Protein AF-A0A7S3W415-F1 (afdb_monomer_lite)

Structure (mmCIF, N/CA/C/O backbone):
data_AF-A0A7S3W415-F1
#
_entry.id   AF-A0A7S3W415-F1
#
loop_
_atom_site.group_PDB
_atom_site.id
_atom_site.type_symbol
_atom_site.label_atom_id
_atom_site.label_alt_id
_atom_site.label_comp_id
_atom_site.label_asym_id
_atom_site.label_entity_id
_atom_site.label_seq_id
_atom_site.pdbx_PDB_ins_code
_atom_site.Cartn_x
_atom_site.Cartn_y
_atom_site.Cartn_z
_atom_site.occupancy
_atom_site.B_iso_or_equiv
_atom_site.auth_seq_id
_atom_site.auth_comp_id
_atom_site.auth_asym_id
_atom_site.auth_atom_id
_atom_site.pdbx_PDB_model_num
ATOM 1 N N . MET A 1 1 ? -12.030 -59.557 35.475 1.00 36.00 1 MET A N 1
ATOM 2 C CA . MET A 1 1 ? -11.325 -59.062 34.268 1.00 36.00 1 MET A CA 1
ATOM 3 C C . MET A 1 1 ? -11.493 -57.544 34.215 1.00 36.00 1 MET A C 1
ATOM 5 O O . MET A 1 1 ? -12.556 -57.069 33.866 1.00 36.00 1 MET A O 1
ATOM 9 N N . SER A 1 2 ? -10.676 -56.823 34.986 1.00 30.62 2 SER A N 1
ATOM 10 C CA . SER A 1 2 ? -9.581 -55.940 34.530 1.00 30.62 2 SER A CA 1
ATOM 11 C C . SER A 1 2 ? -10.044 -54.743 33.688 1.00 30.62 2 SER A C 1
ATOM 13 O O . SER A 1 2 ? -10.211 -54.830 32.476 1.00 30.62 2 SER A O 1
ATOM 15 N N . ALA A 1 3 ? -10.215 -53.616 34.383 1.00 27.31 3 ALA A N 1
ATOM 16 C CA . ALA A 1 3 ? -10.318 -52.281 33.818 1.00 27.31 3 ALA A CA 1
ATOM 17 C C . ALA A 1 3 ? -8.930 -51.791 33.372 1.00 27.31 3 ALA A C 1
ATOM 19 O O . ALA A 1 3 ? -7.964 -51.895 34.131 1.00 27.31 3 ALA A O 1
ATOM 20 N N . ARG A 1 4 ? -8.835 -51.202 32.175 1.00 31.67 4 ARG A N 1
ATOM 21 C CA . ARG A 1 4 ? -7.679 -50.399 31.752 1.00 31.67 4 ARG A CA 1
ATOM 22 C C . ARG A 1 4 ? -8.098 -48.935 31.665 1.00 31.67 4 ARG A C 1
ATOM 24 O O . ARG A 1 4 ? -8.952 -48.578 30.861 1.00 31.67 4 ARG A O 1
ATOM 31 N N . ARG A 1 5 ? -7.493 -48.106 32.520 1.00 30.94 5 ARG A N 1
ATOM 32 C CA . ARG A 1 5 ? -7.506 -46.641 32.417 1.00 30.94 5 ARG A CA 1
ATOM 33 C C . ARG A 1 5 ? -6.523 -46.194 31.322 1.00 30.94 5 ARG A C 1
ATOM 35 O O . ARG A 1 5 ? -5.454 -46.799 31.223 1.00 30.94 5 ARG A O 1
ATOM 42 N N . PRO A 1 6 ? -6.828 -45.140 30.550 1.00 33.81 6 PRO A N 1
ATOM 43 C CA . PRO A 1 6 ? -5.837 -44.445 29.735 1.00 33.81 6 PRO A CA 1
ATOM 44 C C . PRO A 1 6 ? -4.952 -43.528 30.609 1.00 33.81 6 PRO A C 1
ATOM 46 O O . PRO A 1 6 ? -5.396 -43.089 31.676 1.00 33.81 6 PRO A O 1
ATOM 49 N N . PRO A 1 7 ? -3.702 -43.251 30.192 1.00 31.88 7 PRO A N 1
ATOM 50 C CA . PRO A 1 7 ? -2.748 -42.478 30.978 1.00 31.88 7 PRO A CA 1
ATOM 51 C C . PRO A 1 7 ? -3.067 -40.977 30.958 1.00 31.88 7 PRO A C 1
ATOM 53 O O . PRO A 1 7 ? -3.451 -40.414 29.933 1.00 31.88 7 PRO A O 1
ATOM 56 N N . GLN A 1 8 ? -2.878 -40.345 32.117 1.00 28.09 8 GLN A N 1
ATOM 57 C CA . GLN A 1 8 ? -2.861 -38.896 32.295 1.00 28.09 8 GLN A CA 1
ATOM 58 C C . GLN A 1 8 ? -1.566 -38.325 31.706 1.00 28.09 8 GLN A C 1
ATOM 60 O O . GLN A 1 8 ? -0.488 -38.856 31.959 1.00 28.09 8 GLN A O 1
ATOM 65 N N . VAL A 1 9 ? -1.674 -37.238 30.942 1.00 28.47 9 VAL A N 1
ATOM 66 C CA . VAL A 1 9 ? -0.532 -36.404 30.554 1.00 28.47 9 VAL A CA 1
ATOM 67 C C . VAL A 1 9 ? -0.510 -35.206 31.495 1.00 28.47 9 VAL A C 1
ATOM 69 O O . VAL A 1 9 ? -1.483 -34.458 31.586 1.00 28.47 9 VAL A O 1
ATOM 72 N N . GLU A 1 10 ? 0.589 -35.082 32.233 1.00 27.53 10 GLU A N 1
ATOM 73 C CA . GLU A 1 10 ? 0.854 -34.018 33.191 1.00 27.53 10 GLU A CA 1
ATOM 74 C C . GLU A 1 10 ? 1.074 -32.675 32.487 1.00 27.53 10 GLU A C 1
ATOM 76 O O . GLU A 1 10 ? 1.921 -32.522 31.606 1.00 27.53 10 GLU A O 1
ATOM 81 N N . THR A 1 11 ? 0.314 -31.675 32.921 1.00 26.97 11 THR A N 1
ATOM 82 C CA . THR A 1 11 ? 0.526 -30.269 32.581 1.00 26.97 11 THR A CA 1
ATOM 83 C C . THR A 1 11 ? 1.675 -29.736 33.437 1.00 26.97 11 THR A C 1
ATOM 85 O O . THR A 1 11 ? 1.504 -29.502 34.633 1.00 26.97 11 THR A O 1
ATOM 88 N N . VAL A 1 12 ? 2.852 -29.534 32.845 1.00 26.64 12 VAL A N 1
ATOM 89 C CA . VAL A 1 12 ? 3.964 -28.839 33.510 1.00 26.64 12 VAL A CA 1
ATOM 90 C C . VAL A 1 12 ? 3.647 -27.343 33.546 1.00 26.64 12 VAL A C 1
ATOM 92 O O . VAL A 1 12 ? 3.794 -26.629 32.555 1.00 26.64 12 VAL A O 1
ATOM 95 N N . GLY A 1 13 ? 3.170 -26.871 34.697 1.00 24.44 13 GLY A N 1
ATOM 96 C CA . GLY A 1 13 ? 3.015 -25.452 34.996 1.00 24.44 13 GLY A CA 1
ATOM 97 C C . GLY A 1 13 ? 4.367 -24.822 35.324 1.00 24.44 13 GLY A C 1
ATOM 98 O O . GLY A 1 13 ? 4.992 -25.170 36.323 1.00 24.44 13 GLY A O 1
ATOM 99 N N . VAL A 1 14 ? 4.822 -23.876 34.502 1.00 24.31 14 VAL A N 1
ATOM 100 C CA . VAL A 1 14 ? 5.992 -23.049 34.820 1.00 24.31 14 VAL A CA 1
ATOM 101 C C . VAL A 1 14 ? 5.537 -21.878 35.687 1.00 24.31 14 VAL A C 1
ATOM 103 O O . VAL A 1 14 ? 4.895 -20.941 35.217 1.00 24.31 14 VAL A O 1
ATOM 106 N N . VAL A 1 15 ? 5.879 -21.945 36.972 1.00 24.88 15 VAL A N 1
ATOM 107 C CA . VAL A 1 15 ? 5.736 -20.850 37.936 1.00 24.88 15 VAL A CA 1
ATOM 108 C C . VAL A 1 15 ? 6.960 -19.937 37.815 1.00 24.88 15 VAL A C 1
ATOM 110 O O . VAL A 1 15 ? 8.077 -20.328 38.150 1.00 24.88 15 VAL A O 1
ATOM 113 N N . LEU A 1 16 ? 6.761 -18.705 37.346 1.00 24.19 16 LEU A N 1
ATOM 114 C CA . LEU A 1 16 ? 7.791 -17.662 37.310 1.00 24.19 16 LEU A CA 1
ATOM 115 C C . LEU A 1 16 ? 7.869 -16.961 38.676 1.00 24.19 16 LEU A C 1
ATOM 117 O O . LEU A 1 16 ? 7.118 -16.031 38.965 1.00 24.19 16 LEU A O 1
ATOM 121 N N . VAL A 1 17 ? 8.803 -17.400 39.523 1.00 26.59 17 VAL A N 1
ATOM 122 C CA . VAL A 1 17 ? 9.199 -16.673 40.738 1.00 26.59 17 VAL A CA 1
ATOM 123 C C . VAL A 1 17 ? 10.245 -15.620 40.369 1.00 26.59 17 VAL A C 1
ATOM 125 O O . VAL A 1 17 ? 11.365 -15.933 39.970 1.00 26.59 17 VAL A O 1
ATOM 128 N N . ARG A 1 18 ? 9.883 -14.345 40.537 1.00 25.56 18 ARG A N 1
ATOM 129 C CA . ARG A 1 18 ? 10.790 -13.190 40.463 1.00 25.56 18 ARG A CA 1
ATOM 130 C C . ARG A 1 18 ? 11.748 -13.221 41.663 1.00 25.56 18 ARG A C 1
ATOM 132 O O . ARG A 1 18 ? 11.299 -13.096 42.800 1.00 25.56 18 ARG A O 1
ATOM 139 N N . LYS A 1 19 ? 13.065 -13.283 41.435 1.00 25.80 19 LYS A N 1
ATOM 140 C CA . LYS A 1 19 ? 14.070 -12.878 42.437 1.00 25.80 19 LYS A CA 1
ATOM 141 C C . LYS A 1 19 ? 15.065 -11.882 41.847 1.00 25.80 19 LYS A C 1
ATOM 143 O O . LYS A 1 19 ? 15.656 -12.103 40.796 1.00 25.80 19 LYS A O 1
ATOM 148 N N . ARG A 1 20 ? 15.186 -10.751 42.548 1.00 28.11 20 ARG A N 1
ATOM 149 C CA . ARG A 1 20 ? 16.098 -9.633 42.290 1.00 28.11 20 ARG A CA 1
ATOM 150 C C . ARG A 1 20 ? 17.548 -10.028 42.593 1.00 28.11 20 ARG A C 1
ATOM 152 O O . ARG A 1 20 ? 17.804 -10.551 43.667 1.00 28.11 20 ARG A O 1
ATOM 159 N N . GLY A 1 21 ? 18.440 -9.643 41.677 1.00 27.67 21 GLY A N 1
ATOM 160 C CA . GLY A 1 21 ? 19.789 -9.107 41.907 1.00 27.67 21 GLY A CA 1
ATOM 161 C C . GLY A 1 21 ? 20.831 -9.977 42.616 1.00 27.67 21 GLY A C 1
ATOM 162 O O . GLY A 1 21 ? 20.713 -10.208 43.808 1.00 27.67 21 GLY A O 1
ATOM 163 N N . GLN A 1 22 ? 21.934 -10.288 41.924 1.00 27.94 22 GLN A N 1
ATOM 164 C CA . GLN A 1 22 ? 23.305 -9.991 42.379 1.00 27.94 22 GLN A CA 1
ATOM 165 C C . GLN A 1 22 ? 24.354 -10.305 41.293 1.00 27.94 22 GLN A C 1
ATOM 167 O O . GLN A 1 22 ? 24.087 -10.995 40.315 1.00 27.94 22 GLN A O 1
ATOM 172 N N . ARG A 1 23 ? 25.516 -9.663 41.449 1.00 29.59 23 ARG A N 1
ATOM 173 C CA . ARG A 1 23 ? 26.604 -9.448 40.484 1.00 29.59 23 ARG A CA 1
ATOM 174 C C . ARG A 1 23 ? 27.420 -10.696 40.109 1.00 29.59 23 ARG A C 1
ATOM 176 O O . ARG A 1 23 ? 27.641 -11.579 40.921 1.00 29.59 23 ARG A O 1
ATOM 183 N N . ALA A 1 24 ? 27.947 -10.612 38.885 1.00 32.84 24 ALA A N 1
ATOM 184 C CA . ALA A 1 24 ? 29.175 -11.168 38.306 1.00 32.84 24 ALA A CA 1
ATOM 185 C C . ALA A 1 24 ? 30.081 -12.077 39.162 1.00 32.84 24 ALA A C 1
ATOM 187 O O . ALA A 1 24 ? 30.694 -11.619 40.125 1.00 32.84 24 ALA A O 1
ATOM 188 N N . GLN A 1 25 ? 30.372 -13.270 38.630 1.00 26.42 25 GLN A N 1
ATOM 189 C CA . GLN A 1 25 ? 31.698 -13.877 38.747 1.00 26.42 25 GLN A CA 1
ATOM 190 C C . GLN A 1 25 ? 31.993 -14.807 37.558 1.00 26.42 25 GLN A C 1
ATOM 192 O O . GLN A 1 25 ? 31.154 -15.594 37.131 1.00 26.42 25 GLN A O 1
ATOM 197 N N . ARG A 1 26 ? 33.197 -14.647 36.998 1.00 31.23 26 ARG A N 1
ATOM 198 C CA . ARG A 1 26 ? 33.788 -15.448 35.916 1.00 31.23 26 ARG A CA 1
ATOM 199 C C . ARG A 1 26 ? 34.052 -16.873 36.393 1.00 31.23 26 ARG A C 1
ATOM 201 O O . ARG A 1 26 ? 34.655 -16.994 37.448 1.00 31.23 26 ARG A O 1
ATOM 208 N N . TRP A 1 27 ? 33.797 -17.880 35.558 1.00 24.66 27 TRP A N 1
ATOM 209 C CA . TRP A 1 27 ? 34.503 -19.167 35.595 1.00 24.66 27 TRP A CA 1
ATOM 210 C C . TRP A 1 27 ? 34.686 -19.715 34.170 1.00 24.66 27 TRP A C 1
ATOM 212 O O . TRP A 1 27 ? 33.794 -19.609 33.331 1.00 24.66 27 TRP A O 1
ATOM 222 N N . ARG A 1 28 ? 35.906 -20.196 33.899 1.00 29.08 28 ARG A N 1
ATOM 223 C CA . ARG A 1 28 ? 36.361 -20.886 32.681 1.00 29.08 28 ARG A CA 1
ATOM 224 C C . ARG A 1 28 ? 36.211 -22.392 32.896 1.00 29.08 28 ARG A C 1
ATOM 226 O O . ARG A 1 28 ? 36.434 -22.811 34.019 1.00 29.08 28 ARG A O 1
ATOM 233 N N . GLU A 1 29 ? 35.956 -23.138 31.819 1.00 26.53 29 GLU A N 1
ATOM 234 C CA . GLU A 1 29 ? 36.382 -24.529 31.511 1.00 26.53 29 GLU A CA 1
ATOM 235 C C . GLU A 1 29 ? 35.637 -24.930 30.207 1.00 26.53 29 GLU A C 1
ATOM 237 O O . GLU A 1 29 ? 34.429 -24.746 30.123 1.00 26.53 29 GLU A O 1
ATOM 242 N N . ALA A 1 30 ? 36.277 -25.135 29.040 1.00 25.44 30 ALA A N 1
ATOM 243 C CA . ALA A 1 30 ? 37.105 -26.277 28.596 1.00 25.44 30 ALA A CA 1
ATOM 244 C C . ALA A 1 30 ? 36.269 -27.581 28.565 1.00 25.44 30 ALA A C 1
ATOM 246 O O . ALA A 1 30 ? 35.948 -28.098 29.622 1.00 25.44 30 ALA A O 1
ATOM 247 N N . HIS A 1 31 ? 35.737 -28.106 27.448 1.00 28.25 31 HIS A N 1
ATOM 248 C CA . HIS A 1 31 ? 36.317 -28.780 26.255 1.00 28.25 31 HIS A CA 1
ATOM 249 C C . HIS A 1 31 ? 35.167 -29.654 25.640 1.00 28.25 31 HIS A C 1
ATOM 251 O O . HIS A 1 31 ? 34.123 -29.747 26.283 1.00 28.25 31 HIS A O 1
ATOM 257 N N . PRO A 1 32 ? 35.306 -30.446 24.546 1.00 35.50 32 PRO A N 1
ATOM 258 C CA . PRO A 1 32 ? 36.105 -30.341 23.320 1.00 35.50 32 PRO A CA 1
ATOM 259 C C . PRO A 1 32 ? 35.265 -30.504 22.018 1.00 35.50 32 PRO A C 1
ATOM 261 O O . PRO A 1 32 ? 34.125 -30.961 22.013 1.00 35.50 32 PRO A O 1
ATOM 264 N N . VAL A 1 33 ? 35.895 -30.186 20.883 1.00 28.88 33 VAL A N 1
ATOM 265 C CA . VAL A 1 33 ? 35.460 -30.513 19.511 1.00 28.88 33 VAL A CA 1
ATOM 266 C C . VAL A 1 33 ? 36.092 -31.848 19.081 1.00 28.88 33 VAL A C 1
ATOM 268 O O . VAL A 1 33 ? 37.272 -32.047 19.377 1.00 28.88 33 VAL A O 1
ATOM 271 N N . PRO A 1 34 ? 35.412 -32.725 18.316 1.00 30.00 34 PRO A N 1
ATOM 272 C CA . PRO A 1 34 ? 36.069 -33.795 17.573 1.00 30.00 34 PRO A CA 1
ATOM 273 C C . PRO A 1 34 ? 36.399 -33.368 16.131 1.00 30.00 34 PRO A C 1
ATOM 275 O O . PRO A 1 34 ? 35.520 -33.016 15.346 1.00 30.00 34 PRO A O 1
ATOM 278 N N . HIS A 1 35 ? 37.683 -33.456 15.776 1.00 29.02 35 HIS A N 1
ATOM 279 C CA . HIS A 1 35 ? 38.189 -33.494 14.400 1.00 29.02 35 HIS A CA 1
ATOM 280 C C . HIS A 1 35 ? 38.278 -34.948 13.907 1.00 29.02 35 HIS A C 1
ATOM 282 O O . HIS A 1 35 ? 38.776 -35.793 14.643 1.00 29.02 35 HIS A O 1
ATOM 288 N N . ALA A 1 36 ? 37.900 -35.193 12.645 1.00 28.20 36 ALA A N 1
ATOM 289 C CA . ALA A 1 36 ? 38.601 -36.001 11.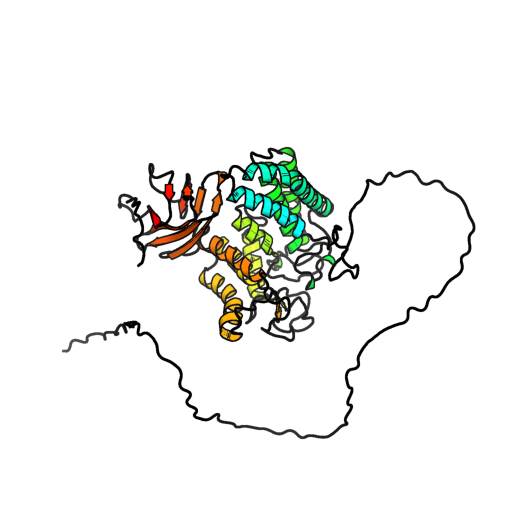620 1.00 28.20 36 ALA A CA 1
ATOM 290 C C . ALA A 1 36 ? 37.601 -36.277 10.472 1.00 28.20 36 ALA A C 1
ATOM 292 O O . ALA A 1 36 ? 36.483 -36.703 10.720 1.00 28.20 36 ALA A O 1
ATOM 293 N N . LEU A 1 37 ? 37.886 -35.988 9.202 1.00 26.83 37 LEU A N 1
ATOM 294 C CA . LEU A 1 37 ? 38.868 -36.700 8.385 1.00 26.83 37 LEU A CA 1
ATOM 295 C C . LEU A 1 37 ? 39.338 -35.837 7.204 1.00 26.83 37 LEU A C 1
ATOM 297 O O . LEU A 1 37 ? 38.546 -35.261 6.463 1.00 26.83 37 LEU A O 1
ATOM 301 N N . ALA A 1 38 ? 40.654 -35.821 7.020 1.00 26.89 38 ALA A N 1
ATOM 302 C CA . ALA A 1 38 ? 41.350 -35.259 5.877 1.00 26.89 38 ALA A CA 1
ATOM 303 C C . ALA A 1 38 ? 41.397 -36.253 4.704 1.00 26.89 38 ALA A C 1
ATOM 305 O O . ALA A 1 38 ? 41.614 -37.448 4.906 1.00 26.89 38 ALA A O 1
ATOM 306 N N . ARG A 1 39 ? 41.357 -35.741 3.468 1.00 26.67 39 ARG A N 1
ATOM 307 C CA . ARG A 1 39 ? 42.104 -36.327 2.345 1.00 26.67 39 ARG A CA 1
ATOM 308 C C . ARG A 1 39 ? 42.859 -35.231 1.598 1.00 26.67 39 ARG A C 1
ATOM 310 O O . ARG A 1 39 ? 42.314 -34.188 1.260 1.00 26.67 39 ARG A O 1
ATOM 317 N N . ARG A 1 40 ? 44.151 -35.507 1.426 1.00 27.39 40 ARG A N 1
ATOM 318 C CA . ARG A 1 40 ? 45.188 -34.701 0.780 1.00 27.39 40 ARG A CA 1
ATOM 319 C C . ARG A 1 40 ? 44.988 -34.659 -0.738 1.00 27.39 40 ARG A C 1
ATOM 321 O O . ARG A 1 40 ? 44.725 -35.700 -1.330 1.00 27.39 40 ARG A O 1
ATOM 328 N N . ALA A 1 41 ? 45.294 -33.517 -1.347 1.00 26.84 41 ALA A N 1
ATOM 329 C CA . ALA A 1 41 ? 45.915 -33.460 -2.667 1.00 26.84 41 ALA A CA 1
ATOM 330 C C . ALA A 1 41 ? 46.926 -32.295 -2.702 1.00 26.84 41 ALA A C 1
ATOM 332 O O . ALA A 1 41 ? 46.592 -31.143 -2.451 1.00 26.84 41 ALA A O 1
ATOM 333 N N . SER A 1 42 ? 48.174 -32.710 -2.906 1.00 26.84 42 SER A N 1
ATOM 334 C CA . SER A 1 42 ? 49.434 -32.036 -3.249 1.00 26.84 42 SER A CA 1
ATOM 335 C C . SER A 1 42 ? 49.459 -30.559 -3.670 1.00 26.84 42 SER A C 1
ATOM 337 O O . SER A 1 42 ? 48.766 -30.129 -4.588 1.00 26.84 42 SER A O 1
ATOM 339 N N . VAL A 1 43 ? 50.437 -29.869 -3.078 1.00 26.55 43 VAL A N 1
ATOM 340 C CA . VAL A 1 43 ? 51.087 -28.624 -3.510 1.00 26.55 43 VAL A CA 1
ATOM 341 C C . VAL A 1 43 ? 52.006 -28.886 -4.711 1.00 26.55 43 VAL A C 1
ATOM 343 O O . VAL A 1 43 ? 52.776 -29.846 -4.681 1.00 26.55 43 VAL A O 1
ATOM 346 N N . GLN A 1 44 ? 51.998 -27.988 -5.699 1.00 26.55 44 GLN A N 1
ATOM 347 C CA . GLN A 1 44 ? 53.197 -27.610 -6.453 1.00 26.55 44 GLN A CA 1
ATOM 348 C C . GLN A 1 44 ? 53.143 -26.118 -6.825 1.00 26.55 44 GLN A C 1
ATOM 350 O O . GLN A 1 44 ? 52.101 -25.585 -7.201 1.00 26.55 44 GLN A O 1
ATOM 355 N N . ASP A 1 45 ? 54.285 -25.469 -6.621 1.00 27.61 45 ASP A N 1
ATOM 356 C CA . ASP A 1 45 ? 54.564 -24.034 -6.621 1.00 27.61 45 ASP A CA 1
ATOM 357 C C . ASP A 1 45 ? 54.272 -23.271 -7.921 1.00 27.61 45 ASP A C 1
ATOM 359 O O . ASP A 1 45 ? 54.625 -23.730 -9.004 1.00 27.61 45 ASP A O 1
ATOM 363 N N . ALA A 1 46 ? 53.837 -22.008 -7.788 1.00 28.17 46 ALA A N 1
ATOM 364 C CA . ALA A 1 46 ? 54.381 -20.902 -8.588 1.00 28.17 46 ALA A CA 1
ATOM 365 C C . ALA A 1 46 ? 54.085 -19.505 -7.988 1.00 28.17 46 ALA A C 1
ATOM 367 O O . ALA A 1 46 ? 53.003 -18.949 -8.129 1.00 28.17 46 ALA A O 1
ATOM 368 N N . ARG A 1 47 ? 55.140 -18.919 -7.406 1.00 26.95 47 ARG A N 1
ATOM 369 C CA . ARG A 1 47 ? 55.596 -17.516 -7.547 1.00 26.95 47 ARG A CA 1
ATOM 370 C C . ARG A 1 47 ? 54.686 -16.356 -7.091 1.00 26.95 47 ARG A C 1
ATOM 372 O O . ARG A 1 47 ? 53.867 -15.813 -7.819 1.00 26.95 47 ARG A O 1
ATOM 379 N N . LEU A 1 48 ? 55.038 -15.887 -5.891 1.00 29.39 48 LEU A N 1
ATOM 380 C CA . LEU A 1 48 ? 55.117 -14.502 -5.399 1.00 29.39 48 LEU A CA 1
ATOM 381 C C . LEU A 1 48 ? 54.890 -13.367 -6.421 1.00 29.39 48 LEU A C 1
ATOM 383 O O . LEU A 1 48 ? 55.710 -13.126 -7.303 1.00 29.39 48 LEU A O 1
ATOM 387 N N . GLY A 1 49 ? 53.875 -12.546 -6.144 1.00 25.61 49 GLY A N 1
ATOM 388 C CA . GLY A 1 49 ? 53.717 -11.197 -6.682 1.00 25.61 49 GLY A CA 1
ATOM 389 C C . GLY A 1 49 ? 52.995 -10.301 -5.676 1.00 25.61 49 GLY A C 1
ATOM 390 O O . GLY A 1 49 ? 51.777 -10.168 -5.715 1.00 25.61 49 GLY A O 1
ATOM 391 N N . ARG A 1 50 ? 53.742 -9.694 -4.745 1.00 30.41 50 ARG A N 1
ATOM 392 C CA . ARG A 1 50 ? 53.228 -8.642 -3.851 1.00 30.41 50 ARG A CA 1
ATOM 393 C C . ARG A 1 50 ? 52.875 -7.411 -4.693 1.00 30.41 50 ARG A C 1
ATOM 395 O O . ARG A 1 50 ? 53.768 -6.831 -5.302 1.00 30.41 50 ARG A O 1
ATOM 402 N N . ARG A 1 51 ? 51.625 -6.945 -4.658 1.00 28.12 51 ARG A N 1
ATOM 403 C CA . ARG A 1 51 ? 51.293 -5.548 -4.980 1.00 28.12 51 ARG A CA 1
ATOM 404 C C . ARG A 1 51 ? 50.603 -4.908 -3.785 1.00 28.12 51 ARG A C 1
ATOM 406 O O . ARG A 1 51 ? 49.542 -5.340 -3.353 1.00 28.12 51 ARG A O 1
ATOM 413 N N . ARG A 1 52 ? 51.295 -3.915 -3.227 1.00 28.83 52 ARG A N 1
ATOM 414 C CA . ARG A 1 52 ? 50.814 -3.006 -2.190 1.00 28.83 52 ARG A CA 1
ATOM 415 C C . ARG A 1 52 ? 49.891 -1.964 -2.819 1.00 28.83 52 ARG A C 1
ATOM 417 O O . ARG A 1 52 ? 50.135 -1.521 -3.939 1.00 28.83 52 ARG A O 1
ATOM 424 N N . HIS A 1 53 ? 48.880 -1.574 -2.054 1.00 30.31 53 HIS A N 1
ATOM 425 C CA . HIS A 1 53 ? 48.059 -0.393 -2.275 1.00 30.31 53 HIS A CA 1
ATOM 426 C C . HIS A 1 53 ? 48.904 0.893 -2.239 1.00 30.31 53 HIS A C 1
ATOM 428 O O . HIS A 1 53 ? 49.672 1.104 -1.303 1.00 30.31 53 HIS A O 1
ATOM 434 N N . ALA A 1 54 ? 48.701 1.748 -3.238 1.00 28.98 54 ALA A N 1
ATOM 435 C CA . ALA A 1 54 ? 48.938 3.192 -3.231 1.00 28.98 54 ALA A CA 1
ATOM 436 C C . ALA A 1 54 ? 47.660 3.790 -3.858 1.00 28.98 54 ALA A C 1
ATOM 438 O O . ALA A 1 54 ? 47.197 3.286 -4.879 1.00 28.98 54 ALA A O 1
ATOM 439 N N . GLY A 1 55 ? 46.914 4.676 -3.200 1.00 24.53 55 GLY A N 1
ATOM 440 C CA . GLY A 1 55 ? 47.365 6.008 -2.808 1.00 24.53 55 GLY A CA 1
ATOM 441 C C . GLY A 1 55 ? 47.226 6.908 -4.035 1.00 24.53 55 GLY A C 1
ATOM 442 O O . GLY A 1 55 ? 48.172 7.003 -4.807 1.00 24.53 55 GLY A O 1
ATOM 443 N N . TRP A 1 56 ? 46.029 7.452 -4.267 1.00 25.42 56 TRP A N 1
ATOM 444 C CA . TRP A 1 56 ? 45.755 8.407 -5.344 1.00 25.42 56 TRP A CA 1
ATOM 445 C C . TRP A 1 56 ? 45.517 9.778 -4.718 1.00 25.42 56 TRP A C 1
ATOM 447 O O . TRP A 1 56 ? 44.464 9.992 -4.126 1.00 25.42 56 TRP A O 1
ATOM 457 N N . ASP A 1 57 ? 46.499 10.658 -4.891 1.00 26.78 57 ASP A N 1
ATOM 458 C CA . ASP A 1 57 ? 46.345 12.110 -4.896 1.00 26.78 57 ASP A CA 1
ATOM 459 C C . ASP A 1 57 ? 46.801 12.625 -6.286 1.00 26.78 57 ASP A C 1
ATOM 461 O O . ASP A 1 57 ? 47.750 12.093 -6.863 1.00 26.78 57 ASP A O 1
ATOM 465 N N . ASP A 1 58 ? 46.029 13.599 -6.785 1.00 33.03 58 ASP A N 1
ATOM 466 C CA . ASP A 1 58 ? 45.978 14.452 -8.009 1.00 33.03 58 ASP A CA 1
ATOM 467 C C . ASP A 1 58 ? 47.316 14.903 -8.689 1.00 33.03 58 ASP A C 1
ATOM 469 O O . ASP A 1 58 ? 48.376 14.611 -8.138 1.00 33.03 58 ASP A O 1
ATOM 473 N N . PRO A 1 59 ? 47.373 15.731 -9.782 1.00 41.47 59 PRO A N 1
ATOM 474 C CA . PRO A 1 59 ? 46.365 16.251 -10.740 1.00 41.47 59 PRO A CA 1
ATOM 475 C C . PRO A 1 59 ? 46.808 16.248 -12.237 1.00 41.47 59 PRO A C 1
ATOM 477 O O . PRO A 1 59 ? 47.952 15.947 -12.571 1.00 41.47 59 PRO A O 1
ATOM 480 N N . GLY A 1 60 ? 45.942 16.690 -13.169 1.00 25.34 60 GLY A N 1
ATOM 481 C CA . GLY A 1 60 ? 46.420 17.233 -14.460 1.00 25.34 60 GLY A CA 1
ATOM 482 C C . GLY A 1 60 ? 45.470 17.160 -15.658 1.00 25.34 60 GLY A C 1
ATOM 483 O O . GLY A 1 60 ? 45.606 16.293 -16.518 1.00 25.34 60 GLY A O 1
ATOM 484 N N . ALA A 1 61 ? 44.560 18.129 -15.778 1.00 29.64 61 ALA A N 1
ATOM 485 C CA . ALA A 1 61 ? 43.822 18.385 -17.013 1.00 29.64 61 ALA A CA 1
ATOM 486 C C . ALA A 1 61 ? 44.725 19.095 -18.041 1.00 29.64 61 ALA A C 1
ATOM 488 O O . ALA A 1 61 ? 45.101 20.253 -17.855 1.00 29.64 61 ALA A O 1
ATOM 489 N N . ALA A 1 62 ? 45.048 18.417 -19.145 1.00 26.75 62 ALA A N 1
ATOM 490 C CA . ALA A 1 62 ? 45.694 19.024 -20.305 1.00 26.75 62 ALA A CA 1
ATOM 491 C C . ALA A 1 62 ? 44.640 19.539 -21.298 1.00 26.75 62 ALA A C 1
ATOM 493 O O . ALA A 1 62 ? 43.796 18.804 -21.809 1.00 26.75 62 ALA A O 1
ATOM 494 N N . CYS A 1 63 ? 44.718 20.840 -21.548 1.00 23.44 63 CYS A N 1
ATOM 495 C CA . CYS A 1 63 ? 43.907 21.620 -22.466 1.00 23.44 63 CYS A CA 1
ATOM 496 C C . CYS A 1 63 ? 44.433 21.444 -23.903 1.00 23.44 63 CYS A C 1
ATOM 498 O O . CYS A 1 63 ? 45.608 21.708 -24.153 1.00 23.44 63 CYS A O 1
ATOM 500 N N . VAL A 1 64 ? 43.585 21.054 -24.862 1.00 26.58 64 VAL A N 1
ATOM 501 C CA . VAL A 1 64 ? 43.912 21.115 -26.300 1.00 26.58 64 VAL A CA 1
ATOM 502 C C . VAL A 1 64 ? 42.890 22.001 -27.007 1.00 26.58 64 VAL A C 1
ATOM 504 O O . VAL A 1 64 ? 41.720 21.656 -27.156 1.00 26.58 64 VAL A O 1
ATOM 507 N N . ARG A 1 65 ? 43.366 23.176 -27.435 1.00 25.61 65 ARG A N 1
ATOM 508 C CA . ARG A 1 65 ? 42.692 24.100 -28.356 1.00 25.61 65 ARG A CA 1
ATOM 509 C C . ARG A 1 65 ? 42.610 23.470 -29.746 1.00 25.61 65 ARG A C 1
ATOM 511 O O . ARG A 1 65 ? 43.643 23.108 -30.303 1.00 25.61 65 ARG A O 1
ATOM 518 N N . LEU A 1 66 ? 41.431 23.501 -30.364 1.00 26.77 66 LEU A N 1
ATOM 519 C CA . LEU A 1 66 ? 41.306 23.450 -31.821 1.00 26.77 66 LEU A CA 1
ATOM 520 C C . LEU A 1 66 ? 40.627 24.720 -32.338 1.00 26.77 66 LEU A C 1
ATOM 522 O O . LEU A 1 66 ? 39.686 25.245 -31.746 1.00 26.77 66 LEU A O 1
ATOM 526 N N . ARG A 1 67 ? 41.236 25.247 -33.403 1.00 26.31 67 ARG A N 1
ATOM 527 C CA . ARG A 1 67 ? 41.011 26.552 -34.028 1.00 26.31 67 ARG A CA 1
ATOM 528 C C . ARG A 1 67 ? 39.677 26.602 -34.770 1.00 26.31 67 ARG A C 1
ATOM 530 O O . ARG A 1 67 ? 39.249 25.617 -35.363 1.00 26.31 67 ARG A O 1
ATOM 537 N N . GLY A 1 68 ? 39.081 27.791 -34.775 1.00 24.52 68 GLY A N 1
ATOM 538 C CA . GLY A 1 68 ? 37.896 28.106 -35.559 1.00 24.52 68 GLY A CA 1
ATOM 539 C C . GLY A 1 68 ? 38.176 28.277 -37.050 1.00 24.52 68 GLY A C 1
ATOM 540 O O . GLY A 1 68 ? 39.280 28.619 -37.468 1.00 24.52 68 GLY A O 1
ATOM 541 N N . THR A 1 69 ? 37.115 28.102 -37.828 1.00 26.95 69 THR A N 1
ATOM 542 C CA . THR A 1 69 ? 36.901 28.758 -39.118 1.00 26.95 69 THR A CA 1
ATOM 543 C C . THR A 1 69 ? 35.443 29.215 -39.152 1.00 26.95 69 THR A C 1
ATOM 545 O O . THR A 1 69 ? 34.542 28.500 -38.717 1.00 26.95 69 THR A O 1
ATOM 548 N N . ALA A 1 70 ? 35.232 30.452 -39.589 1.00 27.98 70 ALA A N 1
ATOM 549 C CA . ALA A 1 70 ? 33.935 31.093 -39.757 1.00 27.98 70 ALA A CA 1
ATOM 550 C C . ALA A 1 70 ? 33.708 31.349 -41.249 1.00 27.98 70 ALA A C 1
ATOM 552 O O . ALA A 1 70 ? 34.682 31.648 -41.929 1.00 27.98 70 ALA A O 1
ATOM 553 N N . LEU A 1 71 ? 32.455 31.277 -41.714 1.00 29.58 71 LEU A N 1
ATOM 554 C CA . LEU A 1 71 ? 31.849 32.009 -42.848 1.00 29.58 71 LEU A CA 1
ATOM 555 C C . LEU A 1 71 ? 30.297 31.829 -42.773 1.00 29.58 71 LEU A C 1
ATOM 557 O O . LEU A 1 71 ? 29.837 30.949 -42.041 1.00 29.58 71 LEU A O 1
ATOM 561 N N . PRO A 1 72 ? 29.468 32.684 -43.421 1.00 33.31 72 PRO A N 1
ATOM 562 C CA . PRO A 1 72 ? 28.266 33.247 -42.793 1.00 33.31 72 PRO A CA 1
ATOM 563 C C . PRO A 1 72 ? 26.939 33.063 -43.576 1.00 33.31 72 PRO A C 1
ATOM 565 O O . PRO A 1 72 ? 26.954 32.706 -44.744 1.00 33.31 72 PRO A O 1
ATOM 568 N N . HIS A 1 73 ? 25.820 33.416 -42.908 1.00 28.98 73 HIS A N 1
ATOM 569 C CA . HIS A 1 73 ? 24.526 33.936 -43.428 1.00 28.98 73 HIS A CA 1
ATOM 570 C C . HIS A 1 73 ? 23.769 33.107 -44.506 1.00 28.98 73 HIS A C 1
ATOM 572 O O . HIS A 1 73 ? 24.301 32.768 -45.543 1.00 28.98 73 HIS A O 1
ATOM 578 N N . THR A 1 74 ? 22.473 32.777 -44.454 1.00 29.27 74 THR A N 1
ATOM 579 C CA . THR A 1 74 ? 21.258 33.376 -43.879 1.00 29.27 74 THR A CA 1
ATOM 580 C C . THR A 1 74 ? 20.126 32.329 -43.942 1.00 29.27 74 THR A C 1
ATOM 582 O O . THR A 1 74 ? 20.012 31.615 -44.932 1.00 29.27 74 THR A O 1
ATOM 585 N N . ARG A 1 75 ? 19.238 32.276 -42.938 1.00 28.95 75 ARG A N 1
ATOM 586 C CA . ARG A 1 75 ? 17.779 32.055 -43.090 1.00 28.95 75 ARG A CA 1
ATOM 587 C C . ARG A 1 75 ? 17.111 32.204 -41.718 1.00 28.95 75 ARG A C 1
ATOM 589 O O . ARG A 1 75 ? 17.515 31.579 -40.744 1.00 28.95 75 ARG A O 1
ATOM 596 N N . ARG A 1 76 ? 16.127 33.105 -41.646 1.00 29.23 76 ARG A N 1
ATOM 597 C CA . ARG A 1 76 ? 15.377 33.484 -40.434 1.00 29.23 76 ARG A CA 1
ATOM 598 C C . ARG A 1 76 ? 14.692 32.261 -39.794 1.00 29.23 76 ARG A C 1
ATOM 600 O O . ARG A 1 76 ? 14.005 31.548 -40.527 1.00 29.23 76 ARG A O 1
ATOM 607 N N . PRO A 1 77 ? 14.761 32.047 -38.467 1.00 29.92 77 PRO A N 1
ATOM 608 C CA . PRO A 1 77 ? 13.897 31.081 -37.811 1.00 29.92 77 PRO A CA 1
ATOM 609 C C . PRO A 1 77 ? 12.552 31.715 -37.441 1.00 29.92 77 PRO A C 1
ATOM 611 O O . PRO A 1 77 ? 12.477 32.838 -36.940 1.00 29.92 77 PRO A O 1
ATOM 614 N N . ARG A 1 78 ? 11.482 30.952 -37.683 1.00 28.53 78 ARG A N 1
ATOM 615 C CA . ARG A 1 78 ? 10.151 31.181 -37.116 1.00 28.53 78 ARG A CA 1
ATOM 616 C C . ARG A 1 78 ? 10.259 31.180 -35.591 1.00 28.53 78 ARG A C 1
ATOM 618 O O . ARG A 1 78 ? 10.811 30.248 -35.008 1.00 28.53 78 ARG A O 1
ATOM 625 N N . VAL A 1 79 ? 9.712 32.219 -34.972 1.00 26.12 79 VAL A N 1
ATOM 626 C CA . VAL A 1 79 ? 9.579 32.348 -33.522 1.00 26.12 79 VAL A CA 1
ATOM 627 C C . VAL A 1 79 ? 8.584 31.292 -33.040 1.00 26.12 79 VAL A C 1
ATOM 629 O O . VAL A 1 79 ? 7.378 31.453 -33.184 1.00 26.12 79 VAL A O 1
ATOM 632 N N . TRP A 1 80 ? 9.103 30.200 -32.486 1.00 25.84 80 TRP A N 1
ATOM 633 C CA . TRP A 1 80 ? 8.372 29.382 -31.527 1.00 25.84 80 TRP A CA 1
ATOM 634 C C . TRP A 1 80 ? 8.757 29.889 -30.143 1.00 25.84 80 TRP A C 1
ATOM 636 O O . TRP A 1 80 ? 9.860 29.633 -29.657 1.00 25.84 80 TRP A O 1
ATOM 646 N N . THR A 1 81 ? 7.864 30.647 -29.519 1.00 28.12 81 THR A N 1
ATOM 647 C CA . THR A 1 81 ? 7.945 30.960 -28.095 1.00 28.12 81 THR A CA 1
ATOM 648 C C . THR A 1 81 ? 7.818 29.653 -27.311 1.00 28.12 81 THR A C 1
ATOM 650 O O . THR A 1 81 ? 6.735 29.105 -27.130 1.00 28.12 81 THR A O 1
ATOM 653 N N . ARG A 1 82 ? 8.958 29.109 -26.871 1.00 26.81 82 ARG A N 1
ATOM 654 C CA . ARG A 1 82 ? 9.005 28.053 -25.852 1.00 26.81 82 ARG A CA 1
ATOM 655 C C . ARG A 1 82 ? 8.412 28.605 -24.548 1.00 26.81 82 ARG A C 1
ATOM 657 O O . ARG A 1 82 ? 8.845 29.681 -24.132 1.00 26.81 82 ARG A O 1
ATOM 664 N N . PRO A 1 83 ? 7.503 27.891 -23.862 1.00 32.72 83 PRO A N 1
ATOM 665 C CA . PRO A 1 83 ? 7.147 28.245 -22.498 1.00 32.72 83 PRO A CA 1
ATOM 666 C C . PRO A 1 83 ? 8.374 28.085 -21.596 1.00 32.72 83 PRO A C 1
ATOM 668 O O . PRO A 1 83 ? 9.197 27.182 -21.779 1.00 32.72 83 PRO A O 1
ATOM 671 N N . ALA A 1 84 ? 8.500 28.996 -20.640 1.00 31.59 84 ALA A N 1
ATOM 672 C CA . ALA A 1 84 ? 9.599 29.071 -19.698 1.00 31.59 84 ALA A CA 1
ATOM 673 C C . ALA A 1 84 ? 9.772 27.774 -18.879 1.00 31.59 84 ALA A C 1
ATOM 675 O O . ALA A 1 84 ? 8.832 27.273 -18.274 1.00 31.59 84 ALA A O 1
ATOM 676 N N . GLY A 1 85 ? 11.017 27.290 -18.822 1.00 32.66 85 GLY A N 1
ATOM 677 C CA . GLY A 1 85 ? 11.588 26.641 -17.638 1.00 32.66 85 GLY A CA 1
ATOM 678 C C . GLY A 1 85 ? 11.034 25.278 -17.221 1.00 32.66 85 GLY A C 1
ATOM 679 O O . GLY A 1 85 ? 10.540 25.136 -16.107 1.00 32.66 85 GLY A O 1
ATOM 680 N N . PHE A 1 86 ? 11.222 24.239 -18.038 1.00 37.41 86 PHE A N 1
ATOM 681 C CA . PHE A 1 86 ? 11.162 22.859 -17.542 1.00 37.41 86 PHE A CA 1
ATOM 682 C C . PHE A 1 86 ? 12.435 22.580 -16.721 1.00 37.41 86 PHE A C 1
ATOM 684 O O . PHE A 1 86 ? 13.533 22.463 -17.270 1.00 37.41 86 PHE A O 1
ATOM 691 N N . TRP A 1 87 ? 12.319 22.538 -15.393 1.00 38.62 87 TRP A N 1
ATOM 692 C CA . TRP A 1 87 ? 13.442 22.319 -14.477 1.00 38.62 87 TRP A CA 1
ATOM 693 C C . TRP A 1 87 ? 13.940 20.868 -14.541 1.00 38.62 87 TRP A C 1
ATOM 695 O O . TRP A 1 87 ? 13.575 20.038 -13.719 1.00 38.62 87 TRP A O 1
ATOM 705 N N . SER A 1 88 ? 14.825 20.547 -15.488 1.00 41.44 88 SER A N 1
ATOM 706 C CA . SER A 1 88 ? 15.633 19.321 -15.431 1.00 41.44 88 SER A CA 1
ATOM 707 C C . SER A 1 88 ? 17.002 19.608 -14.803 1.00 41.44 88 SER A C 1
ATOM 709 O O . SER A 1 88 ? 18.039 19.493 -15.458 1.00 41.44 88 SER A O 1
ATOM 711 N N . ARG A 1 89 ? 17.042 20.016 -13.531 1.00 46.56 89 ARG A N 1
ATOM 712 C CA . ARG A 1 89 ? 18.314 20.082 -12.792 1.00 46.56 89 ARG A CA 1
ATOM 713 C C . ARG A 1 89 ? 18.576 18.733 -12.128 1.00 46.56 89 ARG A C 1
ATOM 715 O O . ARG A 1 89 ? 18.273 18.538 -10.956 1.00 46.56 89 ARG A O 1
ATOM 722 N N . ARG A 1 90 ? 19.111 17.799 -12.920 1.00 56.53 90 ARG A N 1
ATOM 723 C CA . ARG A 1 90 ? 19.619 16.510 -12.434 1.00 56.53 90 ARG A CA 1
ATOM 724 C C . ARG A 1 90 ? 20.864 16.765 -11.579 1.00 56.53 90 ARG A C 1
ATOM 726 O O . ARG A 1 90 ? 21.829 17.339 -12.074 1.00 56.53 90 ARG A O 1
ATOM 733 N N . CYS A 1 91 ? 20.807 16.407 -10.304 1.00 57.06 91 CYS A N 1
ATOM 734 C CA . CYS A 1 91 ? 21.929 16.413 -9.363 1.00 57.06 91 CYS A CA 1
ATOM 735 C C . CYS A 1 91 ? 21.764 15.220 -8.409 1.00 57.06 91 CYS A C 1
ATOM 737 O O . CYS A 1 91 ? 20.658 14.686 -8.269 1.00 57.06 91 CYS A O 1
ATOM 739 N N . GLY A 1 92 ? 22.838 14.840 -7.717 1.00 57.59 92 GLY A N 1
ATOM 740 C CA . GLY A 1 92 ? 22.806 13.811 -6.672 1.00 57.59 92 GLY A CA 1
ATOM 741 C C . GLY A 1 92 ? 23.709 12.614 -6.965 1.00 57.59 92 GLY A C 1
ATOM 742 O O . GLY A 1 92 ? 24.543 12.659 -7.868 1.00 57.59 92 GLY A O 1
ATOM 743 N N . CYS A 1 93 ? 23.535 11.534 -6.193 1.00 56.44 93 CYS A N 1
ATOM 744 C CA . CYS A 1 93 ? 24.489 10.421 -6.063 1.00 56.44 93 CYS A CA 1
ATOM 745 C C . CYS A 1 93 ? 24.889 9.721 -7.374 1.00 56.44 93 CYS A C 1
ATOM 747 O O . CYS A 1 93 ? 25.920 9.061 -7.408 1.00 56.44 93 CYS A O 1
ATOM 749 N N . MET A 1 94 ? 24.091 9.853 -8.440 1.00 58.22 94 MET A N 1
ATOM 750 C CA . MET A 1 94 ? 24.279 9.112 -9.696 1.00 58.22 94 MET A CA 1
ATOM 751 C C . MET A 1 94 ? 24.613 9.993 -10.906 1.00 58.22 94 MET A C 1
ATOM 753 O O . MET A 1 94 ? 24.987 9.458 -11.947 1.00 58.22 94 MET A O 1
ATOM 757 N N . ASP A 1 95 ? 24.483 11.319 -10.792 1.00 59.84 95 ASP A N 1
ATOM 758 C CA . ASP A 1 95 ? 24.507 12.215 -11.957 1.00 59.84 95 ASP A CA 1
ATOM 759 C C . ASP A 1 95 ? 25.798 13.044 -12.062 1.00 59.84 95 ASP A C 1
ATOM 761 O O . ASP A 1 95 ? 25.950 13.820 -13.003 1.00 59.84 95 ASP A O 1
ATOM 765 N N . GLY A 1 96 ? 26.730 12.914 -11.107 1.00 63.81 96 GLY A N 1
ATOM 766 C CA . GLY A 1 96 ? 28.027 13.615 -11.102 1.00 63.81 96 GLY A CA 1
ATOM 767 C C . GLY A 1 96 ? 27.943 15.144 -10.974 1.00 63.81 96 GLY A C 1
ATOM 768 O O . GLY A 1 96 ? 28.965 15.805 -10.819 1.00 63.81 96 GLY A O 1
ATOM 769 N N . VAL A 1 97 ? 26.736 15.714 -11.013 1.00 68.69 97 VAL A N 1
ATOM 770 C CA . VAL A 1 97 ? 26.468 17.129 -10.763 1.00 68.69 97 VAL A CA 1
ATOM 771 C C . VAL A 1 97 ? 26.295 17.318 -9.253 1.00 68.69 97 VAL A C 1
ATOM 773 O O . VAL A 1 97 ? 25.324 16.792 -8.690 1.00 68.69 97 VAL A O 1
ATOM 776 N N . PRO A 1 98 ? 27.206 18.047 -8.581 1.00 68.56 98 PRO A N 1
ATOM 777 C CA . PRO A 1 98 ? 27.098 18.282 -7.151 1.00 68.56 98 PRO A CA 1
ATOM 778 C C . PRO A 1 98 ? 25.829 19.087 -6.845 1.00 68.56 98 PRO A C 1
ATOM 780 O O . PRO A 1 98 ? 25.485 20.011 -7.596 1.00 68.56 98 PRO A O 1
ATOM 783 N N . PRO A 1 99 ? 25.113 18.752 -5.759 1.00 69.62 99 PRO A N 1
ATOM 784 C CA . PRO A 1 99 ? 23.986 19.554 -5.329 1.00 69.62 99 PRO A CA 1
ATOM 785 C C . PRO A 1 99 ? 24.466 20.960 -4.967 1.00 69.62 99 PRO A C 1
ATOM 787 O O . PRO A 1 99 ? 25.532 21.147 -4.380 1.00 69.62 99 PRO A O 1
ATOM 790 N N . ARG A 1 100 ? 23.666 21.962 -5.325 1.00 72.75 100 ARG A N 1
ATOM 791 C CA . ARG A 1 100 ? 23.845 23.322 -4.821 1.00 72.75 100 ARG A CA 1
ATOM 792 C C . ARG A 1 100 ? 22.964 23.469 -3.589 1.00 72.75 100 ARG A C 1
ATOM 794 O O . ARG A 1 100 ? 21.763 23.231 -3.687 1.00 72.75 100 ARG A O 1
ATOM 801 N N . LEU A 1 101 ? 23.568 23.851 -2.465 1.00 71.56 101 LEU A N 1
ATOM 802 C CA . LEU A 1 101 ? 22.831 24.257 -1.268 1.00 71.56 101 LEU A CA 1
ATOM 803 C C . LEU A 1 101 ? 21.777 25.307 -1.655 1.00 71.56 101 LEU A C 1
ATOM 805 O O . LEU A 1 101 ? 22.037 26.157 -2.509 1.00 71.56 101 LEU A O 1
ATOM 809 N N . ASP A 1 102 ? 20.582 25.174 -1.084 1.00 69.38 102 ASP A N 1
ATOM 810 C CA . ASP A 1 102 ? 19.425 26.058 -1.289 1.00 69.38 102 ASP A CA 1
ATOM 811 C C . ASP A 1 102 ? 18.931 26.203 -2.741 1.00 69.38 102 ASP A C 1
ATOM 813 O O . ASP A 1 102 ? 18.173 27.116 -3.068 1.00 69.38 102 ASP A O 1
ATOM 817 N N . ALA A 1 103 ? 19.315 25.286 -3.634 1.00 67.31 103 ALA A N 1
ATOM 818 C CA . ALA A 1 103 ? 18.790 25.227 -4.992 1.00 67.31 103 ALA A CA 1
ATOM 819 C C . ALA A 1 103 ? 18.022 23.920 -5.224 1.00 67.31 103 ALA A C 1
ATOM 821 O O . ALA A 1 103 ? 18.516 22.848 -4.868 1.00 67.31 103 ALA A O 1
ATOM 822 N N . PRO A 1 104 ? 16.858 23.964 -5.904 1.00 62.38 104 PRO A N 1
ATOM 823 C CA . PRO A 1 104 ? 16.167 22.747 -6.284 1.00 62.38 104 PRO A CA 1
ATOM 824 C C . PRO A 1 104 ? 17.040 21.976 -7.270 1.00 62.38 104 PRO A C 1
ATOM 826 O O . PRO A 1 104 ? 17.408 22.467 -8.346 1.00 62.38 104 PRO A O 1
ATOM 829 N N . CYS A 1 105 ? 17.382 20.756 -6.891 1.00 64.19 105 CYS A N 1
ATOM 830 C CA . CYS A 1 105 ? 18.028 19.800 -7.759 1.00 64.19 105 CYS A CA 1
ATOM 831 C C . CYS A 1 105 ? 17.695 18.387 -7.270 1.00 64.19 105 CYS A C 1
ATOM 833 O O . CYS A 1 105 ? 17.314 18.192 -6.116 1.00 64.19 105 CYS A O 1
ATOM 835 N N . GLY A 1 106 ? 17.773 17.402 -8.156 1.00 67.44 106 GLY A N 1
ATOM 836 C CA . GLY A 1 106 ? 17.515 16.019 -7.779 1.00 67.44 106 GLY A CA 1
ATOM 837 C C . GLY A 1 106 ? 17.209 15.133 -8.969 1.00 67.44 106 GLY A C 1
ATOM 838 O O . GLY A 1 106 ? 17.136 15.578 -10.119 1.00 67.44 106 GLY A O 1
ATOM 839 N N . ARG A 1 107 ? 17.022 13.848 -8.683 1.00 74.44 107 ARG A N 1
ATOM 840 C CA . ARG A 1 107 ? 16.581 12.875 -9.680 1.00 74.44 107 ARG A CA 1
ATOM 841 C C . ARG A 1 107 ? 15.111 13.124 -10.004 1.00 74.44 107 ARG A C 1
ATOM 843 O O . ARG A 1 107 ? 14.313 13.442 -9.127 1.00 74.44 107 ARG A O 1
ATOM 850 N N . VAL A 1 108 ? 14.744 12.937 -11.268 1.00 81.50 108 VAL A N 1
ATOM 851 C CA . VAL A 1 108 ? 13.340 12.973 -11.694 1.00 81.50 108 VAL A CA 1
ATOM 852 C C . VAL A 1 108 ? 12.717 11.623 -11.346 1.00 81.50 108 VAL A C 1
ATOM 854 O O . VAL A 1 108 ? 12.860 10.657 -12.101 1.00 81.50 108 VAL A O 1
ATOM 857 N N . MET A 1 109 ? 12.115 11.555 -10.159 1.00 88.00 109 MET A N 1
ATOM 858 C CA . MET A 1 109 ? 11.634 10.313 -9.559 1.00 88.00 109 MET A CA 1
ATOM 859 C C . MET A 1 109 ? 10.116 10.155 -9.699 1.00 88.00 109 MET A C 1
ATOM 861 O O . MET A 1 109 ? 9.369 11.102 -9.455 1.00 88.00 109 MET A O 1
ATOM 865 N N . GLY A 1 110 ? 9.658 8.969 -10.105 1.00 88.44 110 GLY A N 1
ATOM 866 C CA . GLY A 1 110 ? 8.238 8.671 -10.337 1.00 88.44 110 GLY A CA 1
ATOM 867 C C . GLY A 1 110 ? 7.413 8.432 -9.075 1.00 88.44 110 GLY A C 1
ATOM 868 O O . GLY A 1 110 ? 6.185 8.481 -9.120 1.00 88.44 110 GLY A O 1
ATOM 869 N N . ASP A 1 111 ? 8.070 8.219 -7.946 1.00 94.12 111 ASP A N 1
ATOM 870 C CA . ASP A 1 111 ? 7.475 7.908 -6.651 1.00 94.12 111 ASP A CA 1
ATOM 871 C C . ASP A 1 111 ? 7.469 9.105 -5.687 1.00 94.12 111 ASP A C 1
ATOM 873 O O . ASP A 1 111 ? 6.534 9.230 -4.907 1.00 94.12 111 ASP A O 1
ATOM 877 N N . VAL A 1 112 ? 8.418 10.045 -5.774 1.00 92.44 112 VAL A N 1
ATOM 878 C CA . VAL A 1 112 ? 8.488 11.202 -4.851 1.00 92.44 112 VAL A CA 1
ATOM 879 C C . VAL A 1 112 ? 7.292 12.149 -5.002 1.00 92.44 112 VAL A C 1
ATOM 881 O O . VAL A 1 112 ? 6.609 12.450 -4.023 1.00 92.44 112 VAL A O 1
ATOM 884 N N . SER A 1 113 ? 6.997 12.602 -6.225 1.00 91.25 113 SER A N 1
ATOM 885 C CA . SER A 1 113 ? 5.846 13.484 -6.478 1.00 91.25 113 SER A CA 1
ATOM 886 C C . SER A 1 113 ? 4.517 12.787 -6.189 1.00 91.25 113 SER A C 1
ATOM 888 O O . SER A 1 113 ? 3.582 13.421 -5.709 1.00 91.25 113 SER A O 1
ATOM 890 N N . SER A 1 114 ? 4.448 11.478 -6.439 1.00 96.00 114 SER A N 1
ATOM 891 C CA . SER A 1 114 ? 3.284 10.652 -6.114 1.00 96.00 114 SER A CA 1
ATOM 892 C C . SER A 1 114 ? 3.073 10.575 -4.604 1.00 96.00 114 SER A C 1
ATOM 894 O O . SER A 1 114 ? 1.976 10.847 -4.126 1.00 96.00 114 SER A O 1
ATOM 896 N N . MET A 1 115 ? 4.134 10.292 -3.842 1.00 96.69 115 MET A N 1
ATOM 897 C CA . MET A 1 115 ? 4.068 10.215 -2.384 1.00 96.69 115 MET A CA 1
ATOM 898 C C . MET A 1 115 ? 3.696 11.541 -1.737 1.00 96.69 115 MET A C 1
ATOM 900 O O . MET A 1 115 ? 2.958 11.532 -0.763 1.00 96.69 115 MET A O 1
ATOM 904 N N . PHE A 1 116 ? 4.120 12.679 -2.289 1.00 96.94 116 PHE A N 1
ATOM 905 C CA . PHE A 1 116 ? 3.678 13.980 -1.784 1.00 96.94 116 PHE A CA 1
ATOM 906 C C . PHE A 1 116 ? 2.145 14.131 -1.812 1.00 96.94 116 PHE A C 1
ATOM 908 O O . PHE A 1 116 ? 1.545 14.532 -0.816 1.00 96.94 116 PHE A O 1
ATOM 915 N N . VAL A 1 117 ? 1.497 13.747 -2.920 1.00 98.44 117 VAL A N 1
ATOM 916 C CA . VAL A 1 117 ? 0.026 13.765 -3.040 1.00 98.44 117 VAL A CA 1
ATOM 917 C C . VAL A 1 117 ? -0.615 12.795 -2.044 1.00 98.44 117 VAL A C 1
ATOM 919 O O . VAL A 1 117 ? -1.603 13.129 -1.390 1.00 98.44 117 VAL A O 1
ATOM 922 N N . VAL A 1 118 ? -0.040 11.598 -1.911 1.00 97.94 118 VAL A N 1
ATOM 923 C CA . VAL A 1 118 ? -0.533 10.544 -1.014 1.00 97.94 118 VAL A CA 1
ATOM 924 C C . VAL A 1 118 ? -0.437 10.968 0.451 1.00 97.94 118 VAL A C 1
ATOM 926 O O . VAL A 1 118 ? -1.418 10.824 1.174 1.00 97.94 118 VAL A O 1
ATOM 929 N N . TYR A 1 119 ? 0.683 11.554 0.877 1.00 96.81 119 TYR A N 1
ATOM 930 C CA . TYR A 1 119 ? 0.870 12.035 2.246 1.00 96.81 119 TYR A CA 1
ATOM 931 C C . TYR A 1 119 ? -0.067 13.189 2.595 1.00 96.81 119 TYR A C 1
ATOM 933 O O . TYR A 1 119 ? -0.583 13.234 3.709 1.00 96.81 119 TYR A O 1
ATOM 941 N N . LEU A 1 120 ? -0.350 14.096 1.653 1.00 97.38 120 LEU A N 1
ATOM 942 C CA . LEU A 1 120 ? -1.342 15.146 1.890 1.00 97.38 120 LEU A CA 1
ATOM 943 C C . LEU A 1 120 ? -2.746 14.557 2.094 1.00 97.38 120 LEU A C 1
ATOM 945 O O . LEU A 1 120 ? -3.495 15.014 2.960 1.00 97.38 120 LEU A O 1
ATOM 949 N N . LEU A 1 121 ? -3.104 13.521 1.328 1.00 96.44 121 LEU A N 1
ATOM 950 C CA . LEU A 1 121 ? -4.368 12.818 1.527 1.00 96.44 121 LEU A CA 1
ATOM 951 C C . LEU A 1 121 ? -4.406 12.054 2.852 1.00 96.44 121 LEU A C 1
ATOM 953 O O . LEU A 1 121 ? -5.427 12.091 3.537 1.00 96.44 121 LEU A O 1
ATOM 957 N N . GLU A 1 122 ? -3.332 11.348 3.198 1.00 94.12 122 GLU A N 1
ATOM 958 C CA . GLU A 1 122 ? -3.203 10.639 4.470 1.00 94.12 122 GLU A CA 1
ATOM 959 C C . GLU A 1 122 ? -3.405 11.602 5.639 1.00 94.12 122 GLU A C 1
ATOM 961 O O . GLU A 1 122 ? -4.294 11.379 6.462 1.00 94.12 122 GLU A O 1
ATOM 966 N N . TRP A 1 123 ? -2.677 12.724 5.631 1.00 93.31 123 TRP A N 1
ATOM 967 C CA . TRP A 1 123 ? -2.825 13.798 6.606 1.00 93.31 123 TRP A CA 1
ATOM 968 C C . TRP A 1 123 ? -4.280 14.245 6.729 1.00 93.31 123 TRP A C 1
ATOM 970 O O . TRP A 1 123 ? -4.835 14.252 7.828 1.00 93.31 123 TRP A O 1
ATOM 980 N N . TRP A 1 124 ? -4.926 14.564 5.603 1.00 93.81 124 TRP A N 1
ATOM 981 C CA . TRP A 1 124 ? -6.326 14.978 5.593 1.00 93.81 124 TRP A CA 1
ATOM 982 C C . TRP A 1 124 ? -7.248 13.902 6.178 1.00 93.81 124 TRP A C 1
ATOM 984 O O . TRP A 1 124 ? -8.075 14.198 7.034 1.00 93.81 124 TRP A O 1
ATOM 994 N N . ARG A 1 125 ? -7.111 12.635 5.768 1.00 90.94 125 ARG A N 1
ATOM 995 C CA . ARG A 1 125 ? -7.967 11.539 6.259 1.00 90.94 125 ARG A CA 1
ATOM 996 C C . ARG A 1 125 ? -7.810 11.305 7.758 1.00 90.94 125 ARG A C 1
ATOM 998 O O . ARG A 1 125 ? -8.780 10.902 8.406 1.00 90.94 125 ARG A O 1
ATOM 1005 N N . TRP A 1 126 ? -6.614 11.542 8.281 1.00 91.31 126 TRP A N 1
ATOM 1006 C CA . TRP A 1 126 ? -6.255 11.282 9.668 1.00 91.31 126 TRP A CA 1
ATOM 1007 C C . TRP A 1 126 ? -6.548 12.461 10.596 1.00 91.31 126 TRP A C 1
ATOM 1009 O O . TRP A 1 126 ? -6.845 12.234 11.761 1.00 91.31 126 TRP A O 1
ATOM 1019 N N . THR A 1 127 ? -6.534 13.693 10.093 1.00 91.50 127 THR A N 1
ATOM 1020 C CA . THR A 1 127 ? -6.658 14.898 10.931 1.00 91.50 127 THR A CA 1
ATOM 1021 C C . THR A 1 127 ? -7.844 15.787 10.562 1.00 91.50 127 THR A C 1
ATOM 1023 O O . THR A 1 127 ? -7.945 16.892 11.065 1.00 91.50 127 THR A O 1
ATOM 1026 N N . ALA A 1 128 ? -8.765 15.352 9.693 1.00 89.94 128 ALA A N 1
ATOM 1027 C CA . ALA A 1 128 ? -9.886 16.183 9.223 1.00 89.94 128 ALA A CA 1
ATOM 1028 C C . ALA A 1 128 ? -10.812 16.752 10.319 1.00 89.94 128 ALA A C 1
ATOM 1030 O O . ALA A 1 128 ? -11.610 17.640 10.023 1.00 89.94 128 ALA A O 1
ATOM 1031 N N . ASP A 1 129 ? -10.764 16.231 11.542 1.00 85.00 129 ASP A N 1
ATOM 1032 C CA . ASP A 1 129 ? -11.478 16.760 12.705 1.00 85.00 129 ASP A CA 1
ATOM 1033 C C . ASP A 1 129 ? -10.698 17.841 13.476 1.00 85.00 129 ASP A C 1
ATOM 1035 O O . ASP A 1 129 ? -11.278 18.507 14.334 1.00 85.00 129 ASP A O 1
ATOM 1039 N N . GLU A 1 130 ? -9.430 18.066 13.130 1.00 87.56 130 GLU A N 1
ATOM 1040 C CA . GLU A 1 130 ? -8.594 19.145 13.649 1.00 87.56 130 GLU A CA 1
ATOM 1041 C C . GLU A 1 130 ? -8.855 20.468 12.904 1.00 87.56 130 GLU A C 1
ATOM 1043 O O . GLU A 1 130 ? -8.898 20.490 11.666 1.00 87.56 130 GLU A O 1
ATOM 1048 N N . PRO A 1 131 ? -8.945 21.614 13.609 1.00 84.06 131 PRO A N 1
ATOM 1049 C CA . PRO A 1 131 ? -9.225 22.910 12.984 1.00 84.06 131 PRO A CA 1
ATOM 1050 C C . PRO A 1 131 ? -8.231 23.326 11.888 1.00 84.06 131 PRO A C 1
ATOM 1052 O O . PRO A 1 131 ? -8.605 24.027 10.949 1.00 84.06 131 PRO A O 1
ATOM 1055 N N . SER A 1 132 ? -6.964 22.912 11.992 1.00 88.50 132 SER A N 1
ATOM 1056 C CA . SER A 1 132 ? -5.895 23.299 11.060 1.00 88.50 132 SER A CA 1
ATOM 1057 C C . SER A 1 132 ? -5.804 22.419 9.810 1.00 88.50 132 SER A C 1
ATOM 1059 O O . SER A 1 132 ? -5.166 22.817 8.832 1.00 88.50 132 SER A O 1
ATOM 1061 N N . ALA A 1 133 ? -6.440 21.243 9.801 1.00 91.06 133 ALA A N 1
ATOM 1062 C CA . ALA A 1 133 ? -6.251 20.263 8.735 1.00 91.06 133 ALA A CA 1
ATOM 1063 C C . ALA A 1 133 ? -6.751 20.764 7.377 1.00 91.06 133 ALA A C 1
ATOM 1065 O O . ALA A 1 133 ? -6.070 20.596 6.366 1.00 91.06 133 ALA A O 1
ATOM 1066 N N . ALA A 1 134 ? -7.909 21.430 7.354 1.00 93.94 134 ALA A N 1
ATOM 1067 C CA . ALA A 1 134 ? -8.459 22.008 6.131 1.00 93.94 134 ALA A CA 1
ATOM 1068 C C . ALA A 1 134 ? -7.545 23.101 5.553 1.00 93.94 134 ALA A C 1
ATOM 1070 O O . ALA A 1 134 ? -7.316 23.126 4.345 1.00 93.94 134 ALA A O 1
ATOM 1071 N N . SER A 1 135 ? -6.987 23.964 6.408 1.00 95.06 135 SER A N 1
ATOM 1072 C CA . SER A 1 135 ? -6.094 25.049 5.989 1.00 95.06 135 SER A CA 1
ATOM 1073 C C . SER A 1 135 ? -4.821 24.519 5.336 1.00 95.06 135 SER A C 1
ATOM 1075 O O . SER A 1 135 ? -4.450 25.002 4.269 1.00 95.06 135 SER A O 1
ATOM 1077 N N . LEU A 1 136 ? -4.202 23.479 5.910 1.00 95.12 136 LEU A N 1
ATOM 1078 C CA . LEU A 1 136 ? -3.005 22.872 5.321 1.00 95.12 136 LEU A CA 1
ATOM 1079 C C . LEU A 1 136 ? -3.300 22.235 3.955 1.00 95.12 136 LEU A C 1
ATOM 1081 O O . LEU A 1 136 ? -2.503 22.355 3.027 1.00 95.12 136 LEU A O 1
ATOM 1085 N N . VAL A 1 137 ? -4.462 21.587 3.803 1.00 96.81 137 VAL A N 1
ATOM 1086 C CA . VAL A 1 137 ? -4.893 21.045 2.504 1.00 96.81 137 VAL A CA 1
ATOM 1087 C C . VAL A 1 137 ? -5.060 22.160 1.477 1.00 96.81 137 VAL A C 1
ATOM 1089 O O . VAL A 1 137 ? -4.563 22.017 0.366 1.00 96.81 137 VAL A O 1
ATOM 1092 N N . VAL A 1 138 ? -5.712 23.271 1.831 1.00 97.50 138 VAL A N 1
ATOM 1093 C CA . VAL A 1 138 ? -5.886 24.422 0.927 1.00 97.50 138 VAL A CA 1
ATOM 1094 C C . VAL A 1 138 ? -4.538 25.020 0.522 1.00 97.50 138 VAL A C 1
ATOM 1096 O O . VAL A 1 138 ? -4.327 25.300 -0.657 1.00 97.50 138 VAL A O 1
ATOM 1099 N N . GLU A 1 139 ? -3.618 25.171 1.474 1.00 97.62 139 GLU A N 1
ATOM 1100 C CA . GLU A 1 139 ? -2.279 25.717 1.240 1.00 97.62 139 GLU A CA 1
ATOM 1101 C C . GLU A 1 139 ? -1.451 24.837 0.293 1.00 97.62 139 GLU A C 1
ATOM 1103 O O . GLU A 1 139 ? -0.849 25.334 -0.660 1.00 97.62 139 GLU A O 1
ATOM 1108 N N . LEU A 1 140 ? -1.444 23.520 0.521 1.00 98.12 140 LEU A N 1
ATOM 1109 C CA . LEU A 1 140 ? -0.618 22.579 -0.239 1.00 98.12 140 LEU A CA 1
ATOM 1110 C C . LEU A 1 140 ? -1.299 22.054 -1.512 1.00 98.12 140 LEU A C 1
ATOM 1112 O O . LEU A 1 140 ? -0.629 21.465 -2.369 1.00 98.12 140 LEU A O 1
ATOM 1116 N N . TRP A 1 141 ? -2.605 22.283 -1.683 1.00 98.25 141 TRP A N 1
ATOM 1117 C CA . TRP A 1 141 ? -3.361 21.805 -2.840 1.00 98.25 141 TRP A CA 1
ATOM 1118 C C . TRP A 1 141 ? -2.773 22.241 -4.190 1.00 98.25 141 TRP A C 1
ATOM 1120 O O . TRP A 1 141 ? -2.620 21.374 -5.055 1.00 98.25 141 TRP A O 1
ATOM 1130 N N . PRO A 1 142 ? -2.375 23.512 -4.418 1.00 98.38 142 PRO A N 1
ATOM 1131 C CA . PRO A 1 142 ? -1.775 23.914 -5.690 1.00 98.38 142 PRO A CA 1
ATOM 1132 C C . PRO A 1 142 ? -0.538 23.084 -6.063 1.00 98.38 142 PRO A C 1
ATOM 1134 O O . PRO A 1 142 ? -0.385 22.692 -7.223 1.00 98.38 142 PRO A O 1
ATOM 1137 N N . ALA A 1 143 ? 0.310 22.753 -5.083 1.00 98.00 143 ALA A N 1
ATOM 1138 C CA . ALA A 1 143 ? 1.485 21.912 -5.290 1.00 98.00 143 ALA A CA 1
ATOM 1139 C C . ALA A 1 143 ? 1.098 20.448 -5.559 1.00 98.00 143 ALA A C 1
ATOM 1141 O O . ALA A 1 143 ? 1.651 19.824 -6.466 1.00 98.00 143 ALA A O 1
ATOM 1142 N N . ALA A 1 144 ? 0.120 19.905 -4.827 1.00 98.31 144 ALA A N 1
ATOM 1143 C CA . ALA A 1 144 ? -0.341 18.527 -5.013 1.00 98.31 144 ALA A CA 1
ATOM 1144 C C . ALA A 1 144 ? -1.002 18.340 -6.388 1.00 98.31 144 ALA A C 1
ATOM 1146 O O . ALA A 1 144 ? -0.703 17.387 -7.110 1.00 98.31 144 ALA A O 1
ATOM 1147 N N . ARG A 1 145 ? -1.824 19.308 -6.805 1.00 98.62 145 ARG A N 1
ATOM 1148 C CA . ARG A 1 145 ? -2.410 19.367 -8.146 1.00 98.62 145 ARG A CA 1
ATOM 1149 C C . ARG A 1 145 ? -1.334 19.451 -9.227 1.00 98.62 145 ARG A C 1
ATOM 1151 O O . ARG A 1 145 ? -1.430 18.752 -10.234 1.00 98.62 145 ARG A O 1
ATOM 1158 N N . ALA A 1 146 ? -0.303 20.277 -9.039 1.00 98.06 146 ALA A N 1
ATOM 1159 C CA . ALA A 1 146 ? 0.810 20.375 -9.983 1.00 98.06 146 ALA A CA 1
ATOM 1160 C C . ALA A 1 146 ? 1.595 19.055 -10.094 1.00 98.06 146 ALA A C 1
ATOM 1162 O O . ALA A 1 146 ? 1.918 18.632 -11.203 1.00 98.06 146 ALA A O 1
ATOM 1163 N N . ALA A 1 147 ? 1.839 18.369 -8.974 1.00 96.94 147 ALA A N 1
ATOM 1164 C CA . ALA A 1 147 ? 2.477 17.054 -8.954 1.00 96.94 147 ALA A CA 1
ATOM 1165 C C . ALA A 1 147 ? 1.648 15.992 -9.701 1.00 96.94 147 ALA A C 1
ATOM 1167 O O . ALA A 1 147 ? 2.193 15.228 -10.499 1.00 96.94 147 ALA A O 1
A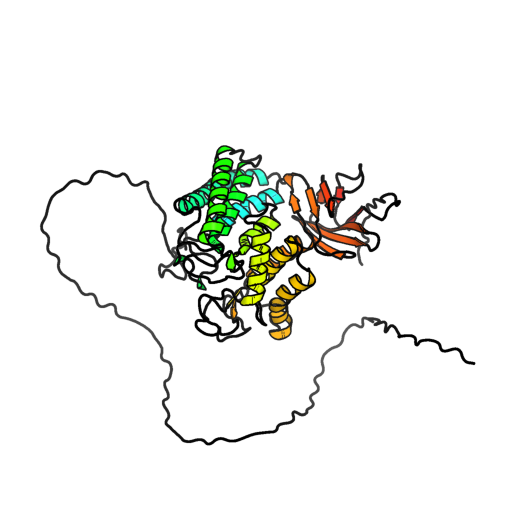TOM 1168 N N . ALA A 1 148 ? 0.326 15.979 -9.504 1.00 98.31 148 ALA A N 1
ATOM 1169 C CA . ALA A 1 148 ? -0.578 15.090 -10.229 1.00 98.31 148 ALA A CA 1
ATOM 1170 C C . ALA A 1 148 ? -0.624 15.407 -11.736 1.00 98.31 148 ALA A C 1
ATOM 1172 O O . ALA A 1 148 ? -0.526 14.495 -12.554 1.00 98.31 148 ALA A O 1
ATOM 1173 N N . ARG A 1 149 ? -0.682 16.686 -12.130 1.00 98.31 149 ARG A N 1
ATOM 1174 C CA . ARG A 1 149 ? -0.611 17.090 -13.551 1.00 98.31 149 ARG A CA 1
ATOM 1175 C C . ARG A 1 149 ? 0.703 16.667 -14.189 1.00 98.31 149 ARG A C 1
ATOM 1177 O O . ARG A 1 149 ? 0.688 16.083 -15.264 1.00 98.31 149 ARG A O 1
ATOM 1184 N N . TRP A 1 150 ? 1.822 16.849 -13.491 1.00 96.12 150 TRP A N 1
ATOM 1185 C CA . TRP A 1 150 ? 3.114 16.363 -13.962 1.00 96.12 150 TRP A CA 1
ATOM 1186 C C . TRP A 1 150 ? 3.096 14.846 -14.211 1.00 96.12 150 TRP A C 1
ATOM 1188 O O . TRP A 1 150 ? 3.560 14.397 -15.257 1.00 96.12 150 TRP A O 1
ATOM 1198 N N . GLN A 1 151 ? 2.502 14.052 -13.312 1.00 96.75 151 GLN A N 1
ATOM 1199 C CA . GLN A 1 151 ? 2.325 12.609 -13.524 1.00 96.75 151 GLN A CA 1
ATOM 1200 C C . GLN A 1 151 ? 1.473 12.289 -14.764 1.00 96.75 151 GLN A C 1
ATOM 1202 O O . GLN A 1 151 ? 1.809 11.369 -15.514 1.00 96.75 151 GLN A O 1
ATOM 1207 N N . MET A 1 152 ? 0.392 13.038 -15.007 1.00 98.06 152 MET A N 1
ATOM 1208 C CA . MET A 1 152 ? -0.431 12.889 -16.215 1.00 98.06 152 MET A CA 1
ATOM 1209 C C . MET A 1 152 ? 0.361 13.230 -17.481 1.00 98.06 152 MET A C 1
ATOM 1211 O O . MET A 1 152 ? 0.358 12.445 -18.426 1.00 98.06 152 MET A O 1
ATOM 1215 N N . ASP A 1 153 ? 1.104 14.339 -17.477 1.00 96.75 153 ASP A N 1
ATOM 1216 C CA . ASP A 1 153 ? 1.927 14.783 -18.606 1.00 96.75 153 ASP A CA 1
ATOM 1217 C C . ASP A 1 153 ? 3.025 13.763 -18.932 1.00 96.75 153 ASP A C 1
ATOM 1219 O O . ASP A 1 153 ? 3.280 13.447 -20.096 1.00 96.75 153 ASP A O 1
ATOM 1223 N N . ARG A 1 154 ? 3.657 13.177 -17.904 1.00 94.56 154 ARG A N 1
ATOM 1224 C CA . ARG A 1 154 ? 4.641 12.094 -18.074 1.00 94.56 154 ARG A CA 1
ATOM 1225 C C . ARG A 1 154 ? 4.045 10.822 -18.674 1.00 94.56 154 ARG A C 1
ATOM 1227 O O . ARG A 1 154 ? 4.802 10.028 -19.234 1.00 94.56 154 ARG A O 1
ATOM 1234 N N . SER A 1 155 ? 2.731 10.659 -18.565 1.00 97.12 155 SER A N 1
ATOM 1235 C CA . SER A 1 155 ? 1.979 9.470 -18.966 1.00 97.12 155 SER A CA 1
ATOM 1236 C C . SER A 1 155 ? 1.153 9.676 -20.239 1.00 97.12 155 SER A C 1
ATOM 1238 O O . SER A 1 155 ? 0.493 8.743 -20.688 1.00 97.12 155 SER A O 1
ATOM 1240 N N . ALA A 1 156 ? 1.194 10.868 -20.843 1.00 95.44 156 ALA A N 1
ATOM 1241 C CA . ALA A 1 156 ? 0.309 11.255 -21.942 1.00 95.44 156 ALA A CA 1
ATOM 1242 C C . ALA A 1 156 ? 0.400 10.332 -23.173 1.00 95.44 156 ALA A C 1
ATOM 1244 O O . ALA A 1 156 ? -0.608 10.089 -23.828 1.00 95.44 156 ALA A O 1
ATOM 1245 N N . GLU A 1 157 ? 1.590 9.804 -23.472 1.00 94.38 157 GLU A N 1
ATOM 1246 C CA . GLU A 1 157 ? 1.828 8.974 -24.660 1.00 94.38 157 GLU A CA 1
ATOM 1247 C C . GLU A 1 157 ? 1.335 7.530 -24.496 1.00 94.38 157 GLU A C 1
ATOM 1249 O O . GLU A 1 157 ? 0.732 6.975 -25.409 1.00 94.38 157 GLU A O 1
ATOM 1254 N N . SER A 1 158 ? 1.598 6.908 -23.343 1.00 95.12 158 SER A N 1
ATOM 1255 C CA . SER A 1 158 ? 1.394 5.461 -23.152 1.00 95.12 158 SER A CA 1
ATOM 1256 C C . SER A 1 158 ? 0.343 5.106 -22.102 1.00 95.12 158 SER A C 1
ATOM 1258 O O . SER A 1 158 ? 0.089 3.932 -21.857 1.00 95.12 158 SER A O 1
ATOM 1260 N N . GLY A 1 159 ? -0.237 6.107 -21.439 1.00 97.69 159 GLY A N 1
ATOM 1261 C CA . GLY A 1 159 ? -1.052 5.927 -20.240 1.00 97.69 159 GLY A CA 1
ATOM 1262 C C . GLY A 1 159 ? -0.234 5.716 -18.963 1.00 97.69 159 GLY A C 1
ATOM 1263 O O . GLY A 1 159 ? -0.805 5.807 -17.884 1.00 97.69 159 GLY A O 1
ATOM 1264 N N . LEU A 1 160 ? 1.084 5.490 -19.058 1.00 98.25 160 LEU A N 1
ATOM 1265 C CA . LEU A 1 160 ? 1.988 5.288 -17.920 1.00 98.25 160 LEU A CA 1
ATOM 1266 C C . LEU A 1 160 ? 3.252 6.155 -18.027 1.00 98.25 160 LEU A C 1
ATOM 1268 O O . LEU A 1 160 ? 3.697 6.473 -19.138 1.00 98.25 160 LEU A O 1
ATOM 1272 N N . PRO A 1 161 ? 3.868 6.526 -16.891 1.00 96.62 161 PRO A N 1
ATOM 1273 C CA . PRO A 1 161 ? 5.047 7.372 -16.893 1.00 96.62 161 PRO A CA 1
ATOM 1274 C C . PRO A 1 161 ? 6.251 6.631 -17.468 1.00 96.62 161 PRO A C 1
ATOM 1276 O O . PRO A 1 161 ? 6.525 5.483 -17.108 1.00 96.62 161 PRO A O 1
ATOM 1279 N N . THR A 1 162 ? 7.007 7.315 -18.331 1.00 94.31 162 THR A N 1
ATOM 1280 C CA . THR A 1 162 ? 8.146 6.694 -19.011 1.00 94.31 162 THR A CA 1
ATOM 1281 C C . THR A 1 162 ? 9.510 7.058 -18.424 1.00 94.31 162 THR A C 1
ATOM 1283 O O . THR A 1 162 ? 9.728 8.193 -18.001 1.00 94.31 162 THR A O 1
ATOM 1286 N N . ARG A 1 163 ? 10.466 6.119 -18.438 1.00 91.69 163 ARG A N 1
ATOM 1287 C CA . ARG A 1 163 ? 11.901 6.357 -18.154 1.00 91.69 163 ARG A CA 1
ATOM 1288 C C . ARG A 1 163 ? 12.175 7.159 -16.873 1.00 91.69 163 ARG A C 1
ATOM 1290 O O . ARG A 1 163 ? 13.055 8.024 -16.847 1.00 91.69 163 ARG A O 1
ATOM 1297 N N . LEU A 1 164 ? 11.406 6.897 -15.819 1.00 91.00 164 LEU A N 1
ATOM 1298 C CA . LEU A 1 164 ? 11.572 7.553 -14.524 1.00 91.00 164 LEU A CA 1
ATOM 1299 C C . LEU A 1 164 ? 12.541 6.779 -13.638 1.00 91.00 164 LEU A C 1
ATOM 1301 O O . LEU A 1 164 ? 12.642 5.556 -13.716 1.00 91.00 164 LEU A O 1
ATOM 1305 N N . VAL A 1 165 ? 13.287 7.518 -12.819 1.00 91.12 165 VAL A N 1
ATOM 1306 C CA . VAL A 1 165 ? 13.992 6.926 -11.678 1.00 91.12 165 VAL A CA 1
ATOM 1307 C C . VAL A 1 165 ? 12.958 6.660 -10.580 1.00 91.12 165 VAL A C 1
ATOM 1309 O O . VAL A 1 165 ? 11.914 7.304 -10.544 1.00 91.12 165 VAL A O 1
ATOM 1312 N N . ASP A 1 166 ? 13.241 5.732 -9.684 1.00 93.38 166 ASP A N 1
ATOM 1313 C CA . ASP A 1 166 ? 12.444 5.460 -8.492 1.00 93.38 166 ASP A CA 1
ATOM 1314 C C . ASP A 1 166 ? 13.377 5.076 -7.335 1.00 93.38 166 ASP A C 1
ATOM 1316 O O . ASP A 1 166 ? 14.607 5.156 -7.463 1.00 93.38 166 ASP A O 1
ATOM 1320 N N . THR A 1 167 ? 12.804 4.737 -6.180 1.00 92.69 167 THR A N 1
ATOM 1321 C CA . THR A 1 167 ? 13.557 4.338 -4.988 1.00 92.69 167 THR A CA 1
ATOM 1322 C C . THR A 1 167 ? 14.514 3.167 -5.249 1.00 92.69 167 THR A C 1
ATOM 1324 O O . THR A 1 167 ? 15.571 3.107 -4.629 1.00 92.69 167 THR A O 1
ATOM 1327 N N . TYR A 1 168 ? 14.227 2.311 -6.238 1.00 93.56 168 TYR A N 1
ATOM 1328 C CA . TYR A 1 168 ? 15.037 1.154 -6.628 1.00 93.56 168 TYR A CA 1
ATOM 1329 C C . TYR A 1 168 ? 16.111 1.519 -7.663 1.00 93.56 168 TYR A C 1
ATOM 1331 O O . TYR A 1 168 ? 16.258 0.900 -8.724 1.00 93.56 168 TYR A O 1
ATOM 1339 N N . ASP A 1 169 ? 16.915 2.528 -7.349 1.00 86.38 169 ASP A N 1
ATOM 1340 C CA . ASP A 1 169 ? 17.937 3.075 -8.243 1.00 86.38 169 ASP A CA 1
ATOM 1341 C C . ASP A 1 169 ? 18.993 2.055 -8.701 1.00 86.38 169 ASP A C 1
ATOM 1343 O O . ASP A 1 169 ? 19.420 2.089 -9.862 1.00 86.38 169 ASP A O 1
ATOM 1347 N N . GLY A 1 170 ? 19.339 1.092 -7.844 1.00 88.25 170 GLY A N 1
ATOM 1348 C CA . GLY A 1 170 ? 20.205 -0.039 -8.175 1.00 88.25 170 GLY A CA 1
ATOM 1349 C C . GLY A 1 170 ? 19.677 -0.901 -9.328 1.00 88.25 170 GLY A C 1
ATOM 1350 O O . GLY A 1 170 ? 20.469 -1.437 -10.106 1.00 88.25 170 GLY A O 1
ATOM 1351 N N . LEU A 1 171 ? 18.352 -0.983 -9.515 1.00 91.94 171 LEU A N 1
ATOM 1352 C CA . LEU A 1 171 ? 17.740 -1.715 -10.631 1.00 91.94 171 LEU A CA 1
ATOM 1353 C C . LEU A 1 171 ? 17.780 -0.941 -11.954 1.00 91.94 171 LEU A C 1
ATOM 1355 O O . LEU A 1 171 ? 17.551 -1.547 -13.009 1.00 91.94 171 LEU A O 1
ATOM 1359 N N . ARG A 1 172 ? 18.063 0.370 -11.906 1.00 91.06 172 ARG A N 1
ATOM 1360 C CA . ARG A 1 172 ? 18.177 1.282 -13.058 1.00 91.06 172 ARG A CA 1
ATOM 1361 C C . ARG A 1 172 ? 16.965 1.225 -13.994 1.00 91.06 172 ARG A C 1
ATOM 1363 O O . ARG A 1 172 ? 17.122 1.222 -15.218 1.00 91.06 172 ARG A O 1
ATOM 1370 N N . LEU A 1 173 ? 15.762 1.184 -13.418 1.00 92.81 173 LEU A N 1
ATOM 1371 C CA . LEU A 1 173 ? 14.508 1.012 -14.161 1.00 92.81 173 LEU A CA 1
ATOM 1372 C C . LEU A 1 173 ? 14.220 2.152 -15.154 1.00 92.81 173 LEU A C 1
ATOM 1374 O O . LEU A 1 173 ? 13.589 1.919 -16.182 1.00 92.81 173 LEU A O 1
ATOM 1378 N N . SER A 1 174 ? 14.803 3.334 -14.938 1.00 91.88 174 SER A N 1
ATOM 1379 C CA . SER A 1 174 ? 14.742 4.483 -15.855 1.00 91.88 174 SER A CA 1
ATOM 1380 C C . SER A 1 174 ? 15.308 4.227 -17.258 1.00 91.88 174 SER A C 1
ATOM 1382 O O . SER A 1 174 ? 15.070 5.013 -18.175 1.00 91.88 174 SER A O 1
ATOM 1384 N N . ARG A 1 175 ? 16.060 3.135 -17.455 1.00 92.19 175 ARG A N 1
ATOM 1385 C CA . ARG A 1 175 ? 16.553 2.705 -18.774 1.00 92.19 175 ARG A CA 1
ATOM 1386 C C . ARG A 1 175 ? 15.464 2.112 -19.664 1.00 92.19 175 ARG A C 1
ATOM 1388 O O . ARG A 1 175 ? 15.650 2.056 -20.878 1.00 92.19 175 ARG A O 1
ATOM 1395 N N . TYR A 1 176 ? 14.362 1.662 -19.077 1.00 94.19 176 TYR A N 1
ATOM 1396 C CA . TYR A 1 176 ? 13.255 1.038 -19.789 1.00 94.19 176 TYR A CA 1
ATOM 1397 C C . TYR A 1 176 ? 12.125 2.041 -20.003 1.00 94.19 176 TYR A C 1
ATOM 1399 O O . TYR A 1 176 ? 12.027 3.043 -19.294 1.00 94.19 176 TYR A O 1
ATOM 1407 N N . ASN A 1 177 ? 11.276 1.783 -21.002 1.00 94.44 177 ASN A N 1
ATOM 1408 C CA . ASN A 1 177 ? 10.184 2.698 -21.315 1.00 94.44 177 ASN A CA 1
ATOM 1409 C C . ASN A 1 177 ? 9.223 2.817 -20.137 1.00 94.44 177 ASN A C 1
ATOM 1411 O O . ASN A 1 177 ? 9.069 3.927 -19.662 1.00 94.44 177 ASN A O 1
ATOM 1415 N N . VAL A 1 178 ? 8.658 1.724 -19.622 1.00 97.12 178 VAL A N 1
ATOM 1416 C CA . VAL A 1 178 ? 7.773 1.740 -18.443 1.00 97.12 178 VAL A CA 1
ATOM 1417 C C . VAL A 1 178 ? 8.276 0.738 -17.403 1.00 97.12 178 VAL A C 1
ATOM 1419 O O . VAL A 1 178 ? 8.701 -0.360 -17.774 1.00 97.12 178 VAL A O 1
ATOM 1422 N N . SER A 1 179 ? 8.210 1.097 -16.115 1.00 97.69 179 SER A N 1
ATOM 1423 C CA . SER A 1 179 ? 8.405 0.179 -14.983 1.00 97.69 179 SER A CA 1
ATOM 1424 C C . SER A 1 179 ? 7.109 -0.007 -14.193 1.00 97.69 179 SER A C 1
ATOM 1426 O O . SER A 1 179 ? 6.335 0.936 -14.036 1.00 97.69 179 SER A O 1
ATOM 1428 N N . CYS A 1 180 ? 6.869 -1.220 -13.690 1.00 98.31 180 CYS A N 1
ATOM 1429 C CA . CYS A 1 180 ? 5.664 -1.556 -12.923 1.00 98.31 180 CYS A CA 1
ATOM 1430 C C . CYS A 1 180 ? 5.546 -0.727 -11.642 1.00 98.31 180 CYS A C 1
ATOM 1432 O O . CYS A 1 180 ? 4.476 -0.201 -11.346 1.00 98.31 180 CYS A O 1
ATOM 1434 N N . PHE A 1 181 ? 6.666 -0.532 -10.941 1.00 98.25 181 PHE A N 1
ATOM 1435 C CA . PHE A 1 181 ? 6.710 0.271 -9.723 1.00 98.25 181 PHE A CA 1
ATOM 1436 C C . PHE A 1 181 ? 6.246 1.712 -9.987 1.00 98.25 181 PHE A C 1
ATOM 1438 O O . PHE A 1 181 ? 5.228 2.145 -9.452 1.00 98.25 181 PHE A O 1
ATOM 1445 N N . SER A 1 182 ? 6.915 2.438 -10.892 1.00 97.94 182 SER A N 1
ATOM 1446 C CA . SER A 1 182 ? 6.534 3.822 -11.221 1.00 97.94 182 SER A CA 1
ATOM 1447 C C . SER A 1 182 ? 5.118 3.920 -11.807 1.00 97.94 182 SER A C 1
ATOM 1449 O O . SER A 1 182 ? 4.405 4.887 -11.542 1.00 97.94 182 SER A O 1
ATOM 1451 N N . ALA A 1 183 ? 4.685 2.916 -12.574 1.00 98.50 183 ALA A N 1
ATOM 1452 C CA . ALA A 1 183 ? 3.347 2.864 -13.147 1.00 98.50 183 ALA A CA 1
ATOM 1453 C C . ALA A 1 183 ? 2.243 2.754 -12.083 1.00 98.50 183 ALA A C 1
ATOM 1455 O O . ALA A 1 183 ? 1.265 3.497 -12.137 1.00 98.50 183 ALA A O 1
ATOM 1456 N N . LEU A 1 184 ? 2.404 1.899 -11.071 1.00 98.56 184 LEU A N 1
ATOM 1457 C CA . LEU A 1 184 ? 1.429 1.808 -9.981 1.00 98.56 184 LEU A CA 1
ATOM 1458 C C . LEU A 1 184 ? 1.448 3.039 -9.072 1.00 98.56 184 LEU A C 1
ATOM 1460 O O . LEU A 1 184 ? 0.393 3.444 -8.586 1.00 98.56 184 LEU A O 1
ATOM 1464 N N . PHE A 1 185 ? 2.602 3.685 -8.895 1.00 98.62 185 PHE A N 1
ATOM 1465 C CA . PHE A 1 185 ? 2.676 4.977 -8.207 1.00 98.62 185 PHE A CA 1
ATOM 1466 C C . PHE A 1 185 ? 1.931 6.088 -8.955 1.00 98.62 185 PHE A C 1
ATOM 1468 O O . PHE A 1 185 ? 1.304 6.929 -8.311 1.00 98.62 185 PHE A O 1
ATOM 1475 N N . HIS A 1 186 ? 1.922 6.066 -10.291 1.00 98.56 186 HIS A N 1
ATOM 1476 C CA . HIS A 1 186 ? 1.055 6.944 -11.077 1.00 98.56 186 HIS A CA 1
ATOM 1477 C C . HIS A 1 186 ? -0.428 6.688 -10.766 1.00 98.56 186 HIS A C 1
ATOM 1479 O O . HIS A 1 186 ? -1.145 7.634 -10.442 1.00 98.56 186 HIS A O 1
ATOM 1485 N N . LEU A 1 187 ? -0.882 5.426 -10.777 1.00 98.81 187 LEU A N 1
ATOM 1486 C CA . LEU A 1 187 ? -2.277 5.094 -10.444 1.00 98.81 187 LEU A CA 1
ATOM 1487 C C . LEU A 1 187 ? -2.649 5.535 -9.023 1.00 98.81 187 LEU A C 1
ATOM 1489 O O . LEU A 1 187 ? -3.706 6.130 -8.815 1.00 98.81 187 LEU A O 1
ATOM 1493 N N . LEU A 1 188 ? -1.761 5.294 -8.057 1.00 98.88 188 LEU A N 1
ATOM 1494 C CA . LEU A 1 188 ? -1.936 5.729 -6.675 1.00 98.88 188 LEU A CA 1
ATOM 1495 C C . LEU A 1 188 ? -2.074 7.254 -6.577 1.00 98.88 188 LEU A C 1
ATOM 1497 O O . LEU A 1 188 ? -2.983 7.740 -5.906 1.00 98.88 188 LEU A O 1
ATOM 1501 N N . ALA A 1 189 ? -1.216 8.008 -7.270 1.00 98.69 189 ALA A N 1
ATOM 1502 C CA . ALA A 1 189 ? -1.272 9.465 -7.285 1.00 98.69 189 ALA A CA 1
ATOM 1503 C C . ALA A 1 189 ? -2.586 9.984 -7.884 1.00 98.69 189 ALA A C 1
ATOM 1505 O O . ALA A 1 189 ? -3.158 10.925 -7.341 1.00 98.69 189 ALA A O 1
ATOM 1506 N N . MET A 1 190 ? -3.090 9.374 -8.964 1.00 98.81 190 MET A N 1
ATOM 1507 C CA . MET A 1 190 ? -4.372 9.769 -9.565 1.00 98.81 190 MET A CA 1
ATOM 1508 C C . MET A 1 190 ? -5.544 9.481 -8.621 1.00 98.81 190 MET A C 1
ATOM 1510 O O . MET A 1 190 ? -6.395 10.347 -8.421 1.00 98.81 190 MET A O 1
ATOM 1514 N N . ALA A 1 191 ? -5.559 8.308 -7.979 1.00 98.75 191 ALA A N 1
ATOM 1515 C CA . ALA A 1 191 ? -6.577 7.966 -6.987 1.00 98.75 191 ALA A CA 1
ATOM 1516 C C . ALA A 1 191 ? -6.547 8.925 -5.782 1.00 98.75 191 ALA A C 1
ATOM 1518 O O . ALA A 1 191 ? -7.592 9.401 -5.338 1.00 98.75 191 ALA A O 1
ATOM 1519 N N . ALA A 1 192 ? -5.356 9.265 -5.283 1.00 98.69 192 ALA A N 1
ATOM 1520 C CA . ALA A 1 192 ? -5.208 10.179 -4.157 1.00 98.69 192 ALA A CA 1
ATOM 1521 C C . ALA A 1 192 ? -5.570 11.633 -4.520 1.00 98.69 192 ALA A C 1
ATOM 1523 O O . ALA A 1 192 ? -6.287 12.302 -3.774 1.00 98.69 192 ALA A O 1
ATOM 1524 N N . ALA A 1 193 ? -5.124 12.115 -5.684 1.00 98.75 193 ALA A N 1
ATOM 1525 C CA . ALA A 1 193 ? -5.419 13.460 -6.173 1.00 98.75 193 ALA A CA 1
ATOM 1526 C C . ALA A 1 193 ? -6.918 13.670 -6.405 1.00 98.75 193 ALA A C 1
ATOM 1528 O O . ALA A 1 193 ? -7.442 14.723 -6.051 1.00 98.75 193 ALA A O 1
ATOM 1529 N N . ARG A 1 194 ? -7.616 12.658 -6.933 1.00 98.75 194 ARG A N 1
ATOM 1530 C CA . ARG A 1 194 ? -9.077 12.654 -7.071 1.00 98.75 194 ARG A CA 1
ATOM 1531 C C . ARG A 1 194 ? -9.774 12.856 -5.723 1.00 98.75 194 ARG A C 1
ATOM 1533 O O . ARG A 1 194 ? -10.657 13.700 -5.606 1.00 98.75 194 ARG A O 1
ATOM 1540 N N . GLU A 1 195 ? -9.375 12.105 -4.698 1.00 98.00 195 GLU A N 1
ATOM 1541 C CA . GLU A 1 195 ? -9.963 12.204 -3.355 1.00 98.00 195 GLU A CA 1
ATOM 1542 C C . GLU A 1 195 ? -9.697 13.562 -2.693 1.00 98.00 195 GLU A C 1
ATOM 1544 O O . GLU A 1 195 ? -10.592 14.127 -2.062 1.00 98.00 195 GLU A O 1
ATOM 1549 N N . LEU A 1 196 ? -8.492 14.116 -2.864 1.00 98.12 196 LEU A N 1
ATOM 1550 C CA . LEU A 1 196 ? -8.173 15.475 -2.423 1.00 98.12 196 LEU A CA 1
ATOM 1551 C C . LEU A 1 196 ? -8.999 16.519 -3.178 1.00 98.12 196 LEU A C 1
ATOM 1553 O O . LEU A 1 196 ? -9.573 17.399 -2.544 1.00 98.12 196 LEU A O 1
ATOM 1557 N N . ALA A 1 197 ? -9.121 16.399 -4.499 1.00 98.62 197 ALA A N 1
ATOM 1558 C CA . ALA A 1 197 ? -9.902 17.312 -5.328 1.00 98.62 197 ALA A CA 1
ATOM 1559 C C . ALA A 1 197 ? -11.380 17.350 -4.905 1.00 98.62 197 ALA A C 1
ATOM 1561 O O . ALA A 1 197 ? -11.969 18.423 -4.798 1.00 98.62 197 ALA A O 1
ATOM 1562 N N . LEU A 1 198 ? -11.966 16.193 -4.582 1.00 97.94 198 LEU A N 1
ATOM 1563 C CA . LEU A 1 198 ? -13.350 16.074 -4.103 1.00 97.94 198 LEU A CA 1
ATOM 1564 C C . LEU A 1 198 ? -13.529 16.420 -2.618 1.00 97.94 198 LEU A C 1
ATOM 1566 O O . LEU A 1 198 ? -14.655 16.428 -2.113 1.00 97.94 198 LEU A O 1
ATOM 1570 N N . SER A 1 199 ? -12.446 16.683 -1.888 1.00 96.19 199 SER A N 1
ATOM 1571 C CA . SER A 1 199 ? -12.533 16.988 -0.464 1.00 96.19 199 SER A CA 1
ATOM 1572 C C . SER A 1 199 ? -13.263 18.320 -0.212 1.00 96.19 199 SER A C 1
ATOM 1574 O O . SER A 1 199 ? -13.174 19.242 -1.030 1.00 96.19 199 SER A O 1
ATOM 1576 N N . PRO A 1 200 ? -13.969 18.471 0.930 1.00 95.12 200 PRO A N 1
ATOM 1577 C CA . PRO A 1 200 ? -14.667 19.711 1.268 1.00 95.12 200 PRO A CA 1
ATOM 1578 C C . PRO A 1 200 ? -13.814 20.992 1.240 1.00 95.12 200 PRO A C 1
ATOM 1580 O O . PRO A 1 200 ? -14.393 22.017 0.875 1.00 95.12 200 PRO A O 1
ATOM 1583 N N . PRO A 1 201 ? -12.510 20.974 1.595 1.00 95.62 201 PRO A N 1
ATOM 1584 C CA . PRO A 1 201 ? -11.643 22.149 1.472 1.00 95.62 201 PRO A CA 1
ATOM 1585 C C . PRO A 1 201 ? -11.299 22.553 0.029 1.00 95.62 201 PRO A C 1
ATOM 1587 O O . PRO A 1 201 ? -10.996 23.718 -0.203 1.00 95.62 201 PRO A O 1
ATOM 1590 N N . VAL A 1 202 ? -11.338 21.623 -0.935 1.00 97.69 202 VAL A N 1
ATOM 1591 C CA . VAL A 1 202 ? -10.859 21.856 -2.313 1.00 97.69 202 VAL A CA 1
ATOM 1592 C C . VAL A 1 202 ? -12.003 22.002 -3.318 1.00 97.69 202 VAL A C 1
ATOM 1594 O O . VAL A 1 202 ? -12.066 23.002 -4.028 1.00 97.69 202 VAL A O 1
ATOM 1597 N N . ARG A 1 203 ? -12.918 21.024 -3.372 1.00 97.88 203 ARG A N 1
ATOM 1598 C CA . ARG A 1 203 ? -14.105 21.005 -4.256 1.00 97.88 203 ARG A CA 1
ATOM 1599 C C . ARG A 1 203 ? -13.809 21.229 -5.754 1.00 97.88 203 ARG A C 1
ATOM 1601 O O . ARG A 1 203 ? -14.597 21.857 -6.457 1.00 97.88 203 ARG A O 1
ATOM 1608 N N . ASP A 1 204 ? -12.710 20.679 -6.263 1.00 98.50 204 ASP A N 1
ATOM 1609 C CA . ASP A 1 204 ? -12.296 20.753 -7.672 1.00 98.50 204 ASP A CA 1
ATOM 1610 C C . ASP A 1 204 ? -12.784 19.517 -8.457 1.00 98.50 204 ASP A C 1
ATOM 1612 O O . ASP A 1 204 ? -12.028 18.601 -8.786 1.00 98.50 204 ASP A O 1
ATOM 1616 N N . ALA A 1 205 ? -14.090 19.461 -8.735 1.00 98.62 205 ALA A N 1
ATOM 1617 C CA . ALA A 1 205 ? -14.705 18.321 -9.425 1.00 98.62 205 ALA A CA 1
ATOM 1618 C C . ALA A 1 205 ? -14.177 18.116 -10.860 1.00 98.62 205 ALA A C 1
ATOM 1620 O O . ALA A 1 205 ? -14.118 16.982 -11.337 1.00 98.62 205 ALA A O 1
ATOM 1621 N N . ALA A 1 206 ? -13.765 19.192 -11.539 1.00 98.69 206 ALA A N 1
ATOM 1622 C CA . ALA A 1 206 ? -13.192 19.111 -12.880 1.00 98.69 206 ALA A CA 1
ATOM 1623 C C . ALA A 1 206 ? -11.844 18.379 -12.853 1.00 98.69 206 ALA A C 1
ATOM 1625 O O . ALA A 1 206 ? -11.639 17.425 -13.603 1.00 98.69 206 ALA A O 1
ATOM 1626 N N . PHE A 1 207 ? -10.957 18.757 -11.928 1.00 98.81 207 PHE A N 1
ATOM 1627 C CA . PHE A 1 207 ? -9.674 18.079 -11.791 1.00 98.81 207 PHE A CA 1
ATOM 1628 C C . PHE A 1 207 ? -9.818 16.637 -11.281 1.00 98.81 207 PHE A C 1
ATOM 1630 O O . PHE A 1 207 ? -9.056 15.757 -11.687 1.00 98.81 207 PHE A O 1
ATOM 1637 N N . ALA A 1 208 ? -10.822 16.356 -10.444 1.00 98.88 208 ALA A N 1
ATOM 1638 C CA . ALA A 1 208 ? -11.149 14.985 -10.058 1.00 98.88 208 ALA A CA 1
ATOM 1639 C C . ALA A 1 208 ? -11.497 14.109 -11.277 1.00 98.88 208 ALA A C 1
ATOM 1641 O O . ALA A 1 208 ? -11.001 12.987 -11.380 1.00 98.88 208 ALA A O 1
ATOM 1642 N N . ALA A 1 209 ? -12.275 14.633 -12.231 1.00 98.81 209 ALA A N 1
ATOM 1643 C CA . ALA A 1 209 ? -12.610 13.926 -13.467 1.00 98.81 209 ALA A CA 1
ATOM 1644 C C . ALA A 1 209 ? -11.382 13.694 -14.372 1.00 98.81 209 ALA A C 1
ATOM 1646 O O . ALA A 1 209 ? -11.252 12.627 -14.974 1.00 98.81 209 ALA A O 1
ATOM 1647 N N . GLU A 1 210 ? -10.446 14.650 -14.435 1.00 98.75 210 GLU A N 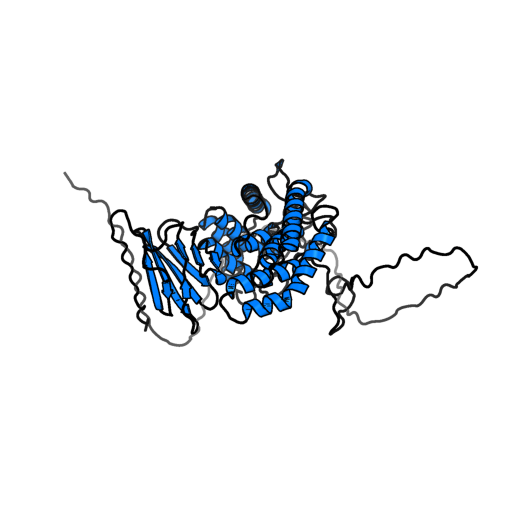1
ATOM 1648 C CA . GLU A 1 210 ? -9.157 14.460 -15.121 1.00 98.75 210 GLU A CA 1
ATOM 1649 C C . GLU A 1 210 ? -8.351 13.308 -14.497 1.00 98.75 210 GLU A C 1
ATOM 1651 O O . GLU A 1 210 ? -7.815 12.461 -15.219 1.00 98.75 210 GLU A O 1
ATOM 1656 N N . CYS A 1 211 ? -8.314 13.241 -13.160 1.00 98.81 211 CYS A N 1
ATOM 1657 C CA . CYS A 1 211 ? -7.666 12.159 -12.417 1.00 98.81 211 CYS A CA 1
ATOM 1658 C C . CYS A 1 211 ? -8.329 10.802 -12.677 1.00 98.81 211 CYS A C 1
ATOM 1660 O O . CYS A 1 211 ? -7.620 9.829 -12.928 1.00 98.81 211 CYS A O 1
ATOM 1662 N N . ASP A 1 212 ? -9.663 10.731 -12.680 1.00 98.69 212 ASP A N 1
ATOM 1663 C CA . ASP A 1 212 ? -10.404 9.504 -13.003 1.00 98.69 212 ASP A CA 1
ATOM 1664 C C . ASP A 1 212 ? -10.091 9.013 -14.425 1.00 98.69 212 ASP A C 1
ATOM 1666 O O . ASP A 1 212 ? -9.813 7.830 -14.642 1.00 98.69 212 ASP A O 1
ATOM 1670 N N . ALA A 1 213 ? -10.051 9.928 -15.398 1.00 98.69 213 ALA A N 1
ATOM 1671 C CA . ALA A 1 213 ? -9.706 9.593 -16.774 1.00 98.69 213 ALA A CA 1
ATOM 1672 C C . ALA A 1 213 ? -8.250 9.107 -16.906 1.00 98.69 213 ALA A C 1
ATOM 1674 O O . ALA A 1 213 ? -7.978 8.157 -17.644 1.00 98.69 213 ALA A O 1
ATOM 1675 N N . ALA A 1 214 ? -7.306 9.735 -16.196 1.00 98.69 214 ALA A N 1
ATOM 1676 C CA . ALA A 1 214 ? -5.910 9.303 -16.164 1.00 98.69 214 ALA A CA 1
ATOM 1677 C C . ALA A 1 214 ? -5.748 7.930 -15.495 1.00 98.69 214 ALA A C 1
ATOM 1679 O O . ALA A 1 214 ? -5.074 7.062 -16.049 1.00 98.69 214 ALA A O 1
ATOM 1680 N N . LEU A 1 215 ? -6.432 7.694 -14.371 1.00 98.62 215 LEU A N 1
ATOM 1681 C CA . LEU A 1 215 ? -6.443 6.412 -13.669 1.00 98.62 215 LEU A CA 1
ATOM 1682 C C . LEU A 1 215 ? -6.975 5.282 -14.563 1.00 98.62 215 LEU A C 1
ATOM 1684 O O . LEU A 1 215 ? -6.366 4.215 -14.630 1.00 98.62 215 LEU A O 1
ATOM 1688 N N . ALA A 1 216 ? -8.077 5.514 -15.281 1.00 98.50 216 ALA A N 1
ATOM 1689 C CA . ALA A 1 216 ? -8.647 4.533 -16.204 1.00 98.50 216 ALA A CA 1
ATOM 1690 C C . ALA A 1 216 ? -7.683 4.187 -17.353 1.00 98.50 216 ALA A C 1
ATOM 1692 O O . ALA A 1 216 ? -7.458 3.008 -17.634 1.00 98.50 216 ALA A O 1
ATOM 1693 N N . ARG A 1 217 ? -7.059 5.200 -17.976 1.00 98.69 217 ARG A N 1
ATOM 1694 C CA . ARG A 1 217 ? -6.039 4.988 -19.020 1.00 98.69 217 ARG A CA 1
ATOM 1695 C C . ARG A 1 217 ? -4.831 4.222 -18.488 1.00 98.69 217 ARG A C 1
ATOM 1697 O O . ARG A 1 217 ? -4.372 3.286 -19.137 1.00 98.69 217 ARG A O 1
ATOM 1704 N N . GLY A 1 218 ? -4.340 4.590 -17.307 1.00 98.62 218 GLY A N 1
ATOM 1705 C CA . GLY A 1 218 ? -3.191 3.940 -16.692 1.00 98.62 218 GLY A CA 1
ATOM 1706 C C . GLY A 1 218 ? -3.458 2.479 -16.324 1.00 98.62 218 GLY A C 1
ATOM 1707 O O . GLY A 1 218 ? -2.606 1.630 -16.569 1.00 98.62 218 GLY A O 1
ATOM 1708 N N . ARG A 1 219 ? -4.655 2.146 -15.819 1.00 98.62 219 ARG A N 1
ATOM 1709 C CA . ARG A 1 219 ? -5.065 0.751 -15.571 1.00 98.62 219 ARG A CA 1
ATOM 1710 C C . ARG A 1 219 ? -5.068 -0.083 -16.850 1.00 98.62 219 ARG A C 1
ATOM 1712 O O . ARG A 1 219 ? -4.472 -1.154 -16.877 1.00 98.62 219 ARG A O 1
ATOM 1719 N N . ALA A 1 220 ? -5.665 0.436 -17.923 1.00 98.50 220 ALA A N 1
ATOM 1720 C CA . ALA A 1 220 ? -5.652 -0.246 -19.216 1.00 98.50 220 ALA A CA 1
ATOM 1721 C C . ALA A 1 220 ? -4.216 -0.462 -19.733 1.00 98.50 220 ALA A C 1
ATOM 1723 O O . ALA A 1 220 ? -3.880 -1.533 -20.237 1.00 98.50 220 ALA A O 1
ATOM 1724 N N . ALA A 1 221 ? -3.342 0.531 -19.558 1.00 98.62 221 ALA A N 1
ATOM 1725 C CA . ALA A 1 221 ? -1.941 0.443 -19.949 1.00 98.62 221 ALA A CA 1
ATOM 1726 C C . ALA A 1 221 ? -1.115 -0.524 -19.077 1.00 98.62 221 ALA A C 1
ATOM 1728 O O . ALA A 1 221 ? -0.222 -1.186 -19.604 1.00 98.62 221 ALA A O 1
ATOM 1729 N N . MET A 1 222 ? -1.414 -0.663 -17.777 1.00 98.25 222 MET A N 1
ATOM 1730 C CA . MET A 1 222 ? -0.792 -1.681 -16.911 1.00 98.25 222 MET A CA 1
ATOM 1731 C C . MET A 1 222 ? -1.004 -3.081 -17.484 1.00 98.25 222 MET A C 1
ATOM 1733 O O . MET A 1 222 ? -0.052 -3.856 -17.612 1.00 98.25 222 MET A O 1
ATOM 1737 N N . ASP A 1 223 ? -2.241 -3.389 -17.865 1.00 97.56 223 ASP A N 1
ATOM 1738 C CA . ASP A 1 223 ? -2.593 -4.702 -18.397 1.00 97.56 223 ASP A CA 1
ATOM 1739 C C . ASP A 1 223 ? -2.011 -4.919 -19.795 1.00 97.56 223 ASP A C 1
ATOM 1741 O O . ASP A 1 223 ? -1.446 -5.974 -20.073 1.00 97.56 223 ASP A O 1
ATOM 1745 N N . ALA A 1 224 ? -2.058 -3.901 -20.655 1.00 97.88 224 ALA A N 1
ATOM 1746 C CA . ALA A 1 224 ? -1.533 -4.003 -22.012 1.00 97.88 224 ALA A CA 1
ATOM 1747 C C . ALA A 1 224 ? 0.002 -4.124 -22.069 1.00 97.88 224 ALA A C 1
ATOM 1749 O O . ALA A 1 224 ? 0.537 -4.851 -22.907 1.00 97.88 224 ALA A O 1
ATOM 1750 N N . LEU A 1 225 ? 0.727 -3.395 -21.215 1.00 98.00 225 LEU A N 1
ATOM 1751 C CA . LEU A 1 225 ? 2.184 -3.250 -21.332 1.00 98.00 225 LEU A CA 1
ATOM 1752 C C . LEU A 1 225 ? 2.970 -4.129 -20.358 1.00 98.00 225 LEU A C 1
ATOM 1754 O O . LEU A 1 225 ? 4.108 -4.506 -20.658 1.00 98.00 225 LEU A O 1
ATOM 1758 N N . LEU A 1 226 ? 2.413 -4.421 -19.181 1.00 98.31 226 LEU A N 1
ATOM 1759 C CA . LEU A 1 226 ? 3.170 -5.025 -18.085 1.00 98.31 226 LEU A CA 1
ATOM 1760 C C . LEU A 1 226 ? 2.624 -6.377 -17.632 1.00 98.31 226 LEU A C 1
ATOM 1762 O O . LEU A 1 226 ? 3.417 -7.231 -17.228 1.00 98.31 226 LEU A O 1
ATOM 1766 N N . TRP A 1 227 ? 1.315 -6.606 -17.702 1.00 98.31 227 TRP A N 1
ATOM 1767 C CA . TRP A 1 227 ? 0.749 -7.896 -17.323 1.00 98.31 227 TRP A CA 1
ATOM 1768 C C . TRP A 1 227 ? 1.196 -9.007 -18.285 1.00 98.31 227 TRP A C 1
ATOM 1770 O O . TRP A 1 227 ? 1.218 -8.840 -19.505 1.00 98.31 227 TRP A O 1
ATOM 1780 N N . VAL A 1 228 ? 1.595 -10.156 -17.736 1.00 96.38 228 VAL A N 1
ATOM 1781 C CA . VAL A 1 228 ? 1.985 -11.338 -18.514 1.00 96.38 228 VAL A CA 1
ATOM 1782 C C . VAL A 1 228 ? 1.009 -12.466 -18.209 1.00 96.38 228 VAL A C 1
ATOM 1784 O O . VAL A 1 228 ? 1.250 -13.266 -17.307 1.00 96.38 228 VAL A O 1
ATOM 1787 N N . GLU A 1 229 ? -0.093 -12.540 -18.960 1.00 93.75 229 GLU A N 1
ATOM 1788 C CA . GLU A 1 229 ? -1.206 -13.466 -18.686 1.00 93.75 229 GLU A CA 1
ATOM 1789 C C . GLU A 1 229 ? -0.742 -14.922 -18.531 1.00 93.75 229 GLU A C 1
ATOM 1791 O O . GLU A 1 229 ? -0.999 -15.547 -17.505 1.00 93.75 229 GLU A O 1
ATOM 1796 N N . GLY A 1 230 ? 0.046 -15.438 -19.480 1.00 92.56 230 GLY A N 1
ATOM 1797 C CA . GLY A 1 230 ? 0.540 -16.822 -19.443 1.00 92.56 230 GLY A CA 1
ATOM 1798 C C . GLY A 1 230 ? 1.480 -17.142 -18.274 1.00 92.56 230 GLY A C 1
ATOM 1799 O O . GLY A 1 230 ? 1.694 -18.310 -17.966 1.00 92.56 230 GLY A O 1
ATOM 1800 N N . ARG A 1 231 ? 2.034 -16.124 -17.602 1.00 93.44 231 ARG A N 1
ATOM 1801 C CA . ARG A 1 231 ? 2.907 -16.296 -16.431 1.00 93.44 231 ARG A CA 1
ATOM 1802 C C . ARG A 1 231 ? 2.269 -15.840 -15.116 1.00 93.44 231 ARG A C 1
ATOM 1804 O O . ARG A 1 231 ? 2.793 -16.156 -14.054 1.00 93.44 231 ARG A O 1
ATOM 1811 N N . GLY A 1 232 ? 1.155 -15.112 -15.176 1.00 96.88 232 GLY A N 1
ATOM 1812 C CA . GLY A 1 232 ? 0.408 -14.653 -14.009 1.00 96.88 232 GLY A CA 1
ATOM 1813 C C . GLY A 1 232 ? 1.119 -13.596 -13.164 1.00 96.88 232 GLY A C 1
ATOM 1814 O O . GLY A 1 232 ? 0.962 -13.608 -11.948 1.00 96.88 232 GLY A O 1
ATOM 1815 N N . TYR A 1 233 ? 1.902 -12.694 -13.760 1.00 98.44 233 TYR A N 1
ATOM 1816 C CA . TYR A 1 233 ? 2.521 -11.593 -13.017 1.00 98.44 233 TYR A CA 1
ATOM 1817 C C . TYR A 1 233 ? 2.740 -10.340 -13.875 1.00 98.44 233 TYR A C 1
ATOM 1819 O O . TYR A 1 233 ? 2.884 -10.418 -15.094 1.00 98.44 233 TYR A O 1
ATOM 1827 N N . TYR A 1 234 ? 2.837 -9.179 -13.221 1.00 98.56 234 TYR A N 1
ATOM 1828 C CA . TYR A 1 234 ? 3.383 -7.959 -13.821 1.00 98.56 234 TYR A CA 1
ATOM 1829 C C . TYR A 1 234 ? 4.901 -8.030 -13.980 1.00 98.56 234 TYR A C 1
ATOM 1831 O O . TYR A 1 234 ? 5.623 -8.197 -12.992 1.00 98.56 234 TYR A O 1
ATOM 1839 N N . ARG A 1 235 ? 5.398 -7.885 -15.212 1.00 98.31 235 ARG A N 1
ATOM 1840 C CA . ARG A 1 235 ? 6.835 -7.711 -15.458 1.00 98.31 235 ARG A CA 1
ATOM 1841 C C . ARG A 1 235 ? 7.314 -6.414 -14.796 1.00 98.31 235 ARG A C 1
ATOM 1843 O O . ARG A 1 235 ? 6.609 -5.412 -14.809 1.00 98.31 235 ARG A O 1
ATOM 1850 N N . SER A 1 236 ? 8.534 -6.408 -14.274 1.00 97.94 236 SER A N 1
ATOM 1851 C CA . SER A 1 236 ? 9.158 -5.247 -13.629 1.00 97.94 236 SER A CA 1
ATOM 1852 C C . SER A 1 236 ? 9.275 -4.048 -14.578 1.00 97.94 236 SER A C 1
ATOM 1854 O O . SER A 1 236 ? 9.123 -2.902 -14.161 1.00 97.94 236 SER A O 1
ATOM 1856 N N . TYR A 1 237 ? 9.499 -4.306 -15.870 1.00 97.75 237 TYR A N 1
ATOM 1857 C CA . TYR A 1 237 ? 9.619 -3.282 -16.903 1.00 97.75 237 TYR A CA 1
ATOM 1858 C C . TYR A 1 237 ? 9.302 -3.819 -18.307 1.00 97.75 237 TYR A C 1
ATOM 1860 O O . TYR A 1 237 ? 9.399 -5.018 -18.579 1.00 97.75 237 TYR A O 1
ATOM 1868 N N . THR A 1 238 ? 8.959 -2.922 -19.230 1.00 97.00 238 THR A N 1
ATOM 1869 C CA . THR A 1 238 ? 8.722 -3.246 -20.650 1.00 97.00 238 THR A CA 1
ATOM 1870 C C . THR A 1 238 ? 9.991 -3.717 -21.360 1.00 97.00 238 THR A C 1
ATOM 1872 O O . THR A 1 238 ? 11.055 -3.133 -21.164 1.00 97.00 238 THR A O 1
ATOM 1875 N N . GLY A 1 239 ? 9.867 -4.699 -22.258 1.00 92.88 239 GLY A N 1
ATOM 1876 C CA . GLY A 1 239 ? 10.996 -5.234 -23.035 1.00 92.88 239 GLY A CA 1
ATOM 1877 C C . GLY A 1 239 ? 11.745 -6.387 -22.357 1.00 92.88 239 GLY A C 1
ATOM 1878 O O . GLY A 1 239 ? 12.739 -6.865 -22.890 1.00 92.88 239 GLY A O 1
ATOM 1879 N N . GLY A 1 240 ? 11.266 -6.854 -21.202 1.00 92.75 240 GLY A N 1
ATOM 1880 C CA . GLY A 1 240 ? 11.746 -8.065 -20.542 1.00 92.75 240 GLY A CA 1
ATOM 1881 C C . GLY A 1 240 ? 10.628 -8.790 -19.798 1.00 92.75 240 GLY A C 1
ATOM 1882 O O . GLY A 1 240 ? 9.466 -8.381 -19.843 1.00 92.75 240 GLY A O 1
ATOM 1883 N N . GLU A 1 241 ? 10.987 -9.867 -19.105 1.00 93.88 241 GLU A N 1
ATOM 1884 C CA . GLU A 1 241 ? 10.067 -10.670 -18.282 1.00 93.88 241 GLU A CA 1
ATOM 1885 C C . GLU A 1 241 ? 10.543 -10.789 -16.828 1.00 93.88 241 GLU A C 1
ATOM 1887 O O . GLU A 1 241 ? 10.173 -11.723 -16.111 1.00 93.88 241 GLU A O 1
ATOM 1892 N N . ALA A 1 242 ? 11.373 -9.843 -16.387 1.00 96.19 242 ALA A N 1
ATOM 1893 C CA . ALA A 1 242 ? 11.835 -9.790 -15.011 1.00 96.19 242 ALA A CA 1
ATOM 1894 C C . ALA A 1 242 ? 10.653 -9.590 -14.046 1.00 96.19 242 ALA A C 1
ATOM 1896 O O . ALA A 1 242 ? 9.703 -8.886 -14.378 1.00 96.19 242 ALA A O 1
ATOM 1897 N N . LEU A 1 243 ? 10.715 -10.181 -12.857 1.00 97.75 243 LEU A N 1
ATOM 1898 C CA . LEU A 1 243 ? 9.711 -10.099 -11.801 1.00 97.75 243 LEU A CA 1
ATOM 1899 C C . LEU A 1 243 ? 10.326 -9.434 -10.572 1.00 97.75 243 LEU A C 1
ATOM 1901 O O . LEU A 1 243 ? 11.283 -9.957 -10.002 1.00 97.75 243 LEU A O 1
ATOM 1905 N N . MET A 1 244 ? 9.772 -8.294 -10.170 1.00 98.06 244 MET A N 1
ATOM 1906 C CA . MET A 1 244 ? 10.214 -7.542 -8.999 1.00 98.06 244 MET A CA 1
ATOM 1907 C C . MET A 1 244 ? 9.262 -7.781 -7.826 1.00 98.06 244 MET A C 1
ATOM 1909 O O . MET A 1 244 ? 8.050 -7.637 -7.986 1.00 98.06 244 MET A O 1
ATOM 1913 N N . SER A 1 245 ? 9.817 -8.124 -6.661 1.00 98.12 245 SER A N 1
ATOM 1914 C CA . SER A 1 245 ? 9.047 -8.527 -5.475 1.00 98.12 245 SER A CA 1
ATOM 1915 C C . SER A 1 245 ? 8.202 -7.400 -4.889 1.00 98.12 245 SER A C 1
ATOM 1917 O O . SER A 1 245 ? 7.091 -7.652 -4.432 1.00 98.12 245 SER A O 1
ATOM 1919 N N . ASP A 1 246 ? 8.694 -6.163 -4.963 1.00 97.38 246 ASP A N 1
ATOM 1920 C CA . ASP A 1 246 ? 8.038 -4.990 -4.378 1.00 97.38 246 ASP A CA 1
ATOM 1921 C C . ASP A 1 246 ? 7.361 -4.072 -5.407 1.00 97.38 246 ASP A C 1
ATOM 1923 O O . ASP A 1 246 ? 7.070 -2.906 -5.144 1.00 97.38 246 ASP A O 1
ATOM 1927 N N . SER A 1 247 ? 7.089 -4.583 -6.613 1.00 97.19 247 SER A N 1
ATOM 1928 C CA . SER A 1 247 ? 6.479 -3.773 -7.677 1.00 97.19 247 SER A CA 1
ATOM 1929 C C . SER A 1 247 ? 5.073 -3.263 -7.331 1.00 97.19 247 SER A C 1
ATOM 1931 O O . SER A 1 247 ? 4.636 -2.259 -7.887 1.00 97.19 247 SER A O 1
ATOM 1933 N N . LEU A 1 248 ? 4.391 -3.916 -6.382 1.00 98.31 248 LEU A N 1
ATOM 1934 C CA . LEU A 1 248 ? 3.024 -3.606 -5.962 1.00 98.31 248 LEU A CA 1
ATOM 1935 C C . LEU A 1 248 ? 2.932 -2.776 -4.668 1.00 98.31 248 LEU A C 1
ATOM 1937 O O . LEU A 1 248 ? 1.845 -2.678 -4.101 1.00 98.31 248 LEU A O 1
ATOM 1941 N N . TYR A 1 249 ? 4.017 -2.155 -4.190 1.00 98.25 249 TYR A N 1
ATOM 1942 C CA . TYR A 1 249 ? 3.985 -1.360 -2.951 1.00 98.25 249 TYR A CA 1
ATOM 1943 C C . TYR A 1 249 ? 2.899 -0.268 -2.955 1.00 98.25 249 TYR A C 1
ATOM 1945 O O . TYR A 1 249 ? 2.187 -0.085 -1.971 1.00 98.25 249 TYR A O 1
ATOM 1953 N N . ALA A 1 250 ? 2.671 0.397 -4.088 1.00 98.44 250 ALA A N 1
ATOM 1954 C CA . ALA A 1 250 ? 1.601 1.387 -4.211 1.00 98.44 250 ALA A CA 1
ATOM 1955 C C . ALA A 1 250 ? 0.196 0.821 -3.897 1.00 98.44 250 ALA A C 1
ATOM 1957 O O . ALA A 1 250 ? -0.659 1.550 -3.395 1.00 98.44 250 ALA A O 1
ATOM 1958 N N . GLN A 1 251 ? -0.042 -0.480 -4.110 1.00 98.56 251 GLN A N 1
ATOM 1959 C CA . GLN A 1 251 ? -1.286 -1.132 -3.697 1.00 98.56 251 GLN A CA 1
ATOM 1960 C C . GLN A 1 251 ? -1.384 -1.287 -2.168 1.00 98.56 251 GLN A C 1
ATOM 1962 O O . GLN A 1 251 ? -2.479 -1.170 -1.631 1.00 98.56 251 GLN A O 1
ATOM 1967 N N . VAL A 1 252 ? -0.269 -1.472 -1.447 1.00 97.81 252 VAL A N 1
ATOM 1968 C CA . VAL A 1 252 ? -0.253 -1.480 0.035 1.00 97.81 252 VAL A CA 1
ATOM 1969 C C . VAL A 1 252 ? -0.735 -0.135 0.575 1.00 97.81 252 VAL A C 1
ATOM 1971 O O . VAL A 1 252 ? -1.545 -0.082 1.504 1.00 97.81 252 VAL A O 1
ATOM 1974 N N . LEU A 1 253 ? -0.266 0.956 -0.034 1.00 97.00 253 LEU A N 1
ATOM 1975 C CA . LEU A 1 253 ? -0.660 2.316 0.326 1.00 97.00 253 LEU A CA 1
ATOM 1976 C C . LEU A 1 253 ? -2.134 2.575 -0.002 1.00 97.00 253 LEU A C 1
ATOM 1978 O O . LEU A 1 253 ? -2.867 3.098 0.837 1.00 97.00 253 LEU A O 1
ATOM 1982 N N . ALA A 1 254 ? -2.596 2.146 -1.180 1.00 96.88 254 ALA A N 1
ATOM 1983 C CA . ALA A 1 254 ? -4.004 2.232 -1.558 1.00 96.88 254 ALA A CA 1
ATOM 1984 C C . ALA A 1 254 ? -4.914 1.439 -0.602 1.00 96.88 254 ALA A C 1
ATOM 1986 O O . ALA A 1 254 ? -5.942 1.963 -0.171 1.00 96.88 254 ALA A O 1
ATOM 1987 N N . ASP A 1 255 ? -4.516 0.222 -0.217 1.00 95.00 255 ASP A N 1
ATOM 1988 C CA . ASP A 1 255 ? -5.244 -0.617 0.744 1.00 95.00 255 ASP A CA 1
ATOM 1989 C C . ASP A 1 255 ? -5.281 0.036 2.136 1.00 95.00 255 ASP A C 1
ATOM 1991 O O . ASP A 1 255 ? -6.316 0.032 2.798 1.00 95.00 255 ASP A O 1
ATOM 1995 N N . THR A 1 256 ? -4.161 0.619 2.581 1.00 91.88 256 THR A N 1
ATOM 1996 C CA . THR A 1 256 ? -4.046 1.284 3.892 1.00 91.88 256 THR A CA 1
ATOM 1997 C C . THR A 1 256 ? -4.911 2.531 3.968 1.00 91.88 256 THR A C 1
ATOM 1999 O O . THR A 1 256 ? -5.601 2.750 4.963 1.00 91.88 256 THR A O 1
ATOM 2002 N N . LEU A 1 257 ? -4.896 3.340 2.910 1.00 90.81 257 LEU A N 1
ATOM 2003 C CA . LEU A 1 257 ? -5.690 4.555 2.872 1.00 90.81 257 LEU A CA 1
ATOM 2004 C C . LEU A 1 257 ? -7.160 4.255 2.609 1.00 90.81 257 LEU A C 1
ATOM 2006 O O . LEU A 1 257 ? -7.990 5.047 3.033 1.00 90.81 257 LEU A O 1
ATOM 2010 N N . GLY A 1 258 ? -7.507 3.143 1.959 1.00 90.50 258 GLY A N 1
ATOM 2011 C CA . GLY A 1 258 ? -8.868 2.867 1.498 1.00 90.50 258 GLY A CA 1
ATOM 2012 C C . GLY A 1 258 ? -9.168 3.601 0.189 1.00 90.50 258 GLY A C 1
ATOM 2013 O O . GLY A 1 258 ? -10.161 4.319 0.082 1.00 90.50 258 GLY A O 1
ATOM 2014 N N . LEU A 1 259 ? -8.257 3.499 -0.781 1.00 93.44 259 LEU A N 1
ATOM 2015 C CA . LEU A 1 259 ? -8.404 4.016 -2.151 1.00 93.44 259 LEU A CA 1
ATOM 2016 C C . LEU A 1 259 ? -8.917 2.954 -3.133 1.00 93.44 259 LEU A C 1
ATOM 2018 O O . LEU A 1 259 ? -9.143 3.245 -4.306 1.00 93.44 259 LEU A O 1
ATOM 2022 N N . GLY A 1 260 ? -9.120 1.728 -2.648 1.00 92.19 260 GLY A N 1
ATOM 2023 C CA . GLY A 1 260 ? -9.525 0.591 -3.459 1.00 92.19 260 GLY A CA 1
ATOM 2024 C C . GLY A 1 260 ? -8.378 0.006 -4.283 1.00 92.19 260 GLY A C 1
ATOM 2025 O O . GLY A 1 260 ? -7.199 0.311 -4.093 1.00 92.19 260 GLY A O 1
ATOM 2026 N N . ALA A 1 261 ? -8.739 -0.887 -5.198 1.00 95.81 261 ALA A N 1
ATOM 2027 C CA . ALA A 1 261 ? -7.781 -1.657 -5.973 1.00 95.81 261 ALA A CA 1
ATOM 2028 C C . ALA A 1 261 ? -7.212 -0.815 -7.131 1.00 95.81 261 ALA A C 1
ATOM 2030 O O . ALA A 1 261 ? -7.963 -0.320 -7.969 1.00 95.81 261 ALA A O 1
ATOM 2031 N N . LEU A 1 262 ? -5.894 -0.625 -7.203 1.00 98.31 262 LEU A N 1
ATOM 2032 C CA . LEU A 1 262 ? -5.217 0.014 -8.341 1.00 98.31 262 LEU A CA 1
ATOM 2033 C C . LEU A 1 262 ? -5.185 -0.921 -9.552 1.00 98.31 262 LEU A C 1
ATOM 2035 O O . LEU A 1 262 ? -5.277 -0.450 -10.680 1.00 98.31 262 LEU A O 1
ATOM 2039 N N . THR A 1 263 ? -5.125 -2.226 -9.296 1.00 96.75 263 THR A N 1
ATOM 2040 C CA . THR A 1 263 ? -5.279 -3.330 -10.252 1.00 96.75 263 THR A CA 1
ATOM 2041 C C . THR A 1 263 ? -6.190 -4.415 -9.651 1.00 96.75 263 THR A C 1
ATOM 2043 O O . THR A 1 263 ? -6.567 -4.306 -8.488 1.00 96.75 263 THR A O 1
ATOM 2046 N N . SER A 1 264 ? -6.587 -5.446 -10.402 1.00 96.88 264 SER A N 1
ATOM 2047 C CA . SER A 1 264 ? -7.482 -6.490 -9.890 1.00 96.88 264 SER A CA 1
ATOM 2048 C C . SER A 1 264 ? -6.836 -7.348 -8.793 1.00 96.88 264 SER A C 1
ATOM 2050 O O . SER A 1 264 ? -5.665 -7.729 -8.871 1.00 96.88 264 SER A O 1
ATOM 2052 N N . ASP A 1 265 ? -7.625 -7.751 -7.792 1.00 97.38 265 ASP A N 1
ATOM 2053 C CA . ASP A 1 265 ? -7.149 -8.632 -6.715 1.00 97.38 265 ASP A CA 1
ATOM 2054 C C . ASP A 1 265 ? -6.713 -10.015 -7.214 1.00 97.38 265 ASP A C 1
ATOM 2056 O O . ASP A 1 265 ? -5.820 -10.635 -6.627 1.00 97.38 265 ASP A O 1
ATOM 2060 N N . ALA A 1 266 ? -7.283 -10.477 -8.331 1.00 97.81 266 ALA A N 1
ATOM 2061 C CA . ALA A 1 266 ? -6.853 -11.697 -9.004 1.00 97.81 266 ALA A CA 1
ATOM 2062 C C . ALA A 1 266 ? -5.420 -11.560 -9.545 1.00 97.81 266 ALA A C 1
ATOM 2064 O O . ALA A 1 266 ? -4.595 -12.457 -9.347 1.00 97.81 266 ALA A O 1
ATOM 2065 N N . GLN A 1 267 ? -5.094 -10.430 -10.182 1.00 98.38 267 GLN A N 1
ATOM 2066 C CA . GLN A 1 267 ? -3.742 -10.158 -10.672 1.00 98.38 267 GLN A CA 1
ATOM 2067 C C . GLN A 1 267 ? -2.752 -9.965 -9.524 1.00 98.38 267 GLN A C 1
ATOM 2069 O O . GLN A 1 267 ? -1.653 -10.515 -9.594 1.00 98.38 267 GLN A O 1
ATOM 2074 N N . VAL A 1 268 ? -3.136 -9.268 -8.444 1.00 98.62 268 VAL A N 1
ATOM 2075 C CA . VAL A 1 268 ? -2.283 -9.149 -7.247 1.00 98.62 268 VAL A CA 1
ATOM 2076 C C . VAL A 1 268 ? -1.989 -10.530 -6.671 1.00 98.62 268 VAL A C 1
ATOM 2078 O O . VAL A 1 268 ? -0.827 -10.885 -6.505 1.00 98.62 268 VAL A O 1
ATOM 2081 N N . THR A 1 269 ? -3.013 -11.350 -6.432 1.00 98.56 269 THR A N 1
ATOM 2082 C CA . THR A 1 269 ? -2.854 -12.700 -5.867 1.00 98.56 269 THR A CA 1
ATOM 2083 C C . THR A 1 269 ? -1.931 -13.575 -6.719 1.00 98.56 269 THR A C 1
ATOM 2085 O O . THR A 1 269 ? -1.017 -14.214 -6.192 1.00 98.56 269 THR A O 1
ATOM 2088 N N . ARG A 1 270 ? -2.114 -13.570 -8.046 1.00 98.62 270 ARG A N 1
ATOM 2089 C CA . ARG A 1 270 ? -1.254 -14.317 -8.979 1.00 98.62 270 ARG A CA 1
ATOM 2090 C C . ARG A 1 270 ? 0.182 -13.782 -8.991 1.00 98.62 270 ARG A C 1
ATOM 2092 O O . ARG A 1 270 ? 1.121 -14.575 -8.919 1.00 98.62 270 ARG A O 1
ATOM 2099 N N . HIS A 1 271 ? 0.364 -12.460 -8.975 1.00 98.81 271 HIS A N 1
ATOM 2100 C CA . HIS A 1 271 ? 1.686 -11.842 -8.885 1.00 98.81 271 HIS A CA 1
ATOM 2101 C C . HIS A 1 271 ? 2.401 -12.231 -7.584 1.00 98.81 271 HIS A C 1
ATOM 2103 O O . HIS A 1 271 ? 3.557 -12.642 -7.626 1.00 98.81 271 HIS A O 1
ATOM 2109 N N . LEU A 1 272 ? 1.717 -12.180 -6.435 1.00 98.75 272 LEU A N 1
ATOM 2110 C CA . LEU A 1 272 ? 2.277 -12.586 -5.142 1.00 98.75 272 LEU A CA 1
ATOM 2111 C C . LEU A 1 272 ? 2.705 -14.060 -5.137 1.00 98.75 272 LEU A C 1
ATOM 2113 O O . LEU A 1 272 ? 3.758 -14.385 -4.582 1.00 98.75 272 LEU A O 1
ATOM 2117 N N . ALA A 1 273 ? 1.924 -14.941 -5.768 1.00 98.62 273 ALA A N 1
ATOM 2118 C CA . ALA A 1 273 ? 2.284 -16.347 -5.924 1.00 98.62 273 ALA A CA 1
ATOM 2119 C C . ALA A 1 273 ? 3.560 -16.514 -6.768 1.00 98.62 273 ALA A C 1
ATOM 2121 O O . ALA A 1 273 ? 4.464 -17.245 -6.364 1.00 98.62 273 ALA A O 1
ATOM 2122 N N . ALA A 1 274 ? 3.675 -15.786 -7.884 1.00 98.62 274 ALA A N 1
ATOM 2123 C CA . ALA A 1 274 ? 4.880 -15.787 -8.710 1.00 98.62 274 ALA A CA 1
ATOM 2124 C C . ALA A 1 274 ? 6.105 -15.234 -7.955 1.00 98.62 274 ALA A C 1
ATOM 2126 O O . ALA A 1 274 ? 7.202 -15.775 -8.093 1.00 98.62 274 ALA A O 1
ATOM 2127 N N . VAL A 1 275 ? 5.924 -14.193 -7.131 1.00 98.62 275 VAL A N 1
ATOM 2128 C CA . VAL A 1 275 ? 6.993 -13.623 -6.294 1.00 98.62 275 VAL A CA 1
ATOM 2129 C C . VAL A 1 275 ? 7.503 -14.660 -5.299 1.00 98.62 275 VAL A C 1
ATOM 2131 O O . VAL A 1 275 ? 8.708 -14.873 -5.233 1.00 98.62 275 VAL A O 1
ATOM 2134 N N . LEU A 1 276 ? 6.624 -15.365 -4.580 1.00 98.00 276 LEU A N 1
ATOM 2135 C CA . LEU A 1 276 ? 7.075 -16.439 -3.688 1.00 98.00 276 LEU A CA 1
ATOM 2136 C C . LEU A 1 276 ? 7.749 -17.583 -4.437 1.00 98.00 276 LEU A C 1
ATOM 2138 O O . LEU A 1 276 ? 8.709 -18.155 -3.944 1.00 98.00 276 LEU A O 1
ATOM 2142 N N . GLN A 1 277 ? 7.257 -17.934 -5.621 1.00 97.56 277 GLN A N 1
ATOM 2143 C CA . GLN A 1 277 ? 7.846 -19.029 -6.381 1.00 97.56 277 GLN A CA 1
ATOM 2144 C C . GLN A 1 277 ? 9.272 -18.709 -6.848 1.00 97.56 277 GLN A C 1
ATOM 2146 O O . GLN A 1 277 ? 10.101 -19.610 -6.939 1.00 97.56 277 GLN A O 1
ATOM 2151 N N . ARG A 1 278 ? 9.546 -17.449 -7.203 1.00 95.94 278 ARG A N 1
ATOM 2152 C CA . ARG A 1 278 ? 10.764 -17.082 -7.939 1.00 95.94 278 ARG A CA 1
ATOM 2153 C C . ARG A 1 278 ? 11.750 -16.248 -7.143 1.00 95.94 278 ARG A C 1
ATOM 2155 O O . ARG A 1 278 ? 12.945 -16.376 -7.373 1.00 95.94 278 ARG A O 1
ATOM 2162 N N . ASN A 1 279 ? 11.264 -15.382 -6.262 1.00 97.25 279 ASN A N 1
ATOM 2163 C CA . ASN A 1 279 ? 12.085 -14.423 -5.531 1.00 97.25 279 ASN A CA 1
ATOM 2164 C C . ASN A 1 279 ? 12.344 -14.871 -4.090 1.00 97.25 279 ASN A C 1
ATOM 2166 O O . ASN A 1 279 ? 13.151 -14.248 -3.412 1.00 97.25 279 ASN A O 1
ATOM 2170 N N . ASP A 1 280 ? 11.676 -15.909 -3.593 1.00 97.00 280 ASP A N 1
ATOM 2171 C CA . ASP A 1 280 ? 11.877 -16.366 -2.223 1.00 97.00 280 ASP A CA 1
ATOM 2172 C C . ASP A 1 280 ? 13.288 -16.932 -1.995 1.00 97.00 280 ASP A C 1
ATOM 2174 O O . ASP A 1 280 ? 13.840 -17.653 -2.826 1.00 97.00 280 ASP A O 1
ATOM 2178 N N . SER A 1 281 ? 13.881 -16.591 -0.853 1.00 95.31 281 SER A N 1
ATOM 2179 C CA . SER A 1 281 ? 15.208 -17.051 -0.441 1.00 95.31 281 SER A CA 1
ATOM 2180 C C . SER A 1 281 ? 15.261 -17.259 1.079 1.00 95.31 281 SER A C 1
ATOM 2182 O O . SER A 1 281 ? 14.347 -16.824 1.789 1.00 95.31 281 SER A O 1
ATOM 2184 N N . PRO A 1 282 ? 16.322 -17.888 1.620 1.00 94.94 282 PRO A N 1
ATOM 2185 C CA . PRO A 1 282 ? 16.475 -18.060 3.067 1.00 94.94 282 PRO A CA 1
ATOM 2186 C C . PRO A 1 282 ? 16.484 -16.749 3.869 1.00 94.94 282 PRO A C 1
ATOM 2188 O O . PRO A 1 282 ? 16.116 -16.758 5.039 1.00 94.94 282 PRO A O 1
ATOM 2191 N N . TYR A 1 283 ? 16.867 -15.629 3.249 1.00 94.81 283 TYR A N 1
ATOM 2192 C CA . TYR A 1 283 ? 17.064 -14.343 3.931 1.00 94.81 283 TYR A CA 1
ATOM 2193 C C . TYR A 1 283 ? 15.908 -13.349 3.702 1.00 94.81 283 TYR A C 1
ATOM 2195 O O . TYR A 1 283 ? 15.808 -12.320 4.371 1.00 94.81 283 TYR A O 1
ATOM 2203 N N . GLY A 1 284 ? 15.023 -13.633 2.743 1.00 96.31 284 GLY A N 1
ATOM 2204 C CA . GLY A 1 284 ? 13.950 -12.733 2.322 1.00 96.31 284 GLY A CA 1
ATOM 2205 C C . GLY A 1 284 ? 13.663 -12.803 0.825 1.00 96.31 284 GLY A C 1
ATOM 2206 O O . GLY A 1 284 ? 14.184 -13.671 0.126 1.00 96.31 284 GLY A O 1
ATOM 2207 N N . LEU A 1 285 ? 12.824 -11.897 0.325 1.00 97.88 285 LEU A N 1
ATOM 2208 C CA . LEU A 1 285 ? 12.505 -11.836 -1.099 1.00 97.88 285 LEU A CA 1
ATOM 2209 C C . LEU A 1 285 ? 13.622 -11.110 -1.857 1.00 97.88 285 LEU A C 1
ATOM 2211 O O . LEU A 1 285 ? 13.907 -9.945 -1.583 1.00 97.88 285 LEU A O 1
ATOM 2215 N N . LEU A 1 286 ? 14.217 -11.776 -2.848 1.00 96.88 286 LEU A N 1
ATOM 2216 C CA . LEU A 1 286 ? 15.093 -11.145 -3.830 1.00 96.88 286 LEU A CA 1
ATOM 2217 C C . LEU A 1 286 ? 14.346 -9.993 -4.510 1.00 96.88 286 LEU A C 1
ATOM 2219 O O . LEU A 1 286 ? 13.160 -10.105 -4.844 1.00 96.88 286 LEU A O 1
ATOM 2223 N N . CYS A 1 287 ? 15.044 -8.886 -4.727 1.00 96.44 287 CYS A N 1
ATOM 2224 C CA . CYS A 1 287 ? 14.482 -7.666 -5.282 1.00 96.44 287 CYS A CA 1
ATOM 2225 C C . CYS A 1 287 ? 13.893 -7.927 -6.672 1.00 96.44 287 CYS A C 1
ATOM 2227 O O . CYS A 1 287 ? 12.749 -7.560 -6.944 1.00 96.44 287 CYS A O 1
ATOM 2229 N N . GLN A 1 288 ? 14.623 -8.648 -7.529 1.00 96.00 288 GLN A N 1
ATOM 2230 C CA . GLN A 1 288 ? 14.172 -8.977 -8.873 1.00 96.00 288 GLN A CA 1
ATOM 2231 C C . GLN A 1 288 ? 14.747 -10.299 -9.395 1.00 96.00 288 GLN A C 1
ATOM 2233 O O . GLN A 1 288 ? 15.919 -10.597 -9.210 1.00 96.00 288 GLN A O 1
ATOM 2238 N N . THR A 1 289 ? 13.942 -11.068 -10.131 1.00 95.12 289 THR A N 1
ATOM 2239 C CA . THR A 1 289 ? 14.392 -12.281 -10.835 1.00 95.12 289 THR A CA 1
ATOM 2240 C C . THR A 1 289 ? 14.013 -12.260 -12.311 1.00 95.12 289 THR A C 1
ATOM 2242 O O . THR A 1 289 ? 13.123 -11.526 -12.724 1.00 95.12 289 THR A O 1
ATOM 2245 N N . GLY A 1 290 ? 14.683 -13.057 -13.149 1.00 92.75 290 GLY A N 1
ATOM 2246 C CA . GLY A 1 290 ? 14.328 -13.214 -14.568 1.00 92.75 290 GLY A CA 1
ATOM 2247 C C . GLY A 1 290 ? 14.906 -12.175 -15.533 1.00 92.75 290 GLY A C 1
ATOM 2248 O O . GLY A 1 290 ? 14.690 -12.307 -16.733 1.00 92.75 290 GLY A O 1
ATOM 2249 N N . ARG A 1 291 ? 15.654 -11.174 -15.049 1.00 92.06 291 ARG A N 1
ATOM 2250 C CA . ARG A 1 291 ? 16.514 -10.339 -15.909 1.00 92.06 291 ARG A CA 1
ATOM 2251 C C . ARG A 1 291 ? 17.793 -11.088 -16.302 1.00 92.06 291 ARG A C 1
ATOM 2253 O O . ARG A 1 291 ? 18.219 -11.005 -17.448 1.00 92.06 291 ARG A O 1
ATOM 2260 N N . TYR A 1 292 ? 18.363 -11.828 -15.353 1.00 88.19 292 TYR A N 1
ATOM 2261 C CA . TYR A 1 292 ? 19.555 -12.662 -15.510 1.00 88.19 292 TYR A CA 1
ATOM 2262 C C . TYR A 1 292 ? 19.313 -14.049 -14.880 1.00 88.19 292 TYR A C 1
ATOM 2264 O O . TYR A 1 292 ? 18.453 -14.167 -13.997 1.00 88.19 292 TYR A O 1
ATOM 2272 N N . PRO A 1 293 ? 20.004 -15.112 -15.337 1.00 83.06 293 PRO A N 1
ATOM 2273 C CA . PRO A 1 293 ? 19.887 -16.442 -14.741 1.00 83.06 293 PRO A CA 1
ATOM 2274 C C . PRO A 1 293 ? 20.552 -16.488 -13.360 1.00 83.06 293 PRO A C 1
ATOM 2276 O O . PRO A 1 293 ? 21.706 -16.104 -13.225 1.00 83.06 293 PRO A O 1
ATOM 2279 N N . LEU A 1 294 ? 19.875 -17.018 -12.339 1.00 79.62 294 LEU A N 1
ATOM 2280 C CA . LEU A 1 294 ? 20.492 -17.209 -11.020 1.00 79.62 294 LEU A CA 1
ATOM 2281 C C . LEU A 1 294 ? 21.628 -18.258 -11.078 1.00 79.62 294 LEU A C 1
ATOM 2283 O O . LEU A 1 294 ? 21.470 -19.263 -11.771 1.00 79.62 294 LEU A O 1
ATOM 2287 N N . PRO A 1 295 ? 22.744 -18.081 -10.339 1.00 69.62 295 PRO A N 1
ATOM 2288 C CA . PRO A 1 295 ? 23.103 -16.927 -9.507 1.00 69.62 295 PRO A CA 1
ATOM 2289 C C . PRO A 1 295 ? 23.900 -15.842 -10.269 1.00 69.62 295 PRO A C 1
ATOM 2291 O O . PRO A 1 295 ? 24.468 -14.958 -9.641 1.00 69.62 295 PRO A O 1
ATOM 2294 N N . ALA A 1 296 ? 24.012 -15.909 -11.599 1.00 61.69 296 ALA A N 1
ATOM 2295 C CA . ALA A 1 296 ? 24.844 -15.008 -12.400 1.00 61.69 296 ALA A CA 1
ATOM 2296 C C . ALA A 1 296 ? 24.138 -13.671 -12.738 1.00 61.69 296 ALA A C 1
ATOM 2298 O O . ALA A 1 296 ? 22.933 -13.614 -12.962 1.00 61.69 296 ALA A O 1
ATOM 2299 N N . GLY A 1 297 ? 24.894 -12.566 -12.816 1.00 59.75 297 GLY A N 1
ATOM 2300 C CA . GLY A 1 297 ? 24.345 -11.221 -13.108 1.00 59.75 297 GLY A CA 1
ATOM 2301 C C . GLY A 1 297 ? 23.782 -10.472 -11.885 1.00 59.75 297 GLY A C 1
ATOM 2302 O O . GLY A 1 297 ? 22.995 -9.537 -12.018 1.00 59.75 297 GLY A O 1
ATOM 2303 N N . ALA A 1 298 ? 24.205 -10.888 -10.694 1.00 63.16 298 ALA A N 1
ATOM 2304 C CA . ALA A 1 298 ? 23.551 -10.718 -9.401 1.00 63.16 298 ALA A CA 1
ATOM 2305 C C . ALA A 1 298 ? 23.964 -9.473 -8.594 1.00 63.16 298 ALA A C 1
ATOM 2307 O O . ALA A 1 298 ? 24.357 -9.565 -7.436 1.00 63.16 298 ALA A O 1
ATOM 2308 N N . GLY A 1 299 ? 23.876 -8.290 -9.201 1.00 83.88 299 GLY A N 1
ATOM 2309 C CA . GLY A 1 299 ? 23.993 -7.035 -8.453 1.00 83.88 299 GLY A CA 1
ATOM 2310 C C . GLY A 1 299 ? 22.713 -6.726 -7.667 1.00 83.88 299 GLY A C 1
ATOM 2311 O O . GLY A 1 299 ? 22.201 -7.535 -6.898 1.00 83.88 299 GLY A O 1
ATOM 2312 N N . ALA A 1 300 ? 22.140 -5.550 -7.922 1.00 89.81 300 ALA A N 1
ATOM 2313 C CA . ALA A 1 300 ? 20.920 -5.087 -7.260 1.00 89.81 300 ALA A CA 1
ATOM 2314 C C . ALA A 1 300 ? 19.706 -6.027 -7.421 1.00 89.81 300 ALA A C 1
ATOM 2316 O O . ALA A 1 300 ? 18.861 -6.065 -6.531 1.00 89.81 300 ALA A O 1
ATOM 2317 N N . ASP A 1 301 ? 19.621 -6.806 -8.504 1.00 94.44 301 ASP A N 1
ATOM 2318 C CA . ASP A 1 301 ? 18.556 -7.799 -8.711 1.00 94.44 301 ASP A CA 1
ATOM 2319 C C . ASP A 1 301 ? 18.492 -8.825 -7.564 1.00 94.44 301 ASP A C 1
ATOM 2321 O O . ASP A 1 301 ? 17.416 -9.104 -7.035 1.00 94.44 301 ASP A O 1
ATOM 2325 N N . ASN A 1 302 ? 19.651 -9.300 -7.103 1.00 94.94 302 ASN A N 1
ATOM 2326 C CA . ASN A 1 302 ? 19.751 -10.323 -6.061 1.00 94.94 302 ASN A CA 1
ATOM 2327 C C . ASN A 1 302 ? 19.863 -9.723 -4.657 1.00 94.94 302 ASN A C 1
ATOM 2329 O O . ASN A 1 302 ? 20.160 -10.434 -3.703 1.00 94.94 302 ASN A O 1
ATOM 2333 N N . SER A 1 303 ? 19.648 -8.420 -4.510 1.00 95.12 303 SER A N 1
ATOM 2334 C CA . SER A 1 303 ? 19.574 -7.790 -3.195 1.00 95.12 303 SER A CA 1
ATOM 2335 C C . SER A 1 303 ? 18.240 -8.088 -2.507 1.00 95.12 303 SER A C 1
ATOM 2337 O O . SER A 1 303 ? 17.274 -8.483 -3.154 1.00 95.12 303 SER A O 1
ATOM 2339 N N . ILE A 1 304 ? 18.169 -7.879 -1.197 1.00 95.81 304 ILE A N 1
ATOM 2340 C CA . ILE A 1 304 ? 16.943 -7.983 -0.404 1.00 95.81 304 ILE A CA 1
ATOM 2341 C C . ILE A 1 304 ? 16.681 -6.617 0.205 1.00 95.81 304 ILE A C 1
ATOM 2343 O O . ILE A 1 304 ? 17.451 -6.137 1.036 1.00 95.81 304 ILE A O 1
ATOM 2347 N N . TRP A 1 305 ? 15.596 -5.989 -0.232 1.00 95.81 305 TRP A N 1
ATOM 2348 C CA . TRP A 1 305 ? 15.149 -4.705 0.293 1.00 95.81 305 TRP A CA 1
ATOM 2349 C C . TRP A 1 305 ? 14.122 -4.965 1.385 1.00 95.81 305 TRP A C 1
ATOM 2351 O O . TRP A 1 305 ? 13.119 -5.637 1.145 1.00 95.81 305 TRP A O 1
ATOM 2361 N N . MET A 1 306 ? 14.355 -4.408 2.575 1.00 93.62 306 MET A N 1
ATOM 2362 C CA . MET A 1 306 ? 13.568 -4.702 3.786 1.00 93.62 306 MET A CA 1
ATOM 2363 C C . MET A 1 306 ? 12.061 -4.419 3.667 1.00 93.62 306 MET A C 1
ATOM 2365 O O . MET A 1 306 ? 11.288 -4.873 4.508 1.00 93.62 306 MET A O 1
ATOM 2369 N N . MET A 1 307 ? 11.640 -3.676 2.641 1.00 95.44 307 MET A N 1
ATOM 2370 C CA . MET A 1 307 ? 10.236 -3.364 2.366 1.00 95.44 307 MET A CA 1
ATOM 2371 C C . MET A 1 307 ? 9.470 -4.523 1.717 1.00 95.44 307 MET A C 1
ATOM 2373 O O . MET A 1 307 ? 8.287 -4.707 1.994 1.00 95.44 307 MET A O 1
ATOM 2377 N N . ALA A 1 308 ? 10.129 -5.337 0.887 1.00 97.06 308 ALA A N 1
ATOM 2378 C CA . ALA A 1 308 ? 9.444 -6.286 0.008 1.00 97.06 308 ALA A CA 1
ATOM 2379 C C . ALA A 1 308 ? 8.645 -7.343 0.786 1.00 97.06 308 ALA A C 1
ATOM 2381 O O . ALA A 1 308 ? 7.489 -7.623 0.475 1.00 97.06 308 ALA A O 1
ATOM 2382 N N . ASN A 1 309 ? 9.242 -7.919 1.831 1.00 97.75 309 ASN A N 1
ATOM 2383 C CA . ASN A 1 309 ? 8.613 -8.946 2.661 1.00 97.75 309 ASN A CA 1
ATOM 2384 C C . ASN A 1 309 ? 7.343 -8.448 3.390 1.00 97.75 309 ASN A C 1
ATOM 2386 O O . ASN A 1 309 ? 6.293 -9.080 3.235 1.00 97.75 309 ASN A O 1
ATOM 2390 N N . PRO A 1 310 ? 7.379 -7.343 4.167 1.00 97.62 310 PRO A N 1
ATOM 2391 C CA . PRO A 1 310 ? 6.176 -6.788 4.793 1.00 97.62 310 PRO A CA 1
ATOM 2392 C C . PRO A 1 310 ? 5.127 -6.309 3.784 1.00 97.62 310 PRO A C 1
ATOM 2394 O O . PRO A 1 310 ? 3.933 -6.498 4.029 1.00 97.62 310 PRO A O 1
ATOM 2397 N N . ASN A 1 311 ? 5.533 -5.762 2.637 1.00 98.25 311 ASN A N 1
ATOM 2398 C CA . ASN A 1 311 ? 4.595 -5.360 1.590 1.00 98.25 311 ASN A CA 1
ATOM 2399 C C . ASN A 1 311 ? 3.881 -6.573 0.980 1.00 98.25 311 ASN A C 1
ATOM 2401 O O . ASN A 1 311 ? 2.651 -6.591 0.910 1.00 98.25 311 ASN A O 1
ATOM 2405 N N . TRP A 1 312 ? 4.624 -7.630 0.639 1.00 98.50 312 TRP A N 1
ATOM 2406 C CA . TRP A 1 312 ? 4.066 -8.893 0.150 1.00 98.50 312 TRP A CA 1
ATOM 2407 C C . TRP A 1 312 ? 3.034 -9.470 1.127 1.00 98.50 312 TRP A C 1
ATOM 2409 O O . TRP A 1 312 ? 1.919 -9.827 0.741 1.00 98.50 312 TRP A O 1
ATOM 2419 N N . ALA A 1 313 ? 3.387 -9.521 2.413 1.00 98.38 313 ALA A N 1
ATOM 2420 C CA . ALA A 1 313 ? 2.516 -10.059 3.449 1.00 98.38 313 ALA A CA 1
ATOM 2421 C C . ALA A 1 313 ? 1.268 -9.194 3.672 1.00 98.38 313 ALA A C 1
ATOM 2423 O O . ALA A 1 313 ? 0.172 -9.741 3.787 1.00 98.38 313 ALA A O 1
ATOM 2424 N N . SER A 1 314 ? 1.403 -7.865 3.649 1.00 98.06 314 SER A N 1
ATOM 2425 C CA . SER A 1 314 ? 0.266 -6.939 3.745 1.00 98.06 314 SER A CA 1
ATOM 2426 C C . SER A 1 314 ? -0.720 -7.144 2.593 1.00 98.06 314 SER A C 1
ATOM 2428 O O . SER A 1 314 ? -1.927 -7.244 2.823 1.00 98.06 314 SER A O 1
ATOM 2430 N N . LEU A 1 315 ? -0.212 -7.279 1.362 1.00 98.38 315 LEU A N 1
ATOM 2431 C CA . LEU A 1 315 ? -1.046 -7.529 0.187 1.00 98.38 315 LEU A CA 1
ATOM 2432 C C . LEU A 1 315 ? -1.754 -8.885 0.263 1.00 98.38 315 LEU A C 1
ATOM 2434 O O . LEU A 1 315 ? -2.938 -8.960 -0.064 1.00 98.38 315 LEU A O 1
ATOM 2438 N N . SER A 1 316 ? -1.046 -9.929 0.706 1.00 98.31 316 SER A N 1
ATOM 2439 C CA . SER A 1 316 ? -1.592 -11.279 0.891 1.00 98.31 316 SER A CA 1
ATOM 2440 C C . SER A 1 316 ? -2.742 -11.284 1.905 1.00 98.31 316 SER A C 1
ATOM 2442 O O . SER A 1 316 ? -3.836 -11.757 1.597 1.00 98.31 316 SER A O 1
ATOM 2444 N N . LEU A 1 317 ? -2.537 -10.680 3.082 1.00 97.81 317 LEU A N 1
ATOM 2445 C CA . LEU A 1 317 ? -3.545 -10.580 4.145 1.00 97.81 317 LEU A CA 1
ATOM 2446 C C . LEU A 1 317 ? -4.817 -9.864 3.673 1.00 97.81 317 LEU A C 1
ATOM 2448 O O . LEU A 1 317 ? -5.919 -10.373 3.867 1.00 97.81 317 LEU A O 1
ATOM 2452 N N . ARG A 1 318 ? -4.671 -8.720 2.988 1.00 96.00 318 ARG A N 1
ATOM 2453 C CA . ARG A 1 318 ? -5.802 -7.935 2.453 1.00 96.00 318 ARG A CA 1
ATOM 2454 C C . ARG A 1 318 ? -6.646 -8.699 1.428 1.00 96.00 318 ARG A C 1
ATOM 2456 O O . ARG A 1 318 ? -7.781 -8.313 1.179 1.00 96.00 318 ARG A O 1
ATOM 2463 N N . ARG A 1 319 ? -6.114 -9.782 0.859 1.00 96.50 319 ARG A N 1
ATOM 2464 C CA . ARG A 1 319 ? -6.763 -10.621 -0.164 1.00 96.50 319 ARG A CA 1
ATOM 2465 C C . ARG A 1 319 ? -7.153 -12.001 0.365 1.00 96.50 319 ARG A C 1
ATOM 2467 O O . ARG A 1 319 ? -7.395 -12.918 -0.411 1.00 96.50 319 ARG A O 1
ATOM 2474 N N . GLY A 1 320 ? -7.222 -12.154 1.689 1.00 95.75 320 GLY A N 1
ATOM 2475 C CA . GLY A 1 320 ? -7.652 -13.395 2.335 1.00 95.75 320 GLY A CA 1
ATOM 2476 C C . GLY A 1 320 ? -6.604 -14.509 2.315 1.00 95.75 320 GLY A C 1
ATOM 2477 O O . GLY A 1 320 ? -6.952 -15.673 2.502 1.00 95.75 320 GLY A O 1
ATOM 2478 N N . GLY A 1 321 ? -5.333 -14.174 2.084 1.00 96.81 321 GLY A N 1
ATOM 2479 C CA . GLY A 1 321 ? -4.228 -15.115 2.222 1.00 96.81 321 GLY A CA 1
ATOM 2480 C C . GLY A 1 321 ? -4.067 -15.606 3.663 1.00 96.81 321 GLY A C 1
ATOM 2481 O O . GLY A 1 321 ? -4.467 -14.934 4.613 1.00 96.81 321 GLY A O 1
ATOM 2482 N N . ASP A 1 322 ? -3.451 -16.780 3.825 1.00 96.62 322 ASP A N 1
ATOM 2483 C CA . ASP A 1 322 ? -3.182 -17.365 5.142 1.00 96.62 322 ASP A CA 1
ATOM 2484 C C . ASP A 1 322 ? -2.295 -16.431 5.996 1.00 96.62 322 ASP A C 1
ATOM 2486 O O . ASP A 1 322 ? -1.147 -16.161 5.609 1.00 96.62 322 ASP A O 1
ATOM 2490 N N . PRO A 1 323 ? -2.779 -15.961 7.166 1.00 96.38 323 PRO A N 1
ATOM 2491 C CA . PRO A 1 323 ? -2.011 -15.090 8.043 1.00 96.38 323 PRO A CA 1
ATOM 2492 C C . PRO A 1 323 ? -0.702 -15.702 8.536 1.00 96.38 323 PRO A C 1
ATOM 2494 O O . PRO A 1 323 ? 0.296 -14.990 8.639 1.00 96.38 323 PRO A O 1
ATOM 2497 N N . HIS A 1 324 ? -0.660 -17.011 8.796 1.00 95.75 324 HIS A N 1
ATOM 2498 C CA . HIS A 1 324 ? 0.569 -17.664 9.250 1.00 95.75 324 HIS A CA 1
ATOM 2499 C C . HIS A 1 324 ? 1.618 -17.675 8.144 1.00 95.75 324 HIS A C 1
ATOM 2501 O O . HIS A 1 324 ? 2.768 -17.296 8.377 1.00 95.75 324 HIS A O 1
ATOM 2507 N N . LYS A 1 325 ? 1.217 -18.017 6.915 1.00 97.38 325 LYS A N 1
ATOM 2508 C CA . LYS A 1 325 ? 2.087 -17.906 5.744 1.00 97.38 325 LYS A CA 1
ATOM 2509 C C . LYS A 1 325 ? 2.565 -16.470 5.525 1.00 97.38 325 LYS A C 1
ATOM 2511 O O . LYS A 1 325 ? 3.764 -16.265 5.341 1.00 97.38 325 LYS A O 1
ATOM 2516 N N . ALA A 1 326 ? 1.677 -15.479 5.589 1.00 97.75 326 ALA A N 1
ATOM 2517 C CA . ALA A 1 326 ? 2.048 -14.071 5.438 1.00 97.75 326 ALA A CA 1
ATOM 2518 C C . ALA A 1 326 ? 3.095 -13.630 6.469 1.00 97.75 326 ALA A C 1
ATOM 2520 O O . ALA A 1 326 ? 4.151 -13.115 6.100 1.00 97.75 326 ALA A O 1
ATOM 2521 N N . LEU A 1 327 ? 2.860 -13.916 7.749 1.00 96.25 327 LEU A N 1
ATOM 2522 C CA . LEU A 1 327 ? 3.798 -13.582 8.820 1.00 96.25 327 LEU A CA 1
ATOM 2523 C C . LEU A 1 327 ? 5.108 -14.371 8.717 1.00 96.25 327 LEU A C 1
ATOM 2525 O O . LEU A 1 327 ? 6.164 -13.837 9.052 1.00 96.25 327 LEU A O 1
ATOM 2529 N N . SER A 1 328 ? 5.082 -15.601 8.194 1.00 97.19 328 SER A N 1
ATOM 2530 C CA . SER A 1 328 ? 6.305 -16.382 7.978 1.00 97.19 328 SER A CA 1
ATOM 2531 C C . SER A 1 328 ? 7.249 -15.722 6.963 1.00 97.19 328 SER A C 1
ATOM 2533 O O . SER A 1 328 ? 8.456 -15.698 7.192 1.00 97.19 328 SER A O 1
ATOM 2535 N N . VAL A 1 329 ? 6.720 -15.111 5.892 1.00 97.56 329 VAL A N 1
ATOM 2536 C CA . VAL A 1 329 ? 7.511 -14.370 4.889 1.00 97.56 329 VAL A CA 1
ATOM 2537 C C . VAL A 1 329 ? 8.191 -13.157 5.518 1.00 97.56 329 VAL A C 1
ATOM 2539 O O . VAL A 1 329 ? 9.370 -12.914 5.271 1.00 97.56 329 VAL A O 1
ATOM 2542 N N . VAL A 1 330 ? 7.481 -12.426 6.376 1.00 95.81 330 VAL A N 1
ATOM 2543 C CA . VAL A 1 330 ? 8.035 -11.297 7.141 1.00 95.81 330 VAL A CA 1
ATOM 2544 C C . VAL A 1 330 ? 9.134 -11.775 8.091 1.00 95.81 330 VAL A C 1
ATOM 2546 O O . VAL A 1 330 ? 10.220 -11.196 8.140 1.00 95.81 330 VAL A O 1
ATOM 2549 N N . ASN A 1 331 ? 8.880 -12.870 8.810 1.00 95.94 331 ASN A N 1
ATOM 2550 C CA . ASN A 1 331 ? 9.798 -13.393 9.814 1.00 95.94 331 ASN A CA 1
ATOM 2551 C C . ASN A 1 331 ? 11.111 -13.925 9.223 1.00 95.94 331 ASN A C 1
ATOM 2553 O O . ASN A 1 331 ? 12.089 -13.980 9.955 1.00 95.94 331 ASN A O 1
ATOM 2557 N N . LYS A 1 332 ? 11.189 -14.262 7.928 1.00 95.38 332 LYS A N 1
ATOM 2558 C CA . LYS A 1 332 ? 12.473 -14.633 7.304 1.00 95.38 332 LYS A CA 1
ATOM 2559 C C . LYS A 1 332 ? 13.518 -13.541 7.485 1.00 95.38 332 LYS A C 1
ATOM 2561 O O . LYS A 1 332 ? 14.598 -13.806 7.992 1.00 95.38 332 LYS A O 1
ATOM 2566 N N . THR A 1 333 ? 13.174 -12.305 7.140 1.00 92.06 333 THR A N 1
ATOM 2567 C CA . THR A 1 333 ? 14.136 -11.203 7.178 1.00 92.06 333 THR A CA 1
ATOM 2568 C C . THR A 1 333 ? 14.289 -10.630 8.585 1.00 92.06 333 THR A C 1
ATOM 2570 O O . THR A 1 333 ? 15.408 -10.471 9.062 1.00 92.06 333 THR A O 1
ATOM 2573 N N . PHE A 1 334 ? 13.191 -10.390 9.309 1.00 93.25 334 PHE A N 1
ATOM 2574 C CA . PHE A 1 334 ? 13.287 -9.883 10.686 1.00 93.25 334 PHE A CA 1
ATOM 2575 C C . PHE A 1 334 ? 13.877 -10.909 11.660 1.00 93.25 334 PHE A C 1
ATOM 2577 O O . PHE A 1 334 ? 14.655 -10.539 12.538 1.00 93.25 334 PHE A O 1
ATOM 2584 N N . GLY A 1 335 ? 13.542 -12.189 11.496 1.00 94.50 335 GLY A N 1
ATOM 2585 C CA . GLY A 1 335 ? 14.142 -13.287 12.249 1.00 94.50 335 GLY A CA 1
ATOM 2586 C C . GLY A 1 335 ? 15.618 -13.456 11.910 1.00 94.50 335 GLY A C 1
ATOM 2587 O O . GLY A 1 335 ? 16.419 -13.630 12.815 1.00 94.50 335 GLY A O 1
ATOM 2588 N N . TRP A 1 336 ? 16.023 -13.290 10.648 1.00 94.38 336 TRP A N 1
ATOM 2589 C CA . TRP A 1 336 ? 17.444 -13.281 10.293 1.00 94.38 336 TRP A CA 1
ATOM 2590 C C . TRP A 1 336 ? 18.218 -12.175 11.026 1.00 94.38 336 TRP A C 1
ATOM 2592 O O . TRP A 1 336 ? 19.237 -12.445 11.661 1.00 94.38 336 TRP A O 1
ATOM 2602 N N . VAL A 1 337 ? 17.698 -10.943 11.015 1.00 92.88 337 VAL A N 1
ATOM 2603 C CA . VAL A 1 337 ? 18.312 -9.806 11.720 1.00 92.88 337 VAL A CA 1
ATOM 2604 C C . VAL A 1 337 ? 18.363 -10.031 13.235 1.00 92.88 337 VAL A C 1
ATOM 2606 O O . VAL A 1 337 ? 19.392 -9.779 13.861 1.00 92.88 337 VAL A O 1
ATOM 2609 N N . ARG A 1 338 ? 17.268 -10.518 13.829 1.00 94.69 338 ARG A N 1
ATOM 2610 C CA . ARG A 1 338 ? 17.155 -10.734 15.279 1.00 94.69 338 ARG A CA 1
ATOM 2611 C C . ARG A 1 338 ? 17.969 -11.930 15.762 1.00 94.69 338 ARG A C 1
ATOM 2613 O O . ARG A 1 338 ? 18.715 -11.807 16.723 1.00 94.69 338 ARG A O 1
ATOM 2620 N N . ASP A 1 339 ? 17.790 -13.074 15.120 1.00 95.12 339 ASP A N 1
ATOM 2621 C CA . ASP A 1 339 ? 18.192 -14.375 15.650 1.00 95.12 339 ASP A CA 1
ATOM 2622 C C . ASP A 1 339 ? 19.544 -14.831 15.082 1.00 95.12 339 ASP A C 1
ATOM 2624 O O . ASP A 1 339 ? 20.271 -15.554 15.756 1.00 95.12 339 ASP A O 1
ATOM 2628 N N . THR A 1 340 ? 19.897 -14.416 13.856 1.00 94.81 340 THR A N 1
ATOM 2629 C CA . THR A 1 340 ? 21.154 -14.833 13.203 1.00 94.81 340 THR A CA 1
ATOM 2630 C C . THR A 1 340 ? 22.226 -13.755 13.245 1.00 94.81 340 THR A C 1
ATOM 2632 O O . THR A 1 340 ? 23.341 -14.020 13.687 1.00 94.81 340 THR A O 1
ATOM 2635 N N . LEU A 1 341 ? 21.905 -12.536 12.803 1.00 94.19 341 LEU A N 1
ATOM 2636 C CA . LEU A 1 341 ? 22.852 -11.417 12.857 1.00 94.19 341 LEU A CA 1
ATOM 2637 C C . LEU A 1 341 ? 22.986 -10.845 14.272 1.00 94.19 341 LEU A C 1
ATOM 2639 O O . LEU A 1 341 ? 24.032 -10.296 14.603 1.00 94.19 341 LEU A O 1
ATOM 2643 N N . ALA A 1 342 ? 21.934 -10.977 15.089 1.00 94.75 342 ALA A N 1
ATOM 2644 C CA . ALA A 1 342 ? 21.841 -10.401 16.428 1.00 94.75 342 ALA A CA 1
ATOM 2645 C C . ALA A 1 342 ? 22.115 -8.882 16.461 1.00 94.75 342 ALA A C 1
ATOM 2647 O O . ALA A 1 342 ? 22.674 -8.363 17.426 1.00 94.75 342 ALA A O 1
ATOM 2648 N N . ASP A 1 343 ? 21.694 -8.162 15.412 1.00 90.06 343 ASP A N 1
ATOM 2649 C CA . ASP A 1 343 ? 21.961 -6.730 15.225 1.00 90.06 343 ASP A CA 1
ATOM 2650 C C . ASP A 1 343 ? 20.684 -5.958 14.861 1.00 90.06 343 ASP A C 1
ATOM 2652 O O . ASP A 1 343 ? 20.475 -5.489 13.743 1.00 90.06 343 ASP A O 1
ATOM 2656 N N . GLN A 1 344 ? 19.779 -5.851 15.836 1.00 87.44 344 GLN A N 1
ATOM 2657 C CA . GLN A 1 344 ? 18.527 -5.102 15.678 1.00 87.44 344 GLN A CA 1
ATOM 2658 C C . GLN A 1 344 ? 18.722 -3.578 15.737 1.00 87.44 344 GLN A C 1
ATOM 2660 O O . GLN A 1 344 ? 17.796 -2.839 15.409 1.00 87.44 344 GLN A O 1
ATOM 2665 N N . TRP A 1 345 ? 19.898 -3.102 16.159 1.00 85.94 345 TRP A N 1
ATOM 2666 C CA . TRP A 1 345 ? 20.212 -1.672 16.236 1.00 85.94 345 TRP A CA 1
ATOM 2667 C C . TRP A 1 345 ? 20.640 -1.102 14.888 1.00 85.94 345 TRP A C 1
ATOM 2669 O O . TRP A 1 345 ? 20.377 0.065 14.602 1.00 85.94 345 TRP A O 1
ATOM 2679 N N . ASN A 1 346 ? 21.227 -1.936 14.035 1.00 85.69 346 ASN A N 1
ATOM 2680 C CA . ASN A 1 346 ? 21.660 -1.560 12.703 1.00 85.69 346 ASN A CA 1
ATOM 2681 C C . ASN A 1 346 ? 20.868 -2.315 11.623 1.00 85.69 346 ASN A C 1
ATOM 2683 O O . ASN A 1 346 ? 21.418 -3.032 10.783 1.00 85.69 346 ASN A O 1
ATOM 2687 N N . VAL A 1 347 ? 19.547 -2.122 11.611 1.00 88.69 347 VAL A N 1
ATOM 2688 C CA . VAL A 1 347 ? 18.737 -2.559 10.468 1.00 88.69 347 VAL A CA 1
ATOM 2689 C C . VAL A 1 347 ? 19.138 -1.729 9.250 1.00 88.69 347 VAL A C 1
ATOM 2691 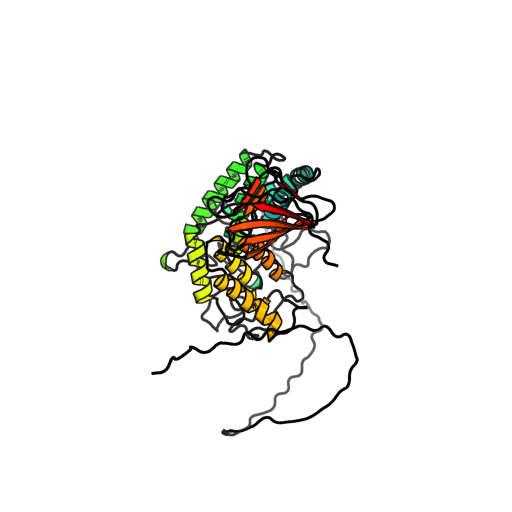O O . VAL A 1 347 ? 19.035 -0.499 9.264 1.00 88.69 347 VAL A O 1
ATOM 2694 N N . VAL A 1 348 ? 19.607 -2.394 8.195 1.00 92.19 348 VAL A N 1
ATOM 2695 C CA . VAL A 1 348 ? 20.041 -1.722 6.965 1.00 92.19 348 VAL A CA 1
ATOM 2696 C C . VAL A 1 348 ? 18.938 -1.726 5.911 1.00 92.19 348 VAL A C 1
ATOM 2698 O O . VAL A 1 348 ? 18.000 -2.518 5.984 1.00 92.19 348 VAL A O 1
ATOM 2701 N N . ALA A 1 349 ? 19.020 -0.847 4.912 1.00 92.38 349 ALA A N 1
ATOM 2702 C CA . ALA A 1 349 ? 18.026 -0.818 3.836 1.00 92.38 349 ALA A CA 1
ATOM 2703 C C . ALA A 1 349 ? 18.075 -2.084 2.970 1.00 92.38 349 ALA A C 1
ATOM 2705 O O . ALA A 1 349 ? 17.031 -2.591 2.547 1.00 92.38 349 ALA A O 1
ATOM 2706 N N . VAL A 1 350 ? 19.296 -2.554 2.692 1.00 94.31 350 VAL A N 1
ATOM 2707 C CA . VAL A 1 350 ? 19.570 -3.593 1.700 1.00 94.31 350 VAL A CA 1
ATOM 2708 C C . VAL A 1 350 ? 20.515 -4.645 2.270 1.00 94.31 350 VAL A C 1
ATOM 2710 O O . VAL A 1 350 ? 21.617 -4.318 2.717 1.00 94.31 350 VAL A O 1
ATOM 2713 N N . TYR A 1 351 ? 20.104 -5.906 2.182 1.00 94.69 351 TYR A N 1
ATOM 2714 C CA . TYR A 1 351 ? 20.916 -7.086 2.477 1.00 94.69 351 TYR A CA 1
ATOM 2715 C C . TYR A 1 351 ? 21.307 -7.798 1.178 1.00 94.69 351 TYR A C 1
ATOM 2717 O O . TYR A 1 351 ? 20.620 -7.677 0.159 1.00 94.69 351 TYR A O 1
ATOM 2725 N N . GLY A 1 352 ? 22.401 -8.557 1.197 1.00 94.25 352 GLY A N 1
ATOM 2726 C CA . GLY A 1 352 ? 22.742 -9.445 0.089 1.00 94.25 352 GLY A CA 1
ATOM 2727 C C . GLY A 1 352 ? 21.817 -10.662 0.055 1.00 94.25 352 GLY A C 1
ATOM 2728 O O . GLY A 1 352 ? 21.614 -11.325 1.067 1.00 94.25 352 GLY A O 1
ATOM 2729 N N . GLY A 1 353 ? 21.238 -10.975 -1.100 1.00 93.88 353 GLY A N 1
ATOM 2730 C CA . GLY A 1 353 ? 20.544 -12.242 -1.333 1.00 93.88 353 GLY A CA 1
ATOM 2731 C C . GLY A 1 353 ? 21.448 -13.272 -2.010 1.00 93.88 353 GLY A C 1
ATOM 2732 O O . GLY A 1 353 ? 22.662 -13.097 -2.102 1.00 93.88 353 GLY A O 1
ATOM 2733 N N . LEU A 1 354 ? 20.855 -14.365 -2.490 1.00 92.12 354 LEU A N 1
ATOM 2734 C CA . LEU A 1 354 ? 21.583 -15.460 -3.141 1.00 92.12 354 LEU A CA 1
ATOM 2735 C C . LEU A 1 354 ? 22.343 -14.979 -4.381 1.00 92.12 354 LEU A C 1
ATOM 2737 O O . LEU A 1 354 ? 21.731 -14.443 -5.299 1.00 92.12 354 LEU A O 1
ATOM 2741 N N . GLY A 1 355 ? 23.653 -15.213 -4.447 1.00 89.25 355 GLY A N 1
ATOM 2742 C CA . GLY A 1 355 ? 24.493 -14.814 -5.578 1.00 89.25 355 GLY A CA 1
ATOM 2743 C C . GLY A 1 355 ? 24.943 -13.354 -5.531 1.00 89.25 355 GLY A C 1
ATOM 2744 O O . GLY A 1 355 ? 25.671 -12.928 -6.420 1.00 89.25 355 GLY A O 1
ATOM 2745 N N . TYR A 1 356 ? 24.545 -12.593 -4.506 1.00 91.25 356 TYR A N 1
ATOM 2746 C CA . TYR A 1 356 ? 24.984 -11.210 -4.315 1.00 91.25 356 TYR A CA 1
ATOM 2747 C C . TYR A 1 356 ? 26.477 -11.122 -3.945 1.00 91.25 356 TYR A C 1
ATOM 2749 O O . TYR A 1 356 ? 27.105 -10.086 -4.156 1.00 91.25 356 TYR A O 1
ATOM 2757 N N . GLY A 1 357 ? 27.055 -12.198 -3.388 1.00 89.75 357 GLY A N 1
ATOM 2758 C CA . GLY A 1 357 ? 28.435 -12.230 -2.886 1.00 89.75 357 GLY A CA 1
ATOM 2759 C C . GLY A 1 357 ? 28.594 -11.723 -1.446 1.00 89.75 357 GLY A C 1
ATOM 2760 O O . GLY A 1 357 ? 29.716 -11.552 -0.975 1.00 89.75 357 GLY A O 1
ATOM 2761 N N . ALA A 1 358 ? 27.477 -11.468 -0.760 1.00 90.69 358 ALA A N 1
ATOM 2762 C CA . ALA A 1 358 ? 27.397 -11.136 0.663 1.00 90.69 358 ALA A CA 1
ATOM 2763 C C . ALA A 1 358 ? 26.065 -11.655 1.237 1.00 90.69 358 ALA A C 1
ATOM 2765 O O . ALA A 1 358 ? 25.273 -10.910 1.811 1.00 90.69 358 ALA A O 1
ATOM 2766 N N . GLU A 1 359 ? 25.772 -12.928 0.979 1.00 92.88 359 GLU A N 1
ATOM 2767 C CA . GLU A 1 359 ? 24.503 -13.589 1.279 1.00 92.88 359 GLU A CA 1
ATOM 2768 C C . GLU A 1 359 ? 24.083 -13.411 2.748 1.00 92.88 359 GLU A C 1
ATOM 2770 O O . GLU A 1 359 ? 24.805 -13.773 3.675 1.00 92.88 359 GLU A O 1
ATOM 2775 N N . GLY A 1 360 ? 22.896 -12.846 2.962 1.00 92.81 360 GLY A N 1
ATOM 2776 C CA . GLY A 1 360 ? 22.332 -12.549 4.277 1.00 92.81 360 GLY A CA 1
ATOM 2777 C C . GLY A 1 360 ? 23.016 -11.401 5.027 1.00 92.81 360 GLY A C 1
ATOM 2778 O O . GLY A 1 360 ? 22.556 -11.031 6.106 1.00 92.81 360 GLY A O 1
ATOM 2779 N N . LEU A 1 361 ? 24.092 -10.814 4.501 1.00 94.62 361 LEU A N 1
ATOM 2780 C CA . LEU A 1 361 ? 24.837 -9.762 5.188 1.00 94.62 361 LEU A CA 1
ATOM 2781 C C . LEU A 1 361 ? 24.325 -8.365 4.805 1.00 94.62 361 LEU A C 1
ATOM 2783 O O . LEU A 1 361 ? 23.838 -8.167 3.685 1.00 94.62 361 LEU A O 1
ATOM 2787 N N . PRO A 1 362 ? 24.440 -7.376 5.711 1.00 94.19 362 PRO A N 1
ATOM 2788 C CA . PRO A 1 362 ? 24.206 -5.976 5.382 1.00 94.19 362 PRO A CA 1
ATOM 2789 C C . PRO A 1 362 ? 25.027 -5.523 4.169 1.00 94.19 362 PRO A C 1
ATOM 2791 O O . PRO A 1 362 ? 26.240 -5.724 4.133 1.00 94.19 362 PRO A O 1
ATOM 2794 N N . ALA A 1 363 ? 24.378 -4.886 3.193 1.00 91.50 363 ALA A N 1
ATOM 2795 C CA . ALA A 1 363 ? 25.021 -4.457 1.952 1.00 91.50 363 ALA A CA 1
ATOM 2796 C C . ALA A 1 363 ? 25.019 -2.935 1.758 1.00 91.50 363 ALA A C 1
ATOM 2798 O O . ALA A 1 363 ? 26.010 -2.385 1.280 1.00 91.50 363 ALA A O 1
ATOM 2799 N N . ALA A 1 364 ? 23.929 -2.240 2.111 1.00 90.75 364 ALA A N 1
ATOM 2800 C CA . ALA A 1 364 ? 23.848 -0.787 1.946 1.00 90.75 364 ALA A CA 1
ATOM 2801 C C . ALA A 1 364 ? 22.885 -0.101 2.926 1.00 90.75 364 ALA A C 1
ATOM 2803 O O . ALA A 1 364 ? 21.862 -0.665 3.318 1.00 90.75 364 ALA A O 1
ATOM 2804 N N . ASN A 1 365 ? 23.211 1.164 3.227 1.00 89.44 365 ASN A N 1
ATOM 2805 C CA . ASN A 1 365 ? 22.462 2.120 4.051 1.00 89.44 365 ASN A CA 1
ATOM 2806 C C . ASN A 1 365 ? 22.167 1.600 5.466 1.00 89.44 365 ASN A C 1
ATOM 2808 O O . ASN A 1 365 ? 21.118 1.022 5.733 1.00 89.44 365 ASN A O 1
ATOM 2812 N N . SER A 1 366 ? 23.118 1.826 6.366 1.00 90.81 366 SER A N 1
ATOM 2813 C CA . SER A 1 366 ? 23.034 1.495 7.790 1.00 90.81 366 SER A CA 1
ATOM 2814 C C . SER A 1 366 ? 22.003 2.363 8.532 1.00 90.81 366 SER A C 1
ATOM 2816 O O . SER A 1 366 ? 21.771 3.502 8.131 1.00 90.81 366 SER A O 1
ATOM 2818 N N . HIS A 1 367 ? 21.398 1.827 9.603 1.00 91.62 367 HIS A N 1
ATOM 2819 C CA . HIS A 1 367 ? 20.390 2.506 10.441 1.00 91.62 367 HIS A CA 1
ATOM 2820 C C . HIS A 1 367 ? 19.211 3.101 9.642 1.00 91.62 367 HIS A C 1
ATOM 2822 O O . HIS A 1 367 ? 18.840 4.263 9.818 1.00 91.62 367 HIS A O 1
ATOM 2828 N N . TYR A 1 368 ? 18.628 2.321 8.727 1.00 92.06 368 TYR A N 1
ATOM 2829 C CA . TYR A 1 368 ? 17.674 2.830 7.738 1.00 92.06 368 TYR A CA 1
ATOM 2830 C C . TYR A 1 368 ? 16.224 2.401 8.000 1.00 92.06 368 TYR A C 1
ATOM 2832 O O . TYR A 1 368 ? 15.931 1.246 8.308 1.00 92.06 368 TYR A O 1
ATOM 2840 N N . GLY A 1 369 ? 15.285 3.330 7.801 1.00 90.00 369 GLY A N 1
ATOM 2841 C CA . GLY A 1 369 ? 13.868 3.174 8.158 1.00 90.00 369 GLY A CA 1
ATOM 2842 C C . GLY A 1 369 ? 12.996 2.369 7.188 1.00 90.00 369 GLY A C 1
ATOM 2843 O O . GLY A 1 369 ? 11.792 2.305 7.387 1.00 90.00 369 GLY A O 1
ATOM 2844 N N . TYR A 1 370 ? 13.542 1.743 6.142 1.00 90.19 370 TYR A N 1
ATOM 2845 C CA . TYR A 1 370 ? 12.735 1.013 5.145 1.00 90.19 370 TYR A CA 1
ATOM 2846 C C . TYR A 1 370 ? 11.901 -0.122 5.739 1.00 90.19 370 TYR A C 1
ATOM 2848 O O . TYR A 1 370 ? 10.765 -0.338 5.337 1.00 90.19 370 TYR A O 1
ATOM 2856 N N . HIS A 1 371 ? 12.418 -0.808 6.750 1.00 89.19 371 HIS A N 1
ATOM 2857 C CA . HIS A 1 371 ? 11.682 -1.852 7.454 1.00 89.19 371 HIS A CA 1
ATOM 2858 C C . HIS A 1 371 ? 10.418 -1.332 8.174 1.00 89.19 371 HIS A C 1
ATOM 2860 O O . HIS A 1 371 ? 9.547 -2.131 8.511 1.00 89.19 371 HIS A O 1
ATOM 2866 N N . LEU A 1 372 ? 10.274 -0.014 8.381 1.00 92.62 372 LEU A N 1
ATOM 2867 C CA . LEU A 1 372 ? 9.099 0.589 9.016 1.00 92.62 372 LEU A CA 1
ATOM 2868 C C . LEU A 1 372 ? 7.829 0.464 8.167 1.00 92.62 372 LEU A C 1
ATOM 2870 O O . LEU A 1 372 ? 6.738 0.569 8.717 1.00 92.62 372 LEU A O 1
ATOM 2874 N N . VAL A 1 373 ? 7.910 0.128 6.874 1.00 93.50 373 VAL A N 1
ATOM 2875 C CA . VAL A 1 373 ? 6.696 -0.237 6.115 1.00 93.50 373 VAL A CA 1
ATOM 2876 C C . VAL A 1 373 ? 5.987 -1.462 6.717 1.00 93.50 373 VAL A C 1
ATOM 2878 O O . VAL A 1 373 ? 4.806 -1.678 6.464 1.00 93.50 373 VAL A O 1
ATOM 2881 N N . ALA A 1 374 ? 6.653 -2.232 7.590 1.00 93.69 374 ALA A N 1
ATOM 2882 C CA . ALA A 1 374 ? 6.026 -3.277 8.397 1.00 93.69 374 ALA A CA 1
ATOM 2883 C C . ALA A 1 374 ? 4.877 -2.768 9.284 1.00 93.69 374 ALA A C 1
ATOM 2885 O O . ALA A 1 374 ? 4.020 -3.568 9.653 1.00 93.69 374 ALA A O 1
ATOM 2886 N N . TRP A 1 375 ? 4.779 -1.463 9.571 1.00 93.31 375 TRP A N 1
ATOM 2887 C CA . TRP A 1 375 ? 3.595 -0.896 10.224 1.00 93.31 375 TRP A CA 1
ATOM 2888 C C . TRP A 1 375 ? 2.311 -1.154 9.418 1.00 93.31 375 TRP A C 1
ATOM 2890 O O . TRP A 1 375 ? 1.270 -1.390 10.030 1.00 93.31 375 TRP A O 1
ATOM 2900 N N . HIS A 1 376 ? 2.376 -1.243 8.078 1.00 94.81 376 HIS A N 1
ATOM 2901 C CA . HIS A 1 376 ? 1.233 -1.610 7.226 1.00 94.81 376 HIS A CA 1
ATOM 2902 C C . HIS A 1 376 ? 0.659 -3.002 7.541 1.00 94.81 376 HIS A C 1
ATOM 2904 O O . HIS A 1 376 ? -0.544 -3.220 7.370 1.00 94.81 376 HIS A O 1
ATOM 2910 N N . LEU A 1 377 ? 1.467 -3.920 8.091 1.00 94.69 377 LEU A N 1
ATOM 2911 C CA . LEU A 1 377 ? 0.998 -5.244 8.510 1.00 94.69 377 LEU A CA 1
ATOM 2912 C C . LEU A 1 377 ? -0.042 -5.156 9.620 1.00 94.69 377 LEU A C 1
ATOM 2914 O O . LEU A 1 377 ? -0.962 -5.968 9.641 1.00 94.69 377 LEU A O 1
ATOM 2918 N N . LEU A 1 378 ? 0.062 -4.174 10.519 1.00 93.50 378 LEU A N 1
ATOM 2919 C CA . LEU A 1 378 ? -0.925 -3.999 11.585 1.00 93.50 378 LEU A CA 1
ATOM 2920 C C . LEU A 1 378 ? -2.291 -3.636 10.996 1.00 93.50 378 LEU A C 1
ATOM 2922 O O . LEU A 1 378 ? -3.312 -4.205 11.389 1.00 93.50 378 LEU A O 1
ATOM 2926 N N . PHE A 1 379 ? -2.301 -2.762 9.984 1.00 94.69 379 PHE A N 1
ATOM 2927 C CA . PHE A 1 379 ? -3.521 -2.392 9.268 1.00 94.69 379 PHE A CA 1
ATOM 2928 C C . PHE A 1 379 ? -4.085 -3.570 8.469 1.00 94.69 379 PHE A C 1
ATOM 2930 O O . PHE A 1 379 ? -5.296 -3.764 8.427 1.00 94.69 379 PHE A O 1
ATOM 2937 N N . ALA A 1 380 ? -3.219 -4.376 7.852 1.00 96.38 380 ALA A N 1
ATOM 2938 C CA . ALA A 1 380 ? -3.630 -5.552 7.093 1.00 96.38 380 ALA A CA 1
ATOM 2939 C C . ALA A 1 380 ? -4.171 -6.684 7.989 1.00 96.38 380 ALA A C 1
ATOM 2941 O O . ALA A 1 380 ? -5.173 -7.301 7.641 1.00 96.38 380 ALA A O 1
ATOM 2942 N N . LEU A 1 381 ? -3.563 -6.930 9.157 1.00 95.94 381 LEU A N 1
ATOM 2943 C CA . LEU A 1 381 ? -4.005 -7.945 10.124 1.00 95.94 381 LEU A CA 1
ATOM 2944 C C . LEU A 1 381 ? -5.363 -7.611 10.741 1.00 95.94 381 LEU A C 1
ATOM 2946 O O . LEU A 1 381 ? -6.208 -8.490 10.892 1.00 95.94 381 LEU A O 1
ATOM 2950 N N . THR A 1 382 ? -5.567 -6.348 11.109 1.00 95.69 382 THR A N 1
ATOM 2951 C CA . THR A 1 382 ? -6.840 -5.858 11.662 1.00 95.69 382 THR A CA 1
ATOM 2952 C C . THR A 1 382 ? -7.902 -5.627 10.590 1.00 95.69 382 THR A C 1
ATOM 2954 O O . THR A 1 382 ? -9.091 -5.530 10.900 1.00 95.69 382 THR A O 1
ATOM 2957 N N . GLY A 1 383 ? -7.481 -5.473 9.334 1.00 94.38 383 GLY A N 1
ATOM 2958 C CA . GLY A 1 383 ? -8.316 -4.946 8.265 1.00 94.38 383 GLY A CA 1
ATOM 2959 C C . GLY A 1 383 ? -8.825 -3.533 8.555 1.00 94.38 383 GLY A C 1
ATOM 2960 O O . GLY A 1 383 ? -9.853 -3.151 8.001 1.00 94.38 383 GLY A O 1
ATOM 2961 N N . GLN A 1 384 ? -8.164 -2.775 9.441 1.00 93.56 384 GLN A N 1
ATOM 2962 C CA . GLN A 1 384 ? -8.693 -1.496 9.898 1.00 93.56 384 GLN A CA 1
ATOM 2963 C C . GLN A 1 384 ? -8.765 -0.467 8.764 1.00 93.56 384 GLN A C 1
ATOM 2965 O O . GLN A 1 384 ? -7.884 -0.410 7.895 1.00 93.56 384 GLN A O 1
ATOM 2970 N N . VAL A 1 385 ? -9.806 0.363 8.814 1.00 92.25 385 VAL A N 1
ATOM 2971 C CA . VAL A 1 385 ? -9.990 1.565 7.995 1.00 92.25 385 VAL A CA 1
ATOM 2972 C C . VAL A 1 385 ? -10.500 2.674 8.908 1.00 92.25 385 VAL A C 1
ATOM 2974 O O . VAL A 1 385 ? -11.553 2.533 9.533 1.00 92.25 385 VAL A O 1
ATOM 2977 N N . TYR A 1 386 ? -9.739 3.765 8.988 1.00 92.12 386 TYR A N 1
ATOM 2978 C CA . TYR A 1 386 ? -10.050 4.933 9.808 1.00 92.12 386 TYR A CA 1
ATOM 2979 C C . TYR A 1 386 ? -10.345 6.154 8.936 1.00 92.12 386 TYR A C 1
ATOM 2981 O O . TYR A 1 386 ? -9.673 6.397 7.934 1.00 92.12 386 TYR A O 1
ATOM 2989 N N . SER A 1 387 ? -11.326 6.955 9.347 1.00 91.12 387 SER A N 1
ATOM 2990 C CA . SER A 1 387 ? -11.549 8.292 8.805 1.00 91.12 387 SER A CA 1
ATOM 2991 C C . SER A 1 387 ? -11.938 9.251 9.919 1.00 91.12 387 SER A C 1
ATOM 2993 O O . SER A 1 387 ? -13.022 9.121 10.493 1.00 91.12 387 SER A O 1
ATOM 2995 N N . ALA A 1 388 ? -11.091 10.252 10.166 1.00 91.75 388 ALA A N 1
ATOM 2996 C CA . ALA A 1 388 ? -11.386 11.345 11.088 1.00 91.75 388 ALA A CA 1
ATOM 2997 C C . ALA A 1 388 ? -12.605 12.154 10.623 1.00 91.75 388 ALA A C 1
ATOM 2999 O O . ALA A 1 388 ? -13.495 12.472 11.408 1.00 91.75 388 ALA A O 1
ATOM 3000 N N . ARG A 1 389 ? -12.710 12.379 9.304 1.00 88.69 389 ARG A N 1
ATOM 3001 C CA . ARG A 1 389 ? -13.794 13.149 8.674 1.00 88.69 389 ARG A CA 1
ATOM 3002 C C . ARG A 1 389 ? -15.180 12.616 9.028 1.00 88.69 389 ARG A C 1
ATOM 3004 O O . ARG A 1 389 ? -16.074 13.387 9.348 1.00 88.69 389 ARG A O 1
ATOM 3011 N N . SER A 1 390 ? -15.374 11.303 8.918 1.00 90.81 390 SER A N 1
ATOM 3012 C CA . SER A 1 390 ? -16.653 10.659 9.240 1.00 90.81 390 SER A CA 1
ATOM 3013 C C . SER A 1 390 ? -16.676 10.049 10.642 1.00 90.81 390 SER A C 1
ATOM 3015 O O . SER A 1 390 ? -17.645 9.372 10.982 1.00 90.81 390 SER A O 1
ATOM 3017 N N . ARG A 1 391 ? -15.603 10.231 11.428 1.00 93.25 391 ARG A N 1
ATOM 3018 C CA . ARG A 1 391 ? -15.343 9.547 12.705 1.00 93.25 391 ARG A CA 1
ATOM 3019 C C . ARG A 1 391 ? -15.706 8.065 12.642 1.00 93.25 391 ARG A C 1
ATOM 3021 O O . ARG A 1 391 ? -16.529 7.564 13.410 1.00 93.25 391 ARG A O 1
ATOM 3028 N N . SER A 1 392 ? -15.152 7.390 11.644 1.00 94.19 392 SER A N 1
ATOM 3029 C CA . SER A 1 392 ? -15.428 5.985 11.362 1.00 94.19 392 SER A CA 1
ATOM 3030 C C . SER A 1 392 ? -14.189 5.151 11.616 1.00 94.19 392 SER A C 1
ATOM 3032 O O . SER A 1 392 ? -13.103 5.518 11.168 1.00 94.19 392 SER A O 1
ATOM 3034 N N . LEU A 1 393 ? -14.369 4.011 12.276 1.00 94.75 393 LEU A N 1
ATOM 3035 C CA . LEU A 1 393 ? -13.345 2.988 12.428 1.00 94.75 393 LEU A CA 1
ATOM 3036 C C . LEU A 1 393 ? -13.969 1.612 12.205 1.00 94.75 393 LEU A C 1
ATOM 3038 O O . LEU A 1 393 ? -14.772 1.140 13.006 1.00 94.75 393 LEU A O 1
ATOM 3042 N N . THR A 1 394 ? -13.611 0.965 11.103 1.00 95.50 394 THR A N 1
ATOM 3043 C CA . THR A 1 394 ? -14.132 -0.361 10.746 1.00 95.50 394 THR A CA 1
ATOM 3044 C C . THR A 1 394 ? -13.003 -1.369 10.655 1.00 95.50 394 THR A C 1
ATOM 3046 O O . THR A 1 394 ? -11.898 -1.005 10.261 1.00 95.50 394 THR A O 1
ATOM 3049 N N . PHE A 1 395 ? -13.291 -2.632 10.954 1.00 95.44 395 PHE A N 1
ATOM 3050 C CA . PHE A 1 395 ? -12.324 -3.725 10.944 1.00 95.44 395 PHE A CA 1
ATOM 3051 C C . PHE A 1 395 ? -12.808 -4.897 10.091 1.00 95.44 395 PHE A C 1
ATOM 3053 O O . PHE A 1 395 ? -14.004 -5.198 10.063 1.00 95.44 395 PHE A O 1
ATOM 3060 N N . ALA A 1 396 ? -11.857 -5.590 9.470 1.00 94.88 396 ALA A N 1
ATOM 3061 C CA . ALA A 1 396 ? -12.049 -6.860 8.771 1.00 94.88 396 ALA A CA 1
ATOM 3062 C C . ALA A 1 396 ? -10.848 -7.777 9.077 1.00 94.88 396 ALA A C 1
ATOM 3064 O O . ALA A 1 396 ? -9.951 -7.914 8.240 1.00 94.88 396 ALA A O 1
ATOM 3065 N N . PRO A 1 397 ? -10.752 -8.319 10.307 1.00 96.00 397 PRO A N 1
ATOM 3066 C CA . PRO A 1 397 ? -9.550 -9.000 10.773 1.00 96.00 397 PRO A CA 1
ATOM 3067 C C . PRO A 1 397 ? -9.201 -10.219 9.915 1.00 96.00 397 PRO A C 1
ATOM 3069 O O . PRO A 1 397 ? -10.055 -11.052 9.608 1.00 96.00 397 PRO A O 1
ATOM 3072 N N . ALA A 1 398 ? -7.921 -10.362 9.574 1.00 95.31 398 ALA A N 1
ATOM 3073 C CA . ALA A 1 398 ? -7.427 -11.503 8.805 1.00 95.31 398 ALA A CA 1
ATOM 3074 C C . ALA A 1 398 ? -7.426 -12.806 9.629 1.00 95.31 398 ALA A C 1
ATOM 3076 O O . ALA A 1 398 ? -7.529 -13.903 9.077 1.00 95.31 398 ALA A O 1
ATOM 3077 N N . LEU A 1 399 ? -7.321 -12.695 10.958 1.00 93.06 399 LEU A N 1
ATOM 3078 C CA . LEU A 1 399 ? -7.386 -13.830 11.877 1.00 93.06 399 LEU A CA 1
ATOM 3079 C C . LEU A 1 399 ? -8.837 -14.268 12.114 1.00 93.06 399 LEU A C 1
ATOM 3081 O O . LEU A 1 399 ? -9.726 -13.452 12.353 1.00 93.06 399 LEU A O 1
ATOM 3085 N N . ARG A 1 400 ? -9.066 -15.585 12.106 1.00 87.94 400 ARG A N 1
ATOM 3086 C CA . ARG A 1 400 ? -10.354 -16.200 12.461 1.00 87.94 400 ARG A CA 1
ATOM 3087 C C . ARG A 1 400 ? -10.331 -16.677 13.915 1.00 87.94 400 ARG A C 1
ATOM 3089 O O . ARG A 1 400 ? -9.294 -17.094 14.417 1.00 87.94 400 ARG A O 1
ATOM 3096 N N . GLY A 1 401 ? -11.488 -16.655 14.577 1.00 88.38 401 GLY A N 1
ATOM 3097 C CA . GLY A 1 401 ? -11.620 -17.088 15.973 1.00 88.38 401 GLY A CA 1
ATOM 3098 C C . GLY A 1 401 ? -11.127 -16.046 16.980 1.00 88.38 401 GLY A C 1
ATOM 3099 O O . GLY A 1 401 ? -11.377 -14.854 16.805 1.00 88.38 401 GLY A O 1
ATOM 3100 N N . ARG A 1 402 ? -10.468 -16.507 18.052 1.00 93.56 402 ARG A N 1
ATOM 3101 C CA . ARG A 1 402 ? -9.944 -15.644 19.120 1.00 93.56 402 ARG A CA 1
ATOM 3102 C C . ARG A 1 402 ? -8.699 -14.901 18.646 1.00 93.56 402 ARG A C 1
ATOM 3104 O O . ARG A 1 402 ? -7.753 -15.528 18.178 1.00 93.56 402 ARG A O 1
ATOM 3111 N N . PHE A 1 403 ? -8.664 -13.591 18.857 1.00 94.75 403 PHE A N 1
ATOM 3112 C CA . PHE A 1 403 ? -7.481 -12.776 18.586 1.00 94.75 403 PHE A CA 1
ATOM 3113 C C . PHE A 1 403 ? -7.401 -11.564 19.513 1.00 94.75 403 PHE A C 1
ATOM 3115 O O . PHE A 1 403 ? -8.384 -11.170 20.142 1.00 94.75 403 PHE A O 1
ATOM 3122 N N . GLU A 1 404 ? -6.219 -10.961 19.539 1.00 96.12 404 GLU A N 1
ATOM 3123 C CA . GLU A 1 404 ? -5.932 -9.666 20.140 1.00 96.12 404 GLU A CA 1
ATOM 3124 C C . GLU A 1 404 ? -4.943 -8.950 19.217 1.00 96.12 404 GLU A C 1
ATOM 3126 O O . GLU A 1 404 ? -3.880 -9.488 18.909 1.00 96.12 404 GLU A O 1
ATOM 3131 N N . LEU A 1 405 ? -5.335 -7.792 18.690 1.00 95.88 405 LEU A N 1
ATOM 3132 C CA . LEU A 1 405 ? -4.609 -7.084 17.641 1.00 95.88 405 LEU A CA 1
ATOM 3133 C C . LEU A 1 405 ? -4.461 -5.598 17.989 1.00 95.88 405 LEU A C 1
ATOM 3135 O O . LEU A 1 405 ? -5.418 -4.988 18.476 1.00 95.88 405 LEU A O 1
ATOM 3139 N N . PRO A 1 406 ? -3.293 -4.989 17.715 1.00 95.31 406 PRO A N 1
ATOM 3140 C CA . PRO A 1 406 ? -3.091 -3.565 17.932 1.00 95.31 406 PRO A CA 1
ATOM 3141 C C . PRO A 1 406 ? -3.886 -2.749 16.911 1.00 95.31 406 PRO A C 1
ATOM 3143 O O . PRO A 1 406 ? -3.924 -3.080 15.728 1.00 95.31 406 PRO A O 1
ATOM 3146 N N . VAL A 1 407 ? -4.474 -1.653 17.373 1.00 94.25 407 VAL A N 1
ATOM 3147 C CA . VAL A 1 407 ? -5.195 -0.671 16.562 1.00 94.25 407 VAL A CA 1
ATOM 3148 C C . VAL A 1 407 ? -4.474 0.657 16.692 1.00 94.25 407 VAL A C 1
ATOM 3150 O O . VAL A 1 407 ? -4.238 1.130 17.803 1.00 94.25 407 VAL A O 1
ATOM 3153 N N . LEU A 1 408 ? -4.142 1.263 15.557 1.00 91.94 408 LEU A N 1
ATOM 3154 C CA . LEU A 1 408 ? -3.477 2.562 15.513 1.00 91.94 408 LEU A CA 1
ATOM 3155 C C . LEU A 1 408 ? -4.337 3.562 14.764 1.00 91.94 408 LEU A C 1
ATOM 3157 O O . LEU A 1 408 ? -4.667 3.348 13.599 1.00 91.94 408 LEU A O 1
ATOM 3161 N N . VAL A 1 409 ? -4.660 4.662 15.428 1.00 90.69 409 VAL A N 1
ATOM 3162 C CA . VAL A 1 409 ? -5.233 5.859 14.814 1.00 90.69 409 VAL A CA 1
ATOM 3163 C C . VAL A 1 409 ? -4.480 7.080 15.367 1.00 90.69 409 VAL A C 1
ATOM 3165 O O . VAL A 1 409 ? -3.721 6.946 16.333 1.00 90.69 409 VAL A O 1
ATOM 3168 N N . PRO A 1 410 ? -4.615 8.272 14.770 1.00 88.25 410 PRO A N 1
ATOM 3169 C CA . PRO A 1 410 ? -3.931 9.473 15.245 1.00 88.25 410 PRO A CA 1
ATOM 3170 C C . PRO A 1 410 ? -4.102 9.691 16.750 1.00 88.25 410 PRO A C 1
A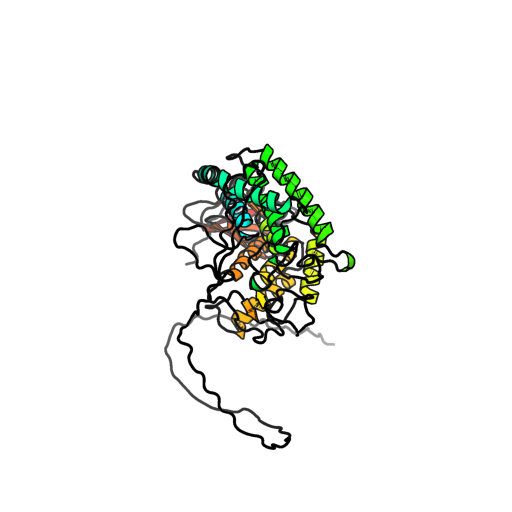TOM 3172 O O . PRO A 1 410 ? -5.215 9.656 17.269 1.00 88.25 410 PRO A O 1
ATOM 3175 N N . ALA A 1 411 ? -2.977 9.878 17.445 1.00 87.19 411 ALA A N 1
ATOM 3176 C CA . ALA A 1 411 ? -2.891 10.103 18.891 1.00 87.19 411 ALA A CA 1
ATOM 3177 C C . ALA A 1 411 ? -3.510 9.017 19.803 1.00 87.19 411 ALA A C 1
ATOM 3179 O O . ALA A 1 411 ? -3.578 9.227 21.017 1.00 87.19 411 ALA A O 1
ATOM 3180 N N . VAL A 1 412 ? -3.928 7.863 19.263 1.00 90.56 412 VAL A N 1
ATOM 3181 C CA . VAL A 1 412 ? -4.559 6.778 20.027 1.00 90.56 412 VAL A CA 1
ATOM 3182 C C . VAL A 1 412 ? -4.017 5.416 19.590 1.00 90.56 412 VAL A C 1
ATOM 3184 O O . VAL A 1 412 ? -4.134 5.011 18.434 1.00 90.56 412 VAL A O 1
ATOM 3187 N N . ALA A 1 413 ? -3.489 4.666 20.556 1.00 93.00 413 ALA A N 1
ATOM 3188 C CA . ALA A 1 413 ? -3.222 3.242 20.425 1.00 93.00 413 ALA A CA 1
ATOM 3189 C C . ALA A 1 413 ? -4.269 2.454 21.220 1.00 93.00 413 ALA A C 1
ATOM 3191 O O . ALA A 1 413 ? -4.490 2.666 22.417 1.00 93.00 413 ALA A O 1
ATOM 3192 N N . ALA A 1 414 ? -4.922 1.527 20.539 1.00 94.69 414 ALA A N 1
ATOM 3193 C CA . ALA A 1 414 ? -5.973 0.694 21.085 1.00 94.69 414 ALA A CA 1
ATOM 3194 C C . ALA A 1 414 ? -5.689 -0.785 20.803 1.00 94.69 414 ALA A C 1
ATOM 3196 O O . ALA A 1 414 ? -4.723 -1.155 20.137 1.00 94.69 414 ALA A O 1
ATOM 3197 N N . THR A 1 415 ? -6.527 -1.650 21.348 1.00 96.19 415 THR A N 1
ATOM 3198 C CA . THR A 1 415 ? -6.498 -3.089 21.120 1.00 96.19 415 THR A CA 1
ATOM 3199 C C . THR A 1 415 ? -7.885 -3.536 20.699 1.00 96.19 415 THR A C 1
ATOM 3201 O O . THR A 1 415 ? -8.869 -3.223 21.372 1.00 96.19 415 THR A O 1
ATOM 3204 N N . LEU A 1 416 ? -7.952 -4.256 19.583 1.00 96.50 416 LEU A N 1
ATOM 3205 C CA . LEU A 1 416 ? -9.138 -4.975 19.151 1.00 96.50 416 LEU A CA 1
ATOM 3206 C C . LEU A 1 416 ? -8.976 -6.442 19.536 1.00 96.50 416 LEU A C 1
ATOM 3208 O O . LEU A 1 416 ? -8.025 -7.095 19.106 1.00 96.50 416 LEU A O 1
ATOM 3212 N N . SER A 1 417 ? -9.923 -6.982 20.289 1.00 96.06 417 SER A N 1
ATOM 3213 C CA . SER A 1 417 ? -9.953 -8.402 20.621 1.00 96.06 417 SER A CA 1
ATOM 3214 C C . SER A 1 417 ? -11.278 -9.046 20.243 1.00 96.06 417 SER A C 1
ATOM 3216 O O . SER A 1 417 ? -12.318 -8.387 20.199 1.00 96.06 417 SER A O 1
ATOM 3218 N N . ARG A 1 418 ? -11.226 -10.351 19.964 1.00 94.19 418 ARG A N 1
ATOM 3219 C CA . ARG A 1 418 ? -12.400 -11.213 19.816 1.00 94.19 418 ARG A CA 1
ATOM 3220 C C . ARG A 1 418 ? -12.281 -12.393 20.771 1.00 94.19 418 ARG A C 1
ATOM 3222 O O . ARG A 1 418 ? -11.278 -13.108 20.737 1.00 94.19 418 ARG A O 1
ATOM 3229 N N . GLY A 1 419 ? -13.287 -12.578 21.621 1.00 91.25 419 GLY A N 1
ATOM 3230 C CA . GLY A 1 419 ? -13.410 -13.712 22.532 1.00 91.25 419 GLY A CA 1
ATOM 3231 C C . GLY A 1 419 ? -13.787 -15.012 21.816 1.00 91.25 419 GLY A C 1
ATOM 3232 O O . GLY A 1 419 ? -14.121 -15.027 20.631 1.00 91.25 419 GLY A O 1
ATOM 3233 N N . SER A 1 420 ? -13.744 -16.133 22.538 1.00 88.50 420 SER A N 1
ATOM 3234 C CA . SER A 1 420 ? -14.202 -17.436 22.023 1.00 88.50 420 SER A CA 1
ATOM 3235 C C . SER A 1 420 ? -15.716 -17.498 21.796 1.00 88.50 420 SER A C 1
ATOM 3237 O O . SER A 1 420 ? -16.189 -18.317 21.018 1.00 88.50 420 SER A O 1
ATOM 3239 N N . ASP A 1 421 ? -16.466 -16.635 22.472 1.00 86.50 421 ASP A N 1
ATOM 3240 C CA . ASP A 1 421 ? -17.911 -16.426 22.346 1.00 86.50 421 ASP A CA 1
ATOM 3241 C C . ASP A 1 421 ? -18.299 -15.509 21.169 1.00 86.50 421 ASP A C 1
ATOM 3243 O O . ASP A 1 421 ? -19.485 -15.292 20.912 1.00 86.50 421 ASP A O 1
ATOM 3247 N N . GLY A 1 422 ? -17.306 -14.977 20.447 1.00 87.44 422 GLY A N 1
ATOM 3248 C CA . GLY A 1 422 ? -17.494 -14.039 19.346 1.00 87.44 422 GLY A CA 1
ATOM 3249 C C . GLY A 1 422 ? -17.712 -12.587 19.782 1.00 87.44 422 GLY A C 1
ATOM 3250 O O . GLY A 1 422 ? -17.921 -11.74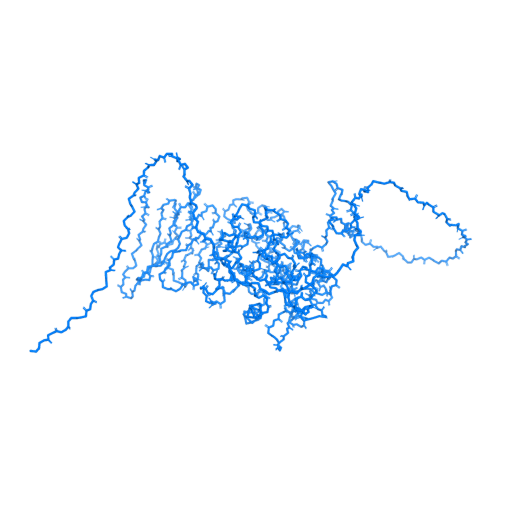0 18.912 1.00 87.44 422 GLY A O 1
ATOM 3251 N N . GLU A 1 423 ? -17.645 -12.272 21.081 1.00 90.75 423 GLU A N 1
ATOM 3252 C CA . GLU A 1 423 ? -17.679 -10.886 21.555 1.00 90.75 423 GLU A CA 1
ATOM 3253 C C . GLU A 1 423 ? -16.440 -10.139 21.050 1.00 90.75 423 GLU A C 1
ATOM 3255 O O . GLU A 1 423 ? -15.310 -10.611 21.178 1.00 90.75 423 GLU A O 1
ATOM 3260 N N . CYS A 1 424 ? -16.651 -8.969 20.456 1.00 93.25 424 CYS A N 1
ATOM 3261 C CA . CYS A 1 424 ? -15.603 -8.059 20.022 1.00 93.25 424 CYS A CA 1
ATOM 3262 C C . CYS A 1 424 ? -15.446 -6.935 21.047 1.00 93.25 424 CYS A C 1
ATOM 3264 O O . CYS A 1 424 ? -16.434 -6.362 21.501 1.00 93.25 424 CYS A O 1
ATOM 3266 N N . THR A 1 425 ? -14.207 -6.588 21.386 1.00 94.50 425 THR A N 1
ATOM 3267 C CA . THR A 1 425 ? -13.890 -5.483 22.295 1.00 94.50 425 THR A CA 1
ATOM 3268 C C . THR A 1 425 ? -12.869 -4.552 21.659 1.00 94.50 425 THR A C 1
ATOM 3270 O O . THR A 1 425 ? -11.841 -5.007 21.165 1.00 94.50 425 THR A O 1
ATOM 3273 N N . LEU A 1 426 ? -13.130 -3.245 21.714 1.00 95.56 426 LEU A N 1
ATOM 3274 C CA . LEU A 1 426 ? -12.158 -2.196 21.412 1.00 95.56 426 LEU A CA 1
ATOM 3275 C C . LEU A 1 426 ? -11.782 -1.487 22.716 1.00 95.56 426 LEU A C 1
ATOM 3277 O O . LEU A 1 426 ? -12.648 -0.896 23.362 1.00 95.56 426 LEU A O 1
ATOM 3281 N N . ALA A 1 427 ? -10.506 -1.536 23.094 1.00 94.19 427 ALA A N 1
ATOM 3282 C CA . ALA A 1 427 ? -9.985 -0.945 24.326 1.00 94.19 427 ALA A CA 1
ATOM 3283 C C . ALA A 1 427 ? -8.865 0.058 24.035 1.00 94.19 427 ALA A C 1
ATOM 3285 O O . ALA A 1 427 ? -7.921 -0.265 23.320 1.00 94.19 427 ALA A O 1
ATOM 3286 N N . VAL A 1 428 ? -8.941 1.263 24.601 1.00 93.12 428 VAL A N 1
ATOM 3287 C CA . VAL A 1 428 ? -7.910 2.299 24.444 1.00 93.12 428 VAL A CA 1
ATOM 3288 C C . VAL A 1 428 ? -6.807 2.086 25.479 1.00 93.12 428 VAL A C 1
ATOM 3290 O O . VAL A 1 428 ? -7.029 2.250 26.680 1.00 93.12 428 VAL A O 1
ATOM 3293 N N . ALA A 1 429 ? -5.615 1.732 24.998 1.00 89.00 429 ALA A N 1
ATOM 3294 C CA . ALA A 1 429 ? -4.450 1.419 25.824 1.00 89.00 429 ALA A CA 1
ATOM 3295 C C . ALA A 1 429 ? -3.538 2.635 26.038 1.00 89.00 429 ALA A C 1
ATOM 3297 O O . ALA A 1 429 ? -2.960 2.792 27.109 1.00 89.00 429 ALA A O 1
ATOM 3298 N N . ALA A 1 430 ? -3.438 3.511 25.039 1.00 84.19 430 ALA A N 1
ATOM 3299 C CA . ALA A 1 430 ? -2.761 4.794 25.137 1.00 84.19 430 ALA A CA 1
ATOM 3300 C C . ALA A 1 430 ? -3.518 5.835 24.309 1.00 84.19 430 ALA A C 1
ATOM 3302 O O . ALA A 1 430 ? -3.938 5.570 23.185 1.00 84.19 430 ALA A O 1
ATOM 3303 N N . ALA A 1 431 ? -3.687 7.024 24.866 1.00 81.06 431 ALA A N 1
ATOM 3304 C CA . ALA A 1 431 ? -4.242 8.175 24.177 1.00 81.06 431 ALA A CA 1
ATOM 3305 C C . ALA A 1 431 ? -3.518 9.425 24.677 1.00 81.06 431 ALA A C 1
ATOM 3307 O O . ALA A 1 431 ? -3.074 9.459 25.828 1.00 81.06 431 ALA A O 1
ATOM 3308 N N . GLY A 1 432 ? -3.399 10.442 23.822 1.00 74.06 432 GLY A N 1
ATOM 3309 C CA . GLY A 1 432 ? -3.052 11.788 24.278 1.00 74.06 432 GLY A CA 1
ATOM 3310 C C . GLY A 1 432 ? -4.134 12.373 25.200 1.00 74.06 432 GLY A C 1
ATOM 3311 O O . GLY A 1 432 ? -4.956 11.667 25.780 1.00 74.06 432 GLY A O 1
ATOM 3312 N N . SER A 1 433 ? -4.206 13.699 25.299 1.00 61.97 433 SER A N 1
ATOM 3313 C CA . SER A 1 433 ? -5.301 14.384 26.009 1.00 61.97 433 SER A CA 1
ATOM 3314 C C . SER A 1 433 ? -6.679 14.217 25.338 1.00 61.97 433 SER A C 1
ATOM 3316 O O . SER A 1 433 ? -7.697 14.589 25.922 1.00 61.97 433 SER A O 1
ATOM 3318 N N . ALA A 1 434 ? -6.730 13.654 24.127 1.00 70.00 434 ALA A N 1
ATOM 3319 C CA . ALA A 1 434 ? -7.946 13.456 23.347 1.00 70.00 434 ALA A CA 1
ATOM 3320 C C . ALA A 1 434 ? -8.615 12.093 23.616 1.00 70.00 434 ALA A C 1
ATOM 3322 O O . ALA A 1 434 ? -7.959 11.085 23.870 1.00 70.00 434 ALA A O 1
ATOM 3323 N N . SER A 1 435 ? -9.948 12.053 23.526 1.00 84.38 435 SER A N 1
ATOM 3324 C CA . SER A 1 435 ? -10.715 10.800 23.481 1.00 84.38 435 SER A CA 1
ATOM 3325 C C . SER A 1 435 ? -10.937 10.369 22.033 1.00 84.38 435 SER A C 1
ATOM 3327 O O . SER A 1 435 ? -11.225 11.209 21.184 1.00 84.38 435 SER A O 1
ATOM 3329 N N . LEU A 1 436 ? -10.918 9.063 21.771 1.00 90.06 436 LEU A N 1
ATOM 3330 C CA . LEU A 1 436 ? -11.361 8.500 20.501 1.00 90.06 436 LEU A CA 1
ATOM 3331 C C . LEU A 1 436 ? -12.884 8.624 20.397 1.00 90.06 436 LEU A C 1
ATOM 3333 O O . LEU A 1 436 ? -13.606 8.003 21.179 1.00 90.06 436 LEU A O 1
ATOM 3337 N N . VAL A 1 437 ? -13.373 9.419 19.444 1.00 92.00 437 VAL A N 1
ATOM 3338 C CA . VAL A 1 437 ? -14.810 9.598 19.187 1.00 92.00 437 VAL A CA 1
ATOM 3339 C C . VAL A 1 437 ? -15.172 8.945 17.862 1.00 92.00 437 VAL A C 1
ATOM 3341 O O . VAL A 1 437 ? -14.607 9.299 16.832 1.00 92.00 437 VAL A O 1
ATOM 3344 N N . LEU A 1 438 ? -16.134 8.022 17.879 1.00 94.19 438 LEU A N 1
ATOM 3345 C CA . LEU A 1 438 ? -16.555 7.248 16.713 1.00 94.19 438 LEU A CA 1
ATOM 3346 C C . LEU A 1 438 ? -18.069 7.332 16.515 1.00 94.19 438 LEU A C 1
ATOM 3348 O O . LEU A 1 438 ? -18.837 6.908 17.377 1.00 94.19 438 LEU A O 1
ATOM 3352 N N . HIS A 1 439 ? -18.495 7.835 15.358 1.00 95.25 439 HIS A N 1
ATOM 3353 C CA . HIS A 1 439 ? -19.883 7.763 14.889 1.00 95.25 439 HIS A CA 1
ATOM 3354 C C . HIS A 1 439 ? -20.181 6.437 14.188 1.00 95.25 439 HIS A C 1
ATOM 3356 O O . HIS A 1 439 ? -21.326 5.999 14.185 1.00 95.25 439 HIS A O 1
ATOM 3362 N N . THR A 1 440 ? -19.155 5.790 13.630 1.00 95.19 440 THR A N 1
ATOM 3363 C CA . THR A 1 440 ? -19.259 4.464 13.016 1.00 95.19 440 THR A CA 1
ATOM 3364 C C . THR A 1 440 ? -18.184 3.553 13.596 1.00 95.19 440 THR A C 1
ATOM 3366 O O . THR A 1 440 ? -17.002 3.901 13.592 1.00 95.19 440 THR A O 1
ATOM 3369 N N . LEU A 1 441 ? -18.596 2.384 14.085 1.00 95.56 441 LEU A N 1
ATOM 3370 C CA . LEU A 1 441 ? -17.715 1.326 14.571 1.00 95.56 441 LEU A CA 1
ATOM 3371 C C . LEU A 1 441 ? -18.279 -0.025 14.138 1.00 95.56 441 LEU A C 1
ATOM 3373 O O . LEU A 1 441 ? -19.452 -0.298 14.385 1.00 95.56 441 LEU A O 1
ATOM 3377 N N . SER A 1 442 ? -17.463 -0.876 13.519 1.00 94.94 442 SER A N 1
ATOM 3378 C CA . SER A 1 442 ? -17.884 -2.239 13.175 1.00 94.94 442 SER A CA 1
ATOM 3379 C C . SER A 1 442 ? -16.710 -3.192 13.002 1.00 94.94 442 SER A C 1
ATOM 3381 O O . SER A 1 442 ? -15.649 -2.783 12.535 1.00 94.94 442 SER A O 1
ATOM 3383 N N . VAL A 1 443 ? -16.931 -4.476 13.272 1.00 94.75 443 VAL A N 1
ATOM 3384 C CA . VAL A 1 443 ? -16.005 -5.566 12.928 1.00 94.75 443 VAL A CA 1
ATOM 3385 C C . VAL A 1 443 ? -16.754 -6.547 12.032 1.00 94.75 443 VAL A C 1
ATOM 3387 O O . VAL A 1 443 ? -17.836 -6.989 12.404 1.00 94.75 443 VAL A O 1
ATOM 3390 N N . ASP A 1 444 ? -16.212 -6.866 10.854 1.00 92.31 444 ASP A N 1
ATOM 3391 C CA . ASP A 1 444 ? -16.861 -7.722 9.845 1.00 92.31 444 ASP A CA 1
ATOM 3392 C C . ASP A 1 444 ? -18.294 -7.258 9.498 1.00 92.31 444 ASP A C 1
ATOM 3394 O O . ASP A 1 444 ? -19.211 -8.057 9.325 1.00 92.31 444 ASP A O 1
ATOM 3398 N N . GLY A 1 445 ? -18.513 -5.938 9.458 1.00 91.06 445 GLY A N 1
ATOM 3399 C CA . GLY A 1 445 ? -19.831 -5.332 9.223 1.00 91.06 445 GLY A CA 1
ATOM 3400 C C . GLY A 1 445 ? -20.793 -5.370 10.419 1.00 91.06 445 GLY A C 1
ATOM 3401 O O . GLY A 1 445 ? -21.877 -4.799 10.339 1.00 91.06 445 GLY A O 1
ATOM 3402 N N . VAL A 1 446 ? -20.409 -5.977 11.547 1.00 90.38 446 VAL A N 1
ATOM 3403 C CA . VAL A 1 446 ? -21.222 -6.023 12.771 1.00 90.38 446 VAL A CA 1
ATOM 3404 C C . VAL A 1 446 ? -20.908 -4.819 13.659 1.00 90.38 446 VAL A C 1
ATOM 3406 O O . VAL A 1 446 ? -19.795 -4.683 14.179 1.00 90.38 446 VAL A O 1
ATOM 3409 N N . ALA A 1 447 ? -21.898 -3.947 13.846 1.00 90.81 447 ALA A N 1
ATOM 3410 C CA . ALA A 1 447 ? -21.809 -2.749 14.679 1.00 90.81 447 ALA A CA 1
ATOM 3411 C C . ALA A 1 447 ? -22.326 -2.984 16.115 1.00 90.81 447 ALA A C 1
ATOM 3413 O O . ALA A 1 447 ? -23.084 -3.932 16.351 1.00 90.81 447 ALA A O 1
ATOM 3414 N N . PRO A 1 448 ? -21.959 -2.121 17.083 1.00 88.31 448 PRO A N 1
ATOM 3415 C CA . PRO A 1 448 ? -22.629 -2.065 18.378 1.00 88.31 448 PRO A CA 1
ATOM 3416 C C . PRO A 1 448 ? -24.146 -1.807 18.240 1.00 88.31 448 PRO A C 1
ATOM 3418 O O . PRO A 1 448 ? -24.575 -1.219 17.245 1.00 88.31 448 PRO A O 1
ATOM 3421 N N . PRO A 1 449 ? -24.971 -2.192 19.235 1.00 82.62 449 PRO A N 1
ATOM 3422 C CA . PRO A 1 449 ? -26.414 -1.956 19.217 1.00 82.62 449 PRO A CA 1
ATOM 3423 C C . PRO A 1 449 ? -26.798 -0.484 19.041 1.00 82.62 449 PRO A C 1
ATOM 3425 O O . PRO A 1 449 ? -26.067 0.427 19.446 1.00 82.62 449 PRO A O 1
ATOM 3428 N N . ALA A 1 450 ? -28.004 -0.258 18.512 1.00 76.00 450 ALA A N 1
ATOM 3429 C CA . ALA A 1 450 ? -28.594 1.073 18.420 1.00 76.00 450 ALA A CA 1
ATOM 3430 C C . ALA A 1 450 ? -28.627 1.754 19.806 1.00 76.00 450 ALA A C 1
ATOM 3432 O O . ALA A 1 450 ? -29.066 1.154 20.785 1.00 76.00 450 ALA A O 1
ATOM 3433 N N . GLY A 1 451 ? -28.137 2.997 19.881 1.00 80.31 451 GLY A N 1
ATOM 3434 C CA . GLY A 1 451 ? -28.034 3.785 21.119 1.00 80.31 451 GLY A CA 1
ATOM 3435 C C . GLY A 1 451 ? -26.644 3.825 21.770 1.00 80.31 451 GLY A C 1
ATOM 3436 O O . GLY A 1 451 ? -26.439 4.612 22.687 1.00 80.31 451 GLY A O 1
ATOM 3437 N N . VAL A 1 452 ? -25.678 3.027 21.294 1.00 85.12 452 VAL A N 1
ATOM 3438 C CA . VAL A 1 452 ? -24.281 3.058 21.784 1.00 85.12 452 VAL A CA 1
ATOM 3439 C C . VAL A 1 452 ? -23.431 4.095 21.053 1.00 85.12 452 VAL A C 1
ATOM 3441 O O . VAL A 1 452 ? -22.494 4.648 21.623 1.00 85.12 452 VAL A O 1
ATOM 3444 N N . LEU A 1 453 ? -23.733 4.337 19.777 1.00 87.50 453 LEU A N 1
ATOM 3445 C CA . LEU A 1 453 ? -23.027 5.315 18.957 1.00 87.50 453 LEU A CA 1
ATOM 3446 C C . LEU A 1 453 ? -23.616 6.724 19.178 1.00 87.50 453 LEU A C 1
ATOM 3448 O O . LEU A 1 453 ? -24.840 6.856 19.234 1.00 87.50 453 LEU A O 1
ATOM 3452 N N . PRO A 1 454 ? -22.784 7.782 19.248 1.00 91.31 454 PRO A N 1
ATOM 3453 C CA . PRO A 1 454 ? -21.329 7.754 19.123 1.00 91.31 454 PRO A CA 1
ATOM 3454 C C . PRO A 1 454 ? -20.625 7.166 20.351 1.00 91.31 454 PRO A C 1
ATOM 3456 O O . PRO A 1 454 ? -20.960 7.474 21.491 1.00 91.31 454 PRO A O 1
ATOM 3459 N N . VAL A 1 455 ? -19.582 6.377 20.103 1.00 90.50 455 VAL A N 1
ATOM 3460 C CA . VAL A 1 455 ? -18.700 5.868 21.155 1.00 90.50 455 VAL A CA 1
ATOM 3461 C C . VAL A 1 455 ? -17.617 6.907 21.432 1.00 90.50 455 VAL A C 1
ATOM 3463 O O . VAL A 1 455 ? -16.967 7.387 20.505 1.00 90.50 455 VAL A O 1
ATOM 3466 N N . LYS A 1 456 ? -17.401 7.232 22.708 1.00 92.00 456 LYS A N 1
ATOM 3467 C CA . LYS A 1 456 ? -16.287 8.063 23.175 1.00 92.00 456 LYS A CA 1
ATOM 3468 C C . LYS A 1 456 ? -15.437 7.255 24.150 1.00 92.00 456 LYS A C 1
ATOM 3470 O O . LYS A 1 456 ? -15.925 6.896 25.216 1.00 92.00 456 LYS A O 1
ATOM 3475 N N . LEU A 1 457 ? -14.188 6.978 23.781 1.00 90.38 457 LEU A N 1
ATOM 3476 C CA . LEU A 1 457 ? -13.241 6.213 24.593 1.00 90.38 457 LEU A CA 1
ATOM 3477 C C . LEU A 1 457 ? -12.033 7.079 24.953 1.00 90.38 457 LEU A C 1
ATOM 3479 O O . LEU A 1 457 ? -11.279 7.513 24.085 1.00 90.38 457 LEU A O 1
ATOM 3483 N N . ALA A 1 458 ? -11.851 7.326 26.242 1.00 90.31 458 ALA A N 1
ATOM 3484 C CA . ALA A 1 458 ? -10.638 7.882 26.824 1.00 90.31 458 ALA A CA 1
ATOM 3485 C C . ALA A 1 458 ? -9.635 6.770 27.177 1.00 90.31 458 ALA A C 1
ATOM 3487 O O . ALA A 1 458 ? -9.941 5.579 27.072 1.00 90.31 458 ALA A O 1
ATOM 3488 N N . LEU A 1 459 ? -8.445 7.165 27.638 1.00 89.94 459 LEU A N 1
ATOM 3489 C CA . LEU A 1 459 ? -7.438 6.244 28.160 1.00 89.94 459 LEU A CA 1
ATOM 3490 C C . LEU A 1 459 ? -8.043 5.270 29.180 1.00 89.94 459 LEU A C 1
ATOM 3492 O O . LEU A 1 459 ? -8.731 5.678 30.117 1.00 89.94 459 LEU A O 1
ATOM 3496 N N . GLY A 1 460 ? -7.785 3.978 28.989 1.00 87.44 460 GLY A N 1
ATOM 3497 C CA . GLY A 1 460 ? -8.286 2.928 29.862 1.00 87.44 460 GLY A CA 1
ATOM 3498 C C . GLY A 1 460 ? -9.744 2.547 29.606 1.00 87.44 460 GLY A C 1
ATOM 3499 O O . GLY A 1 460 ? -10.233 1.627 30.244 1.00 87.44 460 GLY A O 1
ATOM 3500 N N . GLN A 1 461 ? -10.477 3.203 28.708 1.00 90.62 461 GLN A N 1
ATOM 3501 C CA . GLN A 1 461 ? -11.866 2.837 28.426 1.00 90.62 461 GLN A CA 1
ATOM 3502 C C . GLN A 1 461 ? -11.961 1.784 27.323 1.00 90.62 461 GLN A C 1
ATOM 3504 O O . GLN A 1 461 ? -11.093 1.667 26.456 1.00 90.62 461 GLN A O 1
ATOM 3509 N N . ARG A 1 462 ? -13.056 1.022 27.338 1.00 92.75 462 ARG A N 1
ATOM 3510 C CA . ARG A 1 462 ? -13.375 0.030 26.308 1.00 92.75 462 ARG A CA 1
ATOM 3511 C C . ARG A 1 462 ? -14.855 0.011 25.970 1.00 92.75 462 ARG A C 1
ATOM 3513 O O . ARG A 1 462 ? -15.680 0.411 26.788 1.00 92.75 462 ARG A O 1
ATOM 3520 N N . VAL A 1 463 ? -15.162 -0.512 24.790 1.00 92.81 463 VAL A N 1
ATOM 3521 C CA . VAL A 1 463 ? -16.507 -0.893 24.356 1.00 92.81 463 VAL A CA 1
ATOM 3522 C C . VAL A 1 463 ? -16.480 -2.345 23.884 1.00 92.81 463 VAL A C 1
ATOM 3524 O O . VAL A 1 463 ? -15.562 -2.740 23.165 1.00 92.81 463 VAL A O 1
ATOM 3527 N N . SER A 1 464 ? -17.487 -3.121 24.279 1.00 91.94 464 SER A N 1
ATOM 3528 C CA . SER A 1 464 ? -17.653 -4.530 23.905 1.00 91.94 464 SER A CA 1
ATOM 3529 C C . SER A 1 464 ? -19.030 -4.742 23.275 1.00 91.94 464 SER A C 1
ATOM 3531 O O . SER A 1 464 ? -20.013 -4.150 23.732 1.00 91.94 464 SER A O 1
ATOM 3533 N N . TRP A 1 465 ? -19.099 -5.528 22.199 1.00 91.12 465 TRP A N 1
ATOM 3534 C CA . TRP A 1 465 ? -20.339 -5.870 21.496 1.00 91.12 465 TRP A CA 1
ATOM 3535 C C . TRP A 1 465 ? -20.215 -7.207 20.752 1.00 91.12 465 TRP A C 1
ATOM 3537 O O . TRP A 1 465 ? -19.117 -7.679 20.474 1.00 91.12 465 TRP A O 1
ATOM 3547 N N . GLY A 1 466 ? -21.345 -7.819 20.397 1.00 82.06 466 GLY A N 1
ATOM 3548 C CA . GLY A 1 466 ? -21.388 -9.182 19.849 1.00 82.06 466 GLY A CA 1
ATOM 3549 C C . GLY A 1 466 ? -21.674 -10.243 20.921 1.00 82.06 466 GLY A C 1
ATOM 3550 O O . GLY A 1 466 ? -22.097 -9.899 22.023 1.00 82.06 466 GLY A O 1
ATOM 3551 N N . GLY A 1 467 ? -21.497 -11.522 20.570 1.00 64.00 467 GLY A N 1
ATOM 3552 C CA . GLY A 1 467 ? -21.877 -12.687 21.387 1.00 64.00 467 GLY A CA 1
ATOM 3553 C C . GLY A 1 467 ? -23.023 -13.501 20.763 1.00 64.00 467 GLY A C 1
ATOM 3554 O O . GLY A 1 467 ? -23.904 -12.939 20.115 1.00 64.00 467 GLY A O 1
ATOM 3555 N N . GLY A 1 468 ? -22.972 -14.833 20.897 1.00 51.00 468 GLY A N 1
ATOM 3556 C CA . GLY A 1 468 ? -23.830 -15.799 20.189 1.00 51.00 468 GLY A CA 1
ATOM 3557 C C . GLY A 1 468 ? -25.352 -15.573 20.267 1.00 51.00 468 GLY A C 1
ATOM 3558 O O . GLY A 1 468 ? -25.868 -14.907 21.166 1.00 51.00 468 GLY A O 1
ATOM 3559 N N . ALA A 1 469 ? -26.067 -16.165 19.298 1.00 38.31 469 ALA A N 1
ATOM 3560 C CA . ALA A 1 469 ? -27.514 -16.053 19.103 1.00 38.31 469 ALA A CA 1
ATOM 3561 C C . ALA A 1 469 ? -28.298 -16.188 20.424 1.00 38.31 469 ALA A C 1
ATOM 3563 O O . ALA A 1 469 ? -28.360 -17.263 21.014 1.00 38.31 469 ALA A O 1
ATOM 3564 N N . GLY A 1 470 ? -28.890 -15.080 20.880 1.00 44.06 470 GLY A N 1
ATOM 3565 C CA . GLY A 1 470 ? -29.726 -15.024 22.085 1.00 44.06 470 GLY A CA 1
ATOM 3566 C C . GLY A 1 470 ? -29.143 -14.237 23.264 1.00 44.06 470 GLY A C 1
ATOM 3567 O O . GLY A 1 470 ? -29.884 -13.929 24.197 1.00 44.06 470 GLY A O 1
ATOM 3568 N N . ALA A 1 471 ? -27.868 -13.842 23.237 1.00 42.22 471 ALA A N 1
ATOM 3569 C CA . ALA A 1 471 ? -27.310 -12.965 24.264 1.00 42.22 471 ALA A CA 1
ATOM 3570 C C . ALA A 1 471 ? -27.693 -11.498 23.992 1.00 42.22 471 ALA A C 1
ATOM 3572 O O . ALA A 1 471 ? -27.361 -10.936 22.948 1.00 42.22 471 ALA A O 1
ATOM 3573 N N . ARG A 1 472 ? -28.382 -10.848 24.945 1.00 41.88 472 ARG A N 1
ATOM 3574 C CA . ARG A 1 472 ? -28.515 -9.381 24.959 1.00 41.88 472 ARG A CA 1
ATOM 3575 C C . ARG A 1 472 ? -27.113 -8.792 24.867 1.00 41.88 472 ARG A C 1
ATOM 3577 O O . ARG A 1 472 ? -26.294 -9.058 25.743 1.00 41.88 472 ARG A O 1
ATOM 3584 N N . THR A 1 473 ? -26.848 -7.999 23.834 1.00 47.91 473 THR A N 1
ATOM 3585 C CA . THR A 1 473 ? -25.559 -7.333 23.672 1.00 47.91 473 THR A CA 1
ATOM 3586 C C . THR A 1 473 ? -25.274 -6.485 24.907 1.00 47.91 473 THR A C 1
ATOM 3588 O O . THR A 1 473 ? -25.946 -5.483 25.160 1.00 47.91 473 THR A O 1
ATOM 3591 N N . LYS A 1 474 ? -24.315 -6.923 25.723 1.00 49.38 474 LYS A N 1
ATOM 3592 C CA . LYS A 1 474 ? -23.956 -6.254 26.967 1.00 49.38 474 LYS A CA 1
ATOM 3593 C C . LYS A 1 474 ? -22.868 -5.239 26.662 1.00 49.38 474 LYS A C 1
ATOM 3595 O O . LYS A 1 474 ? -21.695 -5.569 26.565 1.00 49.38 474 LYS A O 1
ATOM 3600 N N . VAL A 1 475 ? -23.263 -3.983 26.530 1.00 53.81 475 VAL A N 1
ATOM 3601 C CA . VAL A 1 475 ? -22.306 -2.892 26.353 1.00 53.81 475 VAL A CA 1
ATOM 3602 C C . VAL A 1 475 ? -21.732 -2.566 27.722 1.00 53.81 475 VAL A C 1
ATOM 3604 O O . VAL A 1 475 ? -22.427 -2.029 28.583 1.00 53.81 475 VAL A O 1
ATOM 3607 N N . THR A 1 476 ? -20.468 -2.913 27.942 1.00 58.75 476 THR A N 1
ATOM 3608 C CA . THR A 1 476 ? -19.759 -2.532 29.165 1.00 58.75 476 THR A CA 1
ATOM 3609 C C . THR A 1 476 ? -18.794 -1.402 28.841 1.00 58.75 476 THR A C 1
ATOM 3611 O O . THR A 1 476 ? -17.692 -1.639 28.354 1.00 58.75 476 THR A O 1
ATOM 3614 N N . LEU A 1 477 ? -19.203 -0.166 29.133 1.00 59.28 477 LEU A N 1
ATOM 3615 C CA . LEU A 1 477 ? -18.262 0.938 29.292 1.00 59.28 477 LEU A CA 1
ATOM 3616 C C . LEU A 1 477 ? -17.642 0.797 30.682 1.00 59.28 477 LEU A C 1
ATOM 3618 O O . LEU A 1 477 ? -18.316 0.966 31.696 1.00 59.28 477 LEU A O 1
ATOM 3622 N N . SER A 1 478 ? -16.367 0.435 30.742 1.00 60.22 478 SER A N 1
ATOM 3623 C CA . SER A 1 478 ? -15.640 0.315 32.006 1.00 60.22 478 SER A CA 1
ATOM 3624 C C . SER A 1 478 ? -14.256 0.916 31.876 1.00 60.22 478 SER A C 1
ATOM 3626 O O . SER A 1 478 ? -13.597 0.701 30.858 1.00 60.22 478 SER A O 1
ATOM 3628 N N . SER A 1 479 ? -13.792 1.573 32.930 1.00 57.94 479 SER A N 1
ATOM 3629 C CA . SER A 1 479 ? -12.382 1.910 33.092 1.00 57.94 479 SER A CA 1
ATOM 3630 C C . SER A 1 479 ? -11.577 0.634 33.360 1.00 57.94 479 SER A C 1
ATOM 3632 O O . SER A 1 479 ? -11.951 -0.182 34.205 1.00 57.94 479 SER A O 1
ATOM 3634 N N . LEU A 1 480 ? -10.473 0.449 32.645 1.00 51.59 480 LEU A N 1
ATOM 3635 C CA . LEU A 1 480 ? -9.424 -0.497 32.987 1.00 51.59 480 LEU A CA 1
ATOM 3636 C C . LEU A 1 480 ? -8.848 -0.047 34.330 1.00 51.59 480 LEU A C 1
ATOM 3638 O O . LEU A 1 480 ? -8.520 1.127 34.510 1.00 51.59 480 LEU A O 1
ATOM 3642 N N . LYS A 1 481 ? -8.763 -0.970 35.294 1.00 41.66 481 LYS A N 1
ATOM 3643 C CA . LYS A 1 481 ? -7.981 -0.705 36.502 1.00 41.66 481 LYS A CA 1
ATOM 3644 C C . LYS A 1 481 ? -6.531 -0.465 36.062 1.00 41.66 481 LYS A C 1
ATOM 3646 O O . LYS A 1 481 ? -6.061 -1.229 35.213 1.00 41.66 481 LYS A O 1
ATOM 3651 N N . PRO A 1 482 ? -5.843 0.557 36.596 1.00 36.75 482 PRO A N 1
ATOM 3652 C CA . PRO A 1 482 ? -4.404 0.677 36.418 1.00 36.75 482 PRO A CA 1
ATOM 3653 C C . PRO A 1 482 ? -3.759 -0.660 36.784 1.00 36.75 482 PRO A C 1
ATOM 3655 O O . PRO A 1 482 ? -4.129 -1.277 37.785 1.00 36.75 482 PRO A O 1
ATOM 3658 N N . VAL A 1 483 ? -2.868 -1.147 35.927 1.00 37.78 483 VAL A N 1
ATOM 3659 C CA . VAL A 1 483 ? -1.978 -2.241 36.306 1.00 37.78 483 VAL A CA 1
ATOM 3660 C C . VAL A 1 483 ? -0.905 -1.587 37.171 1.00 37.78 483 VAL A C 1
ATOM 3662 O O . VAL A 1 483 ? -0.129 -0.791 36.644 1.00 37.78 483 VAL A O 1
ATOM 3665 N N . ASP A 1 484 ? -0.953 -1.847 38.479 1.00 32.03 484 ASP A N 1
ATOM 3666 C CA . ASP A 1 484 ? 0.052 -1.390 39.452 1.00 32.03 484 ASP A CA 1
ATOM 3667 C C . ASP A 1 484 ? 1.459 -1.934 39.145 1.00 32.03 484 ASP A C 1
ATOM 3669 O O . ASP A 1 484 ? 1.578 -3.120 38.737 1.00 32.03 484 ASP A O 1
#

Sequence (484 aa):
MSARRPPQVETVGVVLVRKRGQRAQRWREAHPVPHALARRASVQDARLGRRRHAGWDDPGAACVRLRGTALPHTRRPRVWTRPAGFWSRRCGCMDGVPPRLDAPCGRVMGDVSSMFVVYLLEWWRWTADEPSAASLVVELWPAARAAARWQMDRSAESGLPTRLVDTYDGLRLSRYNVSCFSALFHLLAMAAARELALSPPVRDAAFAAECDAALARGRAAMDALLWVEGRGYYRSYTGGEALMSDSLYAQVLADTLGLGALTSDAQVTRHLAAVLQRNDSPYGLLCQTGRYPLPAGAGADNSIWMMANPNWASLSLRRGGDPHKALSVVNKTFGWVRDTLADQWNVVAVYGGLGYGAEGLPAANSHYGYHLVAWHLLFALTGQVYSARSRSLTFAPALRGRFELPVLVPAVAATLSRGSDGECTLAVAAAGSASLVLHTLSVDGVAPPAGVLPVKLALGQRVSWGGGAGARTKVTLSSLKPVD

Foldseek 3Di:
DDDDDDDDDDDDDDDDDDDDDDDDDDDDDDDDDDDDDDDDDDDDDDDDDDDDDDDDDDDDDDDDDDDDDDDDDDDDDDDDPDPDDPDQQAEDDPPPHHDDPPDDYHFQALQPLLVVLLVLLVQCQFCVVPPCNLVVLLVCLVSLLVSLVVQCVCCVPQLGHALGHYPLVQVSQSVFGHFLQSLLSNLLSLLSNLCSCVDPSHVNNVSNVVSVVSLVRSQVSQCVFFADVVQLAGARGGPFRKQFLCSCLSQLSCLQAVSDGSYDLSSLVSSLVSQCVAQDAQQAGFGMDRPDDPPPPPANRQKHFLQRLLSSLLSCLLSLHDNVVSVVRNCSNVVLCCPPVVHPQWDARIAGPGNNVRHNHHDDHTRDCSNVNNVSVLCSQQVWHGGPNQLAIEGEHSDPAWDWGWDDGPQWIWIWTAHNQRKIKIFTAGGDVAWRWHQYYYYPNHGADPPCPRPTGDHQWMFIFDGDDPDDTDTDTDGHDPPD

InterPro domains:
  IPR006775 Glycosyl-hydrolase family 116, catalytic region [PF04685] (121-279)
  IPR008928 Six-hairpin glycosidase superfamily [SSF48208] (79-399)
  IPR012341 Six-hairpin glycosidase-like superfamily [G3DSA:1.50.10.10] (78-378)
  IPR052566 Non-lysosomal glucosylceramidase [PTHR12654] (111-389)

Radius of gyration: 29.42 Å; chains: 1; bounding box: 85×93×86 Å

Organism: Emiliania huxleyi (NCBI:txid2903)

pLDDT: mean 79.05, std 26.4, range [23.44, 98.88]

Secondary structure (DSSP, 8-state):
----PPPPPP----------------------PPP----------------------------------------PPP---PPS-------STTTS-PPPTTS-----BTTHHHHHHHHHHHHHHHHTTSTTHHHHHHHHHHHHHHHHHHHHHHTTTTSS--S-B-S-GGGTGGGSS-BHHHHHHHHHHHHHHHHHHTSTTT--HHHHHHHHHHHHHHHHHHHHHTEEGGGTEE-SBTTS--EETTTTHHHHHHHHHT---SS-HHHHHHHHHHHHHHHEETTEE-SEESSS-TTTT-SGGGEEETTHHHHHHHHHHHTT--HHHHHHHHHHHHHIIIIII--SS---SEEE-TTSSSBTSEEE-SS-GGGGGGHHHHHHHHT-EEETTTTEEEE--SS-SSEEEEEEETTEEEEEEE-TT--EEEEEEEE-SS-EEESEEEETTBPPPTT-PSEEE-TTEEEEE--STT-------EEPPP--